Protein AF-A0A1V1PG79-F1 (afdb_monomer_lite)

Foldseek 3Di:
DDDDPAAFQLVQLLVCLVVVPLVSLVVLLVLLLVVLVVLLVQLKDQQADARRQWGQDPVGIDGHDRQQMDGPVCPPPFGPDNYQLQQGQPPDDRRPGGSCNRLSSSLQVNLLSVQCSVPSVLQVVQPPPSHRRGGNVCLVPVVPDPSNVVQCPPLDVVSVLSSVVNVVCSVDPDDASSLLSLQDDLDLQQDLQQAEEEEEEAEPEPQQQDDPPPPGGNVVLLLVLVLVLVVVQQVVQDDPNDRRRSYHYAYEYEADDDDDDDDDDDDDDPDSVVRVVRHHYYPHLLNSLVVVLVVLVVCCVRNSSYHQHEYEYEDEDDDLVSLCSSQCSNCVVHGCSRYFYAYAYEYPPDQDWDAQDLDCVVPVVCVSVQVSGRHDSPLLQVQCCVPPVDHHDRSGTNYTYNDDSVSSSSSVNSVSCSSVPDDD

Structure (mmCIF, N/CA/C/O backbone):
data_AF-A0A1V1PG79-F1
#
_entry.id   AF-A0A1V1PG79-F1
#
loop_
_atom_site.group_PDB
_atom_site.id
_atom_site.type_symbol
_atom_site.label_atom_id
_atom_site.label_alt_id
_atom_site.label_comp_id
_atom_site.label_asym_id
_atom_site.label_entity_id
_atom_site.label_seq_id
_atom_site.pdbx_PDB_ins_code
_atom_site.Cartn_x
_atom_site.Cartn_y
_atom_site.Cartn_z
_atom_site.occupancy
_atom_site.B_iso_or_equiv
_atom_site.auth_seq_id
_atom_site.auth_comp_id
_atom_site.auth_asym_id
_atom_site.auth_atom_id
_atom_site.pdbx_PDB_model_num
ATOM 1 N N . MET A 1 1 ? -25.911 -14.335 23.791 1.00 61.16 1 MET A N 1
ATOM 2 C CA . MET A 1 1 ? -24.698 -14.620 22.997 1.00 61.16 1 MET A CA 1
ATOM 3 C C . MET A 1 1 ? -23.755 -15.423 23.868 1.00 61.16 1 MET A C 1
ATOM 5 O O . MET A 1 1 ? -23.808 -15.245 25.082 1.00 61.16 1 MET A O 1
ATOM 9 N N . ASP A 1 2 ? -22.957 -16.307 23.275 1.00 76.38 2 ASP A N 1
ATOM 10 C CA . ASP A 1 2 ? -21.988 -17.107 24.025 1.00 76.38 2 ASP A CA 1
ATOM 11 C C . ASP A 1 2 ? -20.880 -16.212 24.587 1.00 76.38 2 ASP A C 1
ATOM 13 O O . ASP A 1 2 ? -20.448 -15.259 23.937 1.00 76.38 2 ASP A O 1
ATOM 17 N N . TRP A 1 3 ? -20.431 -16.516 25.804 1.00 82.75 3 TRP A N 1
ATOM 18 C CA . TRP A 1 3 ? -19.282 -15.844 26.398 1.00 82.75 3 TRP A CA 1
ATOM 19 C C . TRP A 1 3 ? -18.028 -16.111 25.557 1.00 82.75 3 TRP A C 1
ATOM 21 O O . TRP A 1 3 ? -17.775 -17.248 25.153 1.00 82.75 3 TRP A O 1
ATOM 31 N N . VAL A 1 4 ? -17.245 -15.066 25.282 1.00 85.88 4 VAL A N 1
ATOM 32 C CA . VAL A 1 4 ? -16.009 -15.186 24.505 1.00 85.88 4 VAL A CA 1
ATOM 33 C C . VAL A 1 4 ? -14.816 -15.219 25.451 1.00 85.88 4 VAL A C 1
ATOM 35 O O . VAL A 1 4 ? -14.444 -14.203 26.032 1.00 85.88 4 VAL A O 1
ATOM 38 N N . ASP A 1 5 ? -14.183 -16.385 25.568 1.00 89.69 5 ASP A N 1
ATOM 39 C CA . ASP A 1 5 ? -12.961 -16.542 26.357 1.00 89.69 5 ASP A CA 1
ATOM 40 C C . ASP A 1 5 ? -11.760 -15.880 25.667 1.00 89.69 5 ASP A C 1
ATOM 42 O O . ASP A 1 5 ? -11.381 -16.238 24.547 1.00 89.69 5 ASP A O 1
ATOM 46 N N . GLY A 1 6 ? -11.127 -14.930 26.354 1.00 94.00 6 GLY A N 1
ATOM 47 C CA . GLY A 1 6 ? -9.949 -14.230 25.859 1.00 94.00 6 GLY A CA 1
ATOM 48 C C . GLY A 1 6 ? -9.657 -12.945 26.627 1.00 94.00 6 GLY A C 1
ATOM 49 O O . GLY A 1 6 ? -10.189 -12.712 27.709 1.00 94.00 6 GLY A O 1
ATOM 50 N N . HIS A 1 7 ? -8.792 -12.113 26.054 1.00 97.00 7 HIS A N 1
ATOM 51 C CA . HIS A 1 7 ? -8.490 -10.774 26.565 1.00 97.00 7 HIS A CA 1
ATOM 52 C C . HIS A 1 7 ? -8.843 -9.736 25.506 1.00 97.00 7 HIS A C 1
ATOM 54 O O . HIS A 1 7 ? -8.739 -10.028 24.313 1.00 97.00 7 HIS A O 1
ATOM 60 N N . THR A 1 8 ? -9.210 -8.523 25.920 1.00 97.62 8 THR A N 1
ATOM 61 C CA . THR A 1 8 ? -9.445 -7.439 24.960 1.00 97.62 8 THR A CA 1
ATOM 62 C C . THR A 1 8 ? -8.179 -7.152 24.155 1.00 97.62 8 THR A C 1
ATOM 64 O O . THR A 1 8 ? -7.051 -7.289 24.644 1.00 97.62 8 THR A O 1
ATOM 67 N N . PHE A 1 9 ? -8.357 -6.752 22.901 1.00 98.00 9 PHE A N 1
ATOM 68 C CA . PHE A 1 9 ? -7.274 -6.406 21.990 1.00 98.00 9 PHE A CA 1
ATOM 69 C C . PHE A 1 9 ? -6.413 -5.291 22.583 1.00 98.00 9 PHE A C 1
ATOM 71 O O . PHE A 1 9 ? -5.187 -5.407 22.599 1.00 98.00 9 PHE A O 1
ATOM 78 N N . GLY A 1 10 ? -7.053 -4.295 23.203 1.00 97.56 10 GLY A N 1
ATOM 79 C CA . GLY A 1 10 ? -6.395 -3.255 23.992 1.00 97.56 10 GLY A CA 1
ATOM 80 C C . GLY A 1 10 ? -5.476 -3.786 25.093 1.00 97.56 10 GLY A C 1
ATOM 81 O O . GLY A 1 10 ? -4.321 -3.367 25.194 1.00 97.56 10 GLY A O 1
ATOM 82 N N . ALA A 1 11 ? -5.948 -4.745 25.896 1.00 97.81 11 ALA A N 1
ATOM 83 C CA . ALA A 1 11 ? -5.158 -5.324 26.981 1.00 97.81 11 ALA A CA 1
ATOM 84 C C . ALA A 1 11 ? -3.944 -6.111 26.462 1.00 97.81 11 ALA A C 1
ATOM 86 O O . ALA A 1 11 ? -2.842 -5.986 27.006 1.00 97.81 11 ALA A O 1
ATOM 87 N N . VAL A 1 12 ? -4.116 -6.894 25.390 1.00 98.19 12 VAL A N 1
ATOM 88 C CA . VAL A 1 12 ? -3.007 -7.645 24.779 1.00 98.19 12 VAL A CA 1
ATOM 89 C C . VAL A 1 12 ? -1.969 -6.697 24.174 1.00 98.19 12 VAL A C 1
ATOM 91 O O . VAL A 1 12 ? -0.775 -6.905 24.395 1.00 98.19 12 VAL A O 1
ATOM 94 N N . ILE A 1 13 ? -2.399 -5.632 23.485 1.00 98.31 13 ILE A N 1
ATOM 95 C CA . ILE A 1 13 ? -1.503 -4.591 22.956 1.00 98.31 13 ILE A CA 1
ATOM 96 C C . ILE A 1 13 ? -0.748 -3.913 24.098 1.00 98.31 13 ILE A C 1
ATOM 98 O O . ILE A 1 13 ? 0.477 -3.868 24.061 1.00 98.31 13 ILE A O 1
ATOM 102 N N . SER A 1 14 ? -1.443 -3.463 25.147 1.00 98.19 14 SER A N 1
ATOM 103 C CA . SER A 1 14 ? -0.824 -2.813 26.311 1.00 98.19 14 SER A CA 1
ATOM 104 C C . SER A 1 14 ? 0.277 -3.679 26.932 1.00 98.19 14 SER A C 1
ATOM 106 O O . SER A 1 14 ? 1.390 -3.208 27.178 1.00 98.19 14 SER A O 1
ATOM 108 N N . ASN A 1 15 ? 0.003 -4.971 27.129 1.00 97.88 15 ASN A N 1
ATOM 109 C CA . ASN A 1 15 ? 0.979 -5.917 27.668 1.00 97.88 15 ASN A CA 1
ATOM 110 C C . ASN A 1 15 ? 2.162 -6.141 26.715 1.00 97.88 15 ASN A C 1
ATOM 112 O O . ASN A 1 15 ? 3.312 -6.188 27.164 1.00 97.88 15 ASN A O 1
ATOM 116 N N . ALA A 1 16 ? 1.908 -6.245 25.408 1.00 97.56 16 ALA A N 1
ATOM 117 C CA . ALA A 1 16 ? 2.961 -6.364 24.405 1.00 97.56 16 ALA A CA 1
ATOM 118 C C . ALA A 1 16 ? 3.850 -5.109 24.365 1.00 97.56 16 ALA A C 1
ATOM 120 O O . ALA A 1 16 ? 5.070 -5.240 24.330 1.00 97.56 16 ALA A O 1
ATOM 121 N N . CYS A 1 17 ? 3.277 -3.907 24.475 1.00 97.69 17 CYS A N 1
ATOM 122 C CA . CYS A 1 17 ? 4.034 -2.656 24.535 1.00 97.69 17 CYS A CA 1
ATOM 123 C C . CYS A 1 17 ? 4.906 -2.568 25.790 1.00 97.69 17 CYS A C 1
ATOM 125 O O . CYS A 1 17 ? 6.101 -2.292 25.693 1.00 97.69 17 CYS A O 1
ATOM 127 N N . LYS A 1 18 ? 4.336 -2.865 26.968 1.00 97.00 18 LYS A N 1
ATOM 128 C CA . LYS A 1 18 ? 5.059 -2.861 28.255 1.00 97.00 18 LYS A CA 1
ATOM 129 C C . LYS A 1 18 ? 6.238 -3.832 28.265 1.00 97.00 18 LYS A C 1
ATOM 131 O O . LYS A 1 18 ? 7.280 -3.527 28.835 1.00 97.00 18 LYS A O 1
ATOM 136 N N . SER A 1 19 ? 6.071 -4.989 27.629 1.00 96.44 19 SER A N 1
ATOM 137 C CA . SER A 1 19 ? 7.115 -6.012 27.497 1.00 96.44 19 SER A CA 1
ATOM 138 C C . SER A 1 19 ? 8.005 -5.839 26.259 1.00 96.44 19 SER A C 1
ATOM 140 O O . SER A 1 19 ? 8.880 -6.671 26.035 1.00 96.44 19 SER A O 1
ATOM 142 N N . GLN A 1 20 ? 7.789 -4.788 25.455 1.00 94.69 20 GLN A N 1
ATOM 143 C CA . GLN A 1 20 ? 8.456 -4.546 24.166 1.00 94.69 20 GLN A CA 1
ATOM 144 C C . GLN A 1 20 ? 8.423 -5.760 23.216 1.00 94.69 20 GLN A C 1
ATOM 146 O O . GLN A 1 20 ? 9.345 -6.008 22.438 1.00 94.69 20 GLN A O 1
ATOM 151 N N . ASN A 1 21 ? 7.346 -6.544 23.264 1.00 93.06 21 ASN A N 1
ATOM 152 C CA . ASN A 1 21 ? 7.208 -7.765 22.484 1.00 93.06 21 ASN A CA 1
ATOM 153 C C . ASN A 1 21 ? 6.666 -7.476 21.075 1.00 93.06 21 ASN A C 1
ATOM 155 O O . ASN A 1 21 ? 5.482 -7.658 20.780 1.00 93.06 21 ASN A O 1
ATOM 159 N N . ILE A 1 22 ? 7.569 -7.066 20.183 1.00 88.06 22 ILE A N 1
ATOM 160 C CA . ILE A 1 22 ? 7.252 -6.735 18.784 1.00 88.06 22 ILE A CA 1
ATOM 161 C C . ILE A 1 22 ? 6.671 -7.933 18.016 1.00 88.06 22 ILE A C 1
ATOM 163 O O . ILE A 1 22 ? 5.833 -7.761 17.134 1.00 88.06 22 ILE A O 1
ATOM 167 N N . SER A 1 23 ? 7.070 -9.162 18.359 1.00 77.75 23 SER A N 1
ATOM 168 C CA . SER A 1 23 ? 6.561 -10.374 17.702 1.00 77.75 23 SER A CA 1
ATOM 169 C C . SER A 1 23 ? 5.052 -10.547 17.914 1.00 77.75 23 SER A C 1
ATOM 171 O O . SER A 1 23 ? 4.318 -10.828 16.964 1.00 77.75 23 SER A O 1
ATOM 173 N N . ILE A 1 24 ? 4.564 -10.296 19.136 1.00 91.94 24 ILE A N 1
ATOM 174 C CA . ILE A 1 24 ? 3.123 -10.314 19.426 1.00 91.94 24 ILE A CA 1
ATOM 175 C C . ILE A 1 24 ? 2.404 -9.219 18.637 1.00 91.94 24 ILE A C 1
ATOM 177 O O . ILE A 1 24 ? 1.383 -9.507 18.018 1.00 91.94 24 ILE A O 1
ATOM 181 N N . LEU A 1 25 ? 2.941 -7.996 18.590 1.00 90.12 25 LEU A N 1
ATOM 182 C CA . LEU A 1 25 ? 2.328 -6.895 17.836 1.00 90.12 25 LEU A CA 1
ATOM 183 C C . LEU A 1 25 ? 2.216 -7.217 16.334 1.00 90.12 25 LEU A C 1
ATOM 185 O O . LEU A 1 25 ? 1.151 -7.041 15.744 1.00 90.12 25 LEU A O 1
ATOM 189 N N . LYS A 1 26 ? 3.261 -7.798 15.728 1.00 80.62 26 LYS A N 1
ATOM 190 C CA . LYS A 1 26 ? 3.234 -8.278 14.332 1.00 80.62 26 LYS A CA 1
ATOM 191 C C . LYS A 1 26 ? 2.204 -9.389 14.108 1.00 80.62 26 LYS A C 1
ATOM 193 O O . LYS A 1 26 ? 1.536 -9.425 13.072 1.00 80.62 26 LYS A O 1
ATOM 198 N N . LYS A 1 27 ? 2.028 -10.284 15.084 1.00 80.19 27 LYS A N 1
ATOM 199 C CA . LYS A 1 27 ? 0.970 -11.300 15.030 1.00 80.19 27 LYS A CA 1
ATOM 200 C C . LYS A 1 27 ? -0.418 -10.659 15.087 1.00 80.19 27 LYS A C 1
ATOM 202 O O . LYS A 1 27 ? -1.278 -11.038 14.301 1.00 80.19 27 LYS A O 1
ATOM 207 N N . LEU A 1 28 ? -0.631 -9.673 15.958 1.00 91.12 28 LEU A N 1
ATOM 208 C CA . LEU A 1 28 ? -1.905 -8.951 16.050 1.00 91.12 28 LEU A CA 1
ATOM 209 C C . LEU A 1 28 ? -2.231 -8.191 14.762 1.00 91.12 28 LEU A C 1
ATOM 211 O O . LEU A 1 28 ? -3.374 -8.220 14.337 1.00 91.12 28 LEU A O 1
ATOM 215 N N . ILE A 1 29 ? -1.236 -7.590 14.106 1.00 82.31 29 ILE A N 1
ATOM 216 C CA . ILE A 1 29 ? -1.348 -7.008 12.757 1.00 82.31 29 ILE A CA 1
ATOM 217 C C . ILE A 1 29 ? -1.878 -8.039 11.753 1.00 82.31 29 ILE A C 1
ATOM 219 O O . ILE A 1 29 ? -2.811 -7.755 11.007 1.00 82.31 29 ILE A O 1
ATOM 223 N N . THR A 1 30 ? -1.321 -9.250 11.767 1.00 76.69 30 THR A N 1
ATOM 224 C CA . THR A 1 30 ? -1.737 -10.326 10.854 1.00 76.69 30 THR A CA 1
ATOM 225 C C . THR A 1 30 ? -3.170 -10.785 11.134 1.00 76.69 30 THR A C 1
ATOM 227 O O . THR A 1 30 ? -3.957 -10.983 10.213 1.00 76.69 30 THR A O 1
ATOM 230 N N . GLU A 1 31 ? -3.527 -10.965 12.406 1.00 84.06 31 GLU A N 1
ATOM 231 C CA . GLU A 1 31 ? -4.881 -11.374 12.795 1.00 84.06 31 GLU A CA 1
ATOM 232 C C . GLU A 1 31 ? -5.916 -10.265 12.562 1.00 84.06 31 GLU A C 1
ATOM 234 O O . GLU A 1 31 ? -7.057 -10.546 12.199 1.00 84.06 31 GLU A O 1
ATOM 239 N N . TRP A 1 32 ? -5.502 -9.008 12.716 1.00 91.75 32 TRP A N 1
ATOM 240 C CA . TRP A 1 32 ? -6.293 -7.836 12.378 1.00 91.75 32 TRP A CA 1
ATOM 241 C C . TRP A 1 32 ? -6.649 -7.805 10.895 1.00 91.75 32 TRP A C 1
ATOM 243 O O . TRP A 1 32 ? -7.824 -7.675 10.566 1.00 91.75 32 TRP A O 1
ATOM 253 N N . ASP A 1 33 ? -5.663 -8.009 10.014 1.00 78.69 33 ASP A N 1
ATOM 254 C CA . ASP A 1 33 ? -5.914 -8.068 8.571 1.00 78.69 33 ASP A CA 1
ATOM 255 C C . ASP A 1 33 ? -6.952 -9.152 8.252 1.00 78.69 33 ASP A C 1
ATOM 257 O O . ASP A 1 33 ? -7.978 -8.852 7.651 1.00 78.69 33 ASP A O 1
ATOM 261 N N . LYS A 1 34 ? -6.788 -10.376 8.775 1.00 77.19 34 LYS A N 1
ATOM 262 C CA . LYS A 1 34 ? -7.757 -11.472 8.567 1.00 77.19 34 LYS A CA 1
ATOM 263 C C . LYS A 1 34 ? -9.179 -11.125 9.016 1.00 77.19 34 LYS A C 1
ATOM 265 O O . LYS A 1 34 ? -10.151 -11.514 8.361 1.00 77.19 34 LYS A O 1
ATOM 270 N N . LEU A 1 35 ? -9.322 -10.435 10.148 1.00 89.00 35 LEU A N 1
ATOM 271 C CA . LEU A 1 35 ? -10.626 -10.000 10.641 1.00 89.00 35 LEU A CA 1
ATOM 272 C C . LEU A 1 35 ? -11.260 -8.994 9.676 1.00 89.00 35 LEU A C 1
ATOM 274 O O . LEU A 1 35 ? -12.414 -9.162 9.281 1.00 89.00 35 LEU A O 1
ATOM 278 N N . CYS A 1 36 ? -10.502 -7.982 9.261 1.00 86.69 36 CYS A N 1
ATOM 279 C CA . CYS A 1 36 ? -10.971 -6.985 8.308 1.00 86.69 36 CYS A CA 1
ATOM 280 C C . CYS A 1 36 ? -11.354 -7.605 6.957 1.00 86.69 36 CYS A C 1
ATOM 282 O O . CYS A 1 36 ? -12.383 -7.249 6.382 1.00 86.69 36 CYS A O 1
ATOM 284 N N . ASP A 1 37 ? -10.571 -8.576 6.489 1.00 74.25 37 ASP A N 1
ATOM 285 C CA . ASP A 1 37 ? -10.825 -9.338 5.267 1.00 74.25 37 ASP A CA 1
ATOM 286 C C . ASP A 1 37 ? -12.163 -10.074 5.342 1.00 74.25 37 ASP A C 1
ATOM 288 O O . ASP A 1 37 ? -12.950 -10.074 4.393 1.00 74.25 37 ASP A O 1
ATOM 292 N N . THR A 1 38 ? -12.439 -10.661 6.507 1.00 80.75 38 THR A N 1
ATOM 293 C CA . THR A 1 38 ? -13.687 -11.363 6.800 1.00 80.75 38 THR A CA 1
ATOM 294 C C . THR A 1 38 ? -14.870 -10.395 6.778 1.00 80.75 38 THR A C 1
ATOM 296 O O . THR A 1 38 ? -15.838 -10.642 6.056 1.00 80.75 38 THR A O 1
ATOM 299 N N . LEU A 1 39 ? -14.788 -9.273 7.505 1.00 87.94 39 LEU A N 1
ATOM 300 C CA . LEU A 1 39 ? -15.838 -8.243 7.522 1.00 87.94 39 LEU A CA 1
ATOM 301 C C . LEU A 1 39 ? -16.167 -7.764 6.103 1.00 87.94 39 LEU A C 1
ATOM 303 O O . LEU A 1 39 ? -17.321 -7.788 5.667 1.00 87.94 39 LEU A O 1
ATOM 307 N N . HIS A 1 40 ? -15.124 -7.435 5.341 1.00 79.69 40 HIS A N 1
ATOM 308 C CA . HIS A 1 40 ? -15.254 -6.989 3.965 1.00 79.69 40 HIS A CA 1
ATOM 309 C C . HIS A 1 40 ? -15.864 -8.069 3.055 1.00 79.69 40 HIS A C 1
ATOM 311 O O . HIS A 1 40 ? -16.773 -7.789 2.271 1.00 79.69 40 HIS A O 1
ATOM 317 N N . GLN A 1 41 ? -15.400 -9.321 3.150 1.00 77.12 41 GLN A N 1
ATOM 318 C CA . GLN A 1 41 ? -15.909 -10.430 2.340 1.00 77.12 41 GLN A CA 1
ATOM 319 C C . GLN A 1 41 ? -17.411 -10.648 2.531 1.00 77.12 41 GLN A C 1
ATOM 321 O O . GLN A 1 41 ? -18.109 -10.912 1.548 1.00 77.12 41 GLN A O 1
ATOM 326 N N . TYR A 1 42 ? -17.895 -10.535 3.765 1.00 83.81 42 TYR A N 1
ATOM 327 C CA . TYR A 1 42 ? -19.310 -10.703 4.088 1.00 83.81 42 TYR A CA 1
ATOM 328 C C . TYR A 1 42 ? -20.129 -9.414 3.945 1.00 83.81 42 TYR A C 1
ATOM 330 O O . TYR A 1 42 ? -21.348 -9.464 4.103 1.00 83.81 42 TYR A O 1
ATOM 338 N N . ARG A 1 43 ? -19.493 -8.289 3.578 1.00 84.00 43 ARG A N 1
ATOM 339 C CA . ARG A 1 43 ? -20.122 -6.961 3.453 1.00 84.00 43 ARG A CA 1
ATOM 340 C C . ARG A 1 43 ? -20.829 -6.531 4.738 1.00 84.00 43 ARG A C 1
ATOM 342 O O . ARG A 1 43 ? -21.945 -6.011 4.711 1.00 84.00 43 ARG A O 1
ATOM 349 N N . ILE A 1 44 ? -20.182 -6.808 5.861 1.00 91.94 44 ILE A N 1
ATOM 350 C CA . ILE A 1 44 ? -20.648 -6.456 7.197 1.00 91.94 44 ILE A CA 1
ATOM 351 C C . ILE A 1 44 ? -19.708 -5.414 7.795 1.00 91.94 44 ILE A C 1
ATOM 353 O O . ILE A 1 44 ? -18.508 -5.424 7.521 1.00 91.94 44 ILE A O 1
ATOM 357 N N . ALA A 1 45 ? -20.252 -4.540 8.631 1.00 93.38 45 ALA A N 1
ATOM 358 C CA . ALA A 1 45 ? -19.478 -3.592 9.420 1.00 93.38 45 ALA A CA 1
ATOM 359 C C . ALA A 1 45 ? -20.008 -3.588 10.854 1.00 93.38 45 ALA A C 1
ATOM 361 O O . ALA A 1 45 ? -21.188 -3.814 11.078 1.00 93.38 45 ALA A O 1
ATOM 362 N N . HIS A 1 46 ? -19.139 -3.378 11.825 1.00 96.19 46 HIS A N 1
ATOM 363 C CA . HIS A 1 46 ? -19.414 -3.396 13.252 1.00 96.19 46 HIS A CA 1
ATOM 364 C C . HIS A 1 46 ? -20.098 -2.123 13.759 1.00 96.19 46 HIS A C 1
ATOM 366 O O . HIS A 1 46 ? -20.943 -2.206 14.637 1.00 96.19 46 HIS A O 1
ATOM 372 N N . GLY A 1 47 ? -19.733 -0.949 13.241 1.00 93.50 47 GLY A N 1
ATOM 373 C CA . GLY A 1 47 ? -20.306 0.349 13.614 1.00 93.50 47 GLY A CA 1
ATOM 374 C C . GLY A 1 47 ? -19.703 1.014 14.851 1.00 93.50 47 GLY A C 1
ATOM 375 O O . GLY A 1 47 ? -19.695 2.246 14.915 1.00 93.50 47 GLY A O 1
ATOM 376 N N . ASP A 1 48 ? -19.119 0.229 15.759 1.00 96.12 48 ASP A N 1
ATOM 377 C CA . ASP A 1 48 ? -18.253 0.696 16.855 1.00 96.12 48 ASP A CA 1
ATOM 378 C C . ASP A 1 48 ? -16.964 -0.140 16.967 1.00 96.12 48 ASP A C 1
ATOM 380 O O . ASP A 1 48 ? -16.656 -0.753 17.991 1.00 96.12 48 ASP A O 1
ATOM 384 N N . LEU A 1 49 ? -16.237 -0.268 15.853 1.00 95.81 49 LEU A N 1
ATOM 385 C CA . LEU A 1 49 ? -15.009 -1.058 15.801 1.00 95.81 49 LEU A CA 1
ATOM 386 C C . LEU A 1 49 ? -13.870 -0.372 16.581 1.00 95.81 49 LEU A C 1
ATOM 388 O O . LEU A 1 49 ? -13.250 0.572 16.091 1.00 95.81 49 LEU A O 1
ATOM 392 N N . LYS A 1 50 ? -13.571 -0.878 17.783 1.00 96.81 50 LYS A N 1
ATOM 393 C CA . LYS A 1 50 ? -12.525 -0.367 18.689 1.00 96.81 50 LYS A CA 1
ATOM 394 C C . LYS A 1 50 ? -11.783 -1.491 19.411 1.00 96.81 50 LYS A C 1
ATOM 396 O O . LYS A 1 50 ? -12.241 -2.630 19.445 1.00 96.81 50 LYS A O 1
ATOM 401 N N . HIS A 1 51 ? -10.641 -1.169 20.017 1.00 97.44 51 HIS A N 1
ATOM 402 C CA . HIS A 1 51 ? -9.759 -2.114 20.726 1.00 97.44 51 HIS A CA 1
ATOM 403 C C . HIS A 1 51 ? -10.430 -2.869 21.881 1.00 97.44 51 HIS A C 1
ATOM 405 O O . HIS A 1 51 ? -10.002 -3.980 22.195 1.00 97.44 51 HIS A O 1
ATOM 411 N N . ASP A 1 52 ? -11.459 -2.299 22.502 1.00 96.69 52 ASP A N 1
ATOM 412 C CA . ASP A 1 52 ? -12.204 -2.958 23.581 1.00 96.69 52 ASP A CA 1
ATOM 413 C C . ASP A 1 52 ? -13.301 -3.902 23.070 1.00 96.69 52 ASP A C 1
ATOM 415 O O . ASP A 1 52 ? -13.594 -4.901 23.725 1.00 96.69 52 ASP A O 1
ATOM 419 N N . ASN A 1 53 ? -13.819 -3.668 21.858 1.00 97.69 53 ASN A N 1
ATOM 420 C CA . ASN A 1 53 ? -14.847 -4.506 21.221 1.00 97.69 53 ASN A CA 1
ATOM 421 C C . ASN A 1 53 ? -14.250 -5.673 20.412 1.00 97.69 53 ASN A C 1
ATOM 423 O O . ASN A 1 53 ? -14.938 -6.357 19.654 1.00 97.69 53 ASN A O 1
ATOM 427 N N . ILE A 1 54 ? -12.949 -5.922 20.576 1.00 98.19 54 ILE A N 1
ATOM 428 C CA . ILE A 1 54 ? -12.220 -7.013 19.933 1.00 98.19 54 ILE A CA 1
ATOM 429 C C . ILE A 1 54 ? -11.590 -7.875 21.027 1.00 98.19 54 ILE A C 1
ATOM 431 O O . ILE A 1 54 ? -10.830 -7.383 21.859 1.00 98.19 54 ILE A O 1
ATOM 435 N N . ILE A 1 55 ? -11.847 -9.178 20.997 1.00 98.25 55 ILE A N 1
ATOM 436 C CA . ILE A 1 55 ? -11.275 -10.166 21.910 1.00 98.25 55 ILE A CA 1
ATOM 437 C C . ILE A 1 55 ? -10.237 -11.013 21.175 1.00 98.25 55 ILE A C 1
ATOM 439 O O . ILE A 1 55 ? -10.508 -11.605 20.129 1.00 98.25 55 ILE A O 1
ATOM 443 N N . VAL A 1 56 ? -9.040 -11.107 21.750 1.00 97.75 56 VAL A N 1
ATOM 444 C CA . VAL A 1 56 ? -7.981 -12.016 21.308 1.00 97.75 56 VAL A CA 1
ATOM 445 C C . VAL A 1 56 ? -8.220 -13.382 21.933 1.00 97.75 56 VAL A C 1
ATOM 447 O O . VAL A 1 56 ? -8.119 -13.549 23.151 1.00 97.75 56 VAL A O 1
ATOM 450 N N . THR A 1 57 ? -8.501 -14.368 21.086 1.00 95.81 57 THR A N 1
ATOM 451 C CA . THR A 1 57 ? -8.730 -15.761 21.487 1.00 95.81 57 THR A CA 1
ATOM 452 C C . THR A 1 57 ? -7.636 -16.675 20.933 1.00 95.81 57 THR A C 1
ATOM 454 O O . THR A 1 57 ? -6.797 -16.269 20.126 1.00 95.81 57 THR A O 1
ATOM 457 N N . THR A 1 58 ? -7.657 -17.952 21.315 1.00 91.56 58 THR A N 1
ATOM 458 C CA . THR A 1 58 ? -6.777 -18.977 20.724 1.00 91.56 58 THR A CA 1
ATOM 459 C C . THR A 1 58 ? -7.084 -19.262 19.250 1.00 91.56 58 THR A C 1
ATOM 461 O O . THR A 1 58 ? -6.223 -19.785 18.546 1.00 91.56 58 THR A O 1
ATOM 464 N N . GLN A 1 59 ? -8.282 -18.904 18.777 1.00 88.56 59 GLN A N 1
ATOM 465 C CA . GLN A 1 59 ? -8.765 -19.130 17.410 1.00 88.56 59 GLN A CA 1
ATOM 466 C C . GLN A 1 59 ? -8.628 -17.891 16.508 1.00 88.56 59 GLN A C 1
ATOM 468 O O . GLN A 1 59 ? -9.017 -17.951 15.345 1.00 88.56 59 GLN A O 1
ATOM 473 N N . GLY A 1 60 ? -8.100 -16.781 17.032 1.00 91.06 60 GLY A N 1
ATOM 474 C CA . GLY A 1 60 ? -8.010 -15.494 16.336 1.00 91.06 60 GLY A CA 1
ATOM 475 C C . GLY A 1 60 ? -8.810 -14.394 17.034 1.00 91.06 60 GLY A C 1
ATOM 476 O O . GLY A 1 60 ? -9.178 -14.523 18.208 1.00 91.06 60 GLY A O 1
ATOM 477 N N . LEU A 1 61 ? -9.058 -13.296 16.320 1.00 96.50 61 LEU A N 1
ATOM 478 C CA . LEU A 1 61 ? -9.844 -12.171 16.830 1.00 96.50 61 LEU A CA 1
ATOM 479 C C . LEU A 1 61 ? -11.343 -12.450 16.716 1.00 96.50 61 LEU A C 1
ATOM 481 O O . LEU A 1 61 ? -11.821 -12.925 15.686 1.00 96.50 61 LEU A O 1
ATOM 485 N N . LYS A 1 62 ? -12.089 -12.115 17.767 1.00 96.31 62 LYS A N 1
ATOM 486 C CA . LYS A 1 62 ? -13.553 -12.126 17.777 1.00 96.31 62 LYS A CA 1
ATOM 487 C C . LYS A 1 62 ? -14.078 -10.747 18.137 1.00 96.31 62 LYS A C 1
ATOM 489 O O . LYS A 1 62 ? -13.493 -10.071 18.973 1.00 96.31 62 LYS A O 1
ATOM 494 N N . LEU A 1 63 ? -15.171 -10.350 17.501 1.00 96.56 63 LEU A N 1
ATOM 495 C CA . LEU A 1 63 ? -15.876 -9.112 17.821 1.00 96.56 63 LEU A CA 1
ATOM 496 C C . LEU A 1 63 ? -16.906 -9.367 18.921 1.00 96.56 63 LEU A C 1
ATOM 498 O O . LEU A 1 63 ? -17.376 -10.494 19.081 1.00 96.56 63 LEU A O 1
ATOM 502 N N . ILE A 1 64 ? -17.229 -8.326 19.671 1.00 96.44 64 ILE A N 1
ATOM 503 C CA . ILE A 1 64 ? -18.317 -8.269 20.650 1.00 96.44 64 ILE A CA 1
ATOM 504 C C . ILE A 1 64 ? -18.997 -6.904 20.519 1.00 96.44 64 ILE A C 1
ATOM 506 O O . ILE A 1 64 ? -18.409 -6.018 19.919 1.00 96.44 64 ILE A O 1
ATOM 510 N N . ASP A 1 65 ? -20.163 -6.721 21.143 1.00 94.25 65 ASP A N 1
ATOM 511 C CA . ASP A 1 65 ? -20.892 -5.439 21.147 1.00 94.25 65 ASP A CA 1
ATOM 512 C C . ASP A 1 65 ? -21.428 -5.026 19.759 1.00 94.25 65 ASP A C 1
ATOM 514 O O . ASP A 1 65 ? -20.990 -4.072 19.128 1.00 94.25 65 ASP A O 1
ATOM 518 N N . TYR A 1 66 ? -22.392 -5.800 19.254 1.00 94.25 66 TYR A N 1
ATOM 519 C CA . TYR A 1 66 ? -22.899 -5.701 17.879 1.00 94.25 66 TYR A CA 1
ATOM 520 C C . TYR A 1 66 ? -24.039 -4.681 17.680 1.00 94.25 66 TYR A C 1
ATOM 522 O O . TYR A 1 66 ? -24.743 -4.751 16.670 1.00 94.25 66 TYR A O 1
ATOM 530 N N . ASP A 1 67 ? -24.264 -3.758 18.615 1.00 92.06 67 ASP A N 1
ATOM 531 C CA . ASP A 1 67 ? -25.426 -2.854 18.586 1.00 92.06 67 ASP A CA 1
ATOM 532 C C . ASP A 1 67 ? -25.370 -1.838 17.424 1.00 92.06 67 ASP A C 1
ATOM 534 O O . ASP A 1 67 ? -26.407 -1.468 16.855 1.00 92.06 67 ASP A O 1
ATOM 538 N N . GLY A 1 68 ? -24.161 -1.451 17.008 1.00 92.19 68 GLY A N 1
ATOM 539 C CA . GLY A 1 68 ? -23.898 -0.617 15.834 1.00 92.19 68 GLY A CA 1
ATOM 540 C C . GLY A 1 68 ? -23.797 -1.372 14.503 1.00 92.19 68 GLY A C 1
ATOM 541 O O . GLY A 1 68 ? -23.543 -0.743 13.471 1.00 92.19 68 GLY A O 1
ATOM 542 N N . MET A 1 69 ? -23.971 -2.699 14.491 1.00 95.38 69 MET A N 1
ATOM 543 C CA . MET A 1 69 ? -23.582 -3.535 13.354 1.00 95.38 69 MET A CA 1
ATOM 544 C C . MET A 1 69 ? -24.467 -3.320 12.118 1.00 95.38 69 MET A C 1
ATOM 546 O O . MET A 1 69 ? -25.694 -3.410 12.161 1.00 95.38 69 MET A O 1
ATOM 550 N N . TYR A 1 70 ? -23.822 -3.127 10.971 1.00 96.00 70 TYR A N 1
ATOM 551 C CA . TYR A 1 70 ? -24.422 -3.200 9.649 1.00 96.00 70 TYR A CA 1
ATOM 552 C C . TYR A 1 70 ? -24.268 -4.60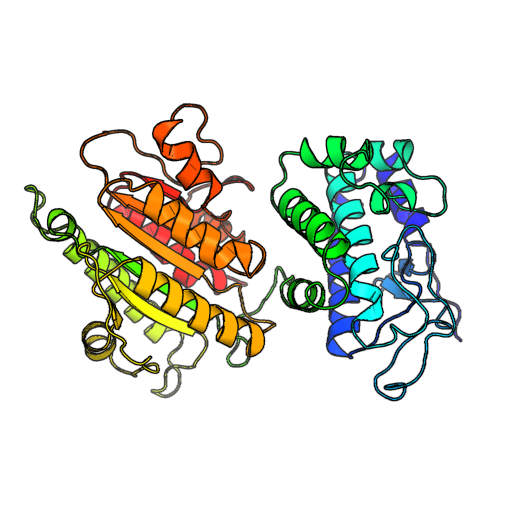1 9.048 1.00 96.00 70 TYR A C 1
ATOM 554 O O . TYR A 1 70 ? -23.180 -5.184 8.998 1.00 96.00 70 TYR A O 1
ATOM 562 N N . VAL A 1 71 ? -25.361 -5.094 8.473 1.00 96.38 71 VAL A N 1
ATOM 563 C CA . VAL A 1 71 ? -25.385 -6.258 7.584 1.00 96.38 71 VAL A CA 1
ATOM 564 C C . VAL A 1 71 ? -26.188 -5.912 6.324 1.00 96.38 71 VAL A C 1
ATOM 566 O O . VAL A 1 71 ? -27.059 -5.043 6.392 1.00 96.38 71 VAL A O 1
ATOM 569 N N . PRO A 1 72 ? -25.986 -6.593 5.178 1.00 93.88 72 PRO A N 1
ATOM 570 C CA . PRO A 1 72 ? -26.634 -6.215 3.916 1.00 93.88 72 PRO A CA 1
ATOM 571 C C . PRO A 1 72 ? -28.168 -6.128 3.961 1.00 93.88 72 PRO A C 1
ATOM 573 O O . PRO A 1 72 ? -28.762 -5.364 3.203 1.00 93.88 72 PRO A O 1
ATOM 576 N N . SER A 1 73 ? -28.824 -6.883 4.848 1.00 96.50 73 SER A N 1
ATOM 577 C CA . SER A 1 73 ? -30.279 -6.828 5.041 1.00 96.50 73 SER A CA 1
ATOM 578 C C . SER A 1 73 ? -30.775 -5.542 5.713 1.00 96.50 73 SER A C 1
ATOM 580 O O . SER A 1 73 ? -31.973 -5.288 5.687 1.00 96.50 73 SER A O 1
ATOM 582 N N . LEU A 1 74 ? -29.883 -4.737 6.297 1.00 95.38 74 LEU A N 1
ATOM 583 C CA . LEU A 1 74 ? -30.183 -3.439 6.912 1.00 95.38 74 LEU A CA 1
ATOM 584 C C . LEU A 1 74 ? -29.946 -2.258 5.956 1.00 95.38 74 LEU A C 1
ATOM 586 O O . LEU A 1 74 ? -29.972 -1.098 6.367 1.00 95.38 74 LEU A O 1
ATOM 590 N N . LYS A 1 75 ? -29.702 -2.526 4.669 1.00 93.50 75 LYS A N 1
ATOM 591 C CA . LYS A 1 75 ? -29.494 -1.481 3.666 1.00 93.50 75 LYS A CA 1
ATOM 592 C C . LYS A 1 75 ? -30.669 -0.495 3.639 1.00 93.50 75 LYS A C 1
ATOM 594 O O . LYS A 1 75 ? -31.811 -0.887 3.414 1.00 93.50 75 LYS A O 1
ATOM 599 N N . GLY A 1 76 ? -30.361 0.793 3.796 1.00 92.12 76 GLY A N 1
ATOM 600 C CA . GLY A 1 76 ? -31.345 1.883 3.825 1.00 92.12 76 GLY A CA 1
ATOM 601 C C . GLY A 1 76 ? -31.838 2.259 5.227 1.00 92.12 76 GLY A C 1
ATOM 602 O O . GLY A 1 76 ? -32.583 3.230 5.359 1.00 92.12 76 GLY A O 1
ATOM 603 N N . CYS A 1 77 ? -31.422 1.534 6.267 1.00 94.75 77 CYS A N 1
ATOM 604 C CA . CYS A 1 77 ? -31.607 1.949 7.655 1.00 94.75 77 CYS A CA 1
ATOM 605 C C . CYS A 1 77 ? -30.605 3.052 8.046 1.00 94.75 77 CYS A C 1
ATOM 607 O O . CYS A 1 77 ? -29.677 3.363 7.302 1.00 94.75 77 CYS A O 1
ATOM 609 N N . LYS A 1 78 ? -30.803 3.642 9.229 1.00 93.69 78 LYS A N 1
ATOM 610 C CA . LYS A 1 78 ? -29.833 4.533 9.881 1.00 93.69 78 LYS A CA 1
ATOM 611 C C . LYS A 1 78 ? -29.088 3.774 10.974 1.00 93.69 78 LYS A C 1
ATOM 613 O O . LYS A 1 78 ? -29.637 2.819 11.523 1.00 93.69 78 LYS A O 1
ATOM 618 N N . ALA A 1 79 ? -27.883 4.226 11.302 1.00 90.75 79 ALA A N 1
ATOM 619 C CA . ALA A 1 79 ? -27.124 3.686 12.418 1.00 90.75 79 ALA A CA 1
ATOM 620 C C . ALA A 1 79 ? -27.814 4.029 13.748 1.00 90.75 79 ALA A C 1
ATOM 622 O O . ALA A 1 79 ? -28.341 5.132 13.913 1.00 90.75 79 ALA A O 1
ATOM 623 N N . ASN A 1 80 ? -27.779 3.098 14.701 1.00 88.06 80 ASN A N 1
ATOM 624 C CA . ASN A 1 80 ? -28.286 3.329 16.059 1.00 88.06 80 ASN A CA 1
ATOM 625 C C . ASN A 1 80 ? -27.316 4.164 16.907 1.00 88.06 80 ASN A C 1
ATOM 627 O O 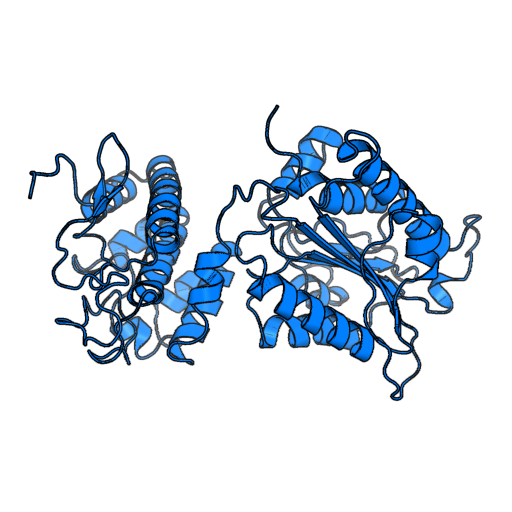. ASN A 1 80 ? -27.729 4.835 17.849 1.00 88.06 80 ASN A O 1
ATOM 631 N N . GLU A 1 81 ? -26.037 4.149 16.540 1.00 89.69 81 GLU A N 1
ATOM 632 C CA . GLU A 1 81 ? -24.956 4.874 17.194 1.00 89.69 81 GLU A CA 1
ATOM 633 C C . GLU A 1 81 ? -23.913 5.332 16.169 1.00 89.69 81 GLU A C 1
ATOM 635 O O . GLU A 1 81 ? -23.842 4.822 15.048 1.00 89.69 81 GLU A O 1
ATOM 640 N N . THR A 1 82 ? -23.087 6.304 16.554 1.00 87.19 82 THR A N 1
ATOM 641 C CA . THR A 1 82 ? -21.997 6.841 15.722 1.00 87.19 82 THR A CA 1
ATOM 642 C C . THR A 1 82 ? -20.630 6.262 16.078 1.00 87.19 82 THR A C 1
ATOM 644 O O . THR A 1 82 ? -19.635 6.703 15.511 1.00 87.19 82 THR A O 1
ATOM 647 N N . GLY A 1 83 ? -20.576 5.289 16.994 1.00 90.81 83 GLY A N 1
ATOM 648 C CA . GLY A 1 83 ? -19.345 4.682 17.492 1.00 90.81 83 GLY A CA 1
ATOM 649 C C . GLY A 1 83 ? -18.463 5.628 18.316 1.00 90.81 83 GLY A C 1
ATOM 650 O O . GLY A 1 83 ? -18.793 6.787 18.579 1.00 90.81 83 GLY A O 1
ATOM 651 N N . SER A 1 84 ? -17.311 5.108 18.724 1.00 94.62 84 SER A N 1
ATOM 652 C CA . SER A 1 84 ? -16.360 5.751 19.626 1.00 94.62 84 SER A CA 1
ATOM 653 C C . SER A 1 84 ? -15.520 6.796 18.895 1.00 94.62 84 SER A C 1
ATOM 655 O O . SER A 1 84 ? -14.869 6.505 17.892 1.00 94.62 84 SER A O 1
ATOM 657 N N . SER A 1 85 ? -15.486 8.021 19.418 1.00 94.19 85 SER A N 1
ATOM 658 C CA . SER A 1 85 ? -14.918 9.191 18.729 1.00 94.19 85 SER A CA 1
ATOM 659 C C . SER A 1 85 ? -13.428 9.072 18.377 1.00 94.19 85 SER A C 1
ATOM 661 O O . SER A 1 85 ? -12.997 9.644 17.381 1.00 94.19 85 SER A O 1
ATOM 663 N N . ALA A 1 86 ? -12.651 8.288 19.131 1.00 96.88 86 ALA A N 1
ATOM 664 C CA . ALA A 1 86 ? -11.240 8.009 18.843 1.00 96.88 86 ALA A CA 1
ATOM 665 C C . ALA A 1 86 ? -11.009 7.093 17.621 1.00 96.88 86 ALA A C 1
ATOM 667 O O . ALA A 1 86 ? -9.869 6.903 17.199 1.00 96.88 86 ALA A O 1
ATOM 668 N N . TYR A 1 87 ? -12.072 6.527 17.044 1.00 96.25 87 TYR A N 1
ATOM 669 C CA . TYR A 1 87 ? -12.020 5.591 15.917 1.00 96.25 87 TYR A CA 1
ATOM 670 C C . TYR A 1 87 ? -12.894 6.014 14.743 1.00 96.25 87 TYR A C 1
ATOM 672 O O . TYR A 1 87 ? -13.011 5.264 13.776 1.00 96.25 87 TYR A O 1
ATOM 680 N N . GLN A 1 88 ? -13.552 7.166 14.819 1.00 93.19 88 GLN A N 1
ATOM 681 C CA . GLN A 1 88 ? -14.591 7.558 13.875 1.00 93.19 88 GLN A CA 1
ATOM 682 C C . GLN A 1 88 ? -14.218 8.847 13.165 1.00 93.19 88 GLN A C 1
ATOM 684 O O . GLN A 1 88 ? -13.574 9.728 13.733 1.00 93.19 88 GLN A O 1
ATOM 689 N N . HIS A 1 89 ? -14.637 8.946 11.906 1.00 92.00 89 HIS A N 1
ATOM 690 C CA . HIS A 1 89 ? -14.447 10.164 11.135 1.00 92.00 89 HIS A CA 1
ATOM 691 C C . HIS A 1 89 ? -15.219 11.319 11.808 1.00 92.00 89 HIS A C 1
ATOM 693 O O . HIS A 1 89 ? -16.388 11.111 12.146 1.00 92.00 89 HIS A O 1
ATOM 699 N N . PRO A 1 90 ? -14.640 12.528 11.974 1.00 91.44 90 PRO A N 1
ATOM 700 C CA . PRO A 1 90 ? -15.300 13.637 12.676 1.00 91.44 90 PRO A CA 1
ATOM 701 C C . PRO A 1 90 ? -16.659 14.045 12.094 1.00 91.44 90 PRO A C 1
ATOM 703 O O . PRO A 1 90 ? -17.543 14.471 12.830 1.00 91.44 90 PRO A O 1
ATOM 706 N N . GLU A 1 91 ? -16.831 13.890 10.779 1.00 88.44 91 GLU A N 1
ATOM 707 C CA . GLU A 1 91 ? -18.081 14.196 10.064 1.00 88.44 91 GLU A CA 1
ATOM 708 C C . GLU A 1 91 ? -19.061 13.011 9.973 1.00 88.44 91 GLU A C 1
ATOM 710 O O . GLU A 1 91 ? -20.094 13.126 9.316 1.00 88.44 91 GLU A O 1
ATOM 715 N N . ARG A 1 92 ? -18.764 11.852 10.581 1.00 88.75 92 ARG A N 1
ATOM 716 C CA . ARG A 1 92 ? -19.705 10.723 10.563 1.00 88.75 92 ARG A CA 1
ATOM 717 C C . ARG A 1 92 ? -20.968 11.089 11.344 1.00 88.75 92 ARG A C 1
ATOM 719 O O . ARG A 1 92 ? -20.899 11.519 12.492 1.00 88.75 92 ARG A O 1
ATOM 726 N N . ASP A 1 93 ? -22.122 10.780 10.764 1.00 89.19 93 ASP A N 1
ATOM 727 C CA . ASP A 1 93 ? -23.408 10.808 11.451 1.00 89.19 93 ASP A CA 1
ATOM 728 C C . ASP A 1 93 ? -24.182 9.486 11.284 1.00 89.19 93 ASP A C 1
ATOM 730 O O . ASP A 1 93 ? -23.712 8.524 10.673 1.00 89.19 93 ASP A O 1
ATOM 734 N N . VAL A 1 94 ? -25.391 9.430 11.850 1.00 91.81 94 VAL A N 1
ATOM 735 C CA . VAL A 1 94 ? -26.263 8.243 11.813 1.00 91.81 94 VAL A CA 1
ATOM 736 C C . VAL A 1 94 ? -26.813 7.906 10.422 1.00 91.81 94 VAL A C 1
ATOM 738 O O . VAL A 1 94 ? -27.360 6.823 10.227 1.00 91.81 94 VAL A O 1
ATOM 741 N N . SER A 1 95 ? -26.735 8.825 9.457 1.00 88.75 95 SER A N 1
ATOM 742 C CA . SER A 1 95 ? -27.140 8.561 8.074 1.00 88.75 95 SER A CA 1
ATOM 743 C C . SER A 1 95 ? -26.104 7.729 7.320 1.00 88.75 95 SER A C 1
ATOM 745 O O . SER A 1 95 ? -26.465 7.009 6.389 1.00 88.75 95 SER A O 1
ATOM 747 N N . TYR A 1 96 ? -24.844 7.762 7.761 1.00 87.31 96 TYR A N 1
ATOM 748 C CA . TYR A 1 96 ? -23.797 6.900 7.242 1.00 87.31 96 TYR A CA 1
ATOM 749 C C . TYR A 1 96 ? -23.903 5.508 7.874 1.00 87.31 96 TYR A C 1
ATOM 751 O O . TYR A 1 96 ? -23.422 5.267 8.983 1.00 87.31 96 TYR A O 1
ATOM 759 N N . PHE A 1 97 ? -24.589 4.600 7.176 1.00 91.88 97 PHE A N 1
ATOM 760 C CA . PHE A 1 97 ? -24.854 3.242 7.645 1.00 91.88 97 PHE A CA 1
ATOM 761 C C . PHE A 1 97 ? -24.889 2.243 6.484 1.00 91.88 97 PHE A C 1
ATOM 763 O O . PHE A 1 97 ? -25.944 1.899 5.945 1.00 91.88 97 PHE A O 1
ATOM 770 N N . ASP A 1 98 ? -23.706 1.797 6.072 1.00 89.88 98 ASP A N 1
ATOM 771 C CA . ASP A 1 98 ? -23.532 0.822 4.999 1.00 89.88 98 ASP A CA 1
ATOM 772 C C . ASP A 1 98 ? -22.364 -0.148 5.268 1.00 89.88 98 ASP A C 1
ATOM 774 O O . ASP A 1 98 ? -21.752 -0.152 6.336 1.00 89.88 98 ASP A O 1
ATOM 778 N N . GLU A 1 99 ? -22.042 -0.992 4.284 1.00 88.25 99 GLU A N 1
ATOM 779 C CA . GLU A 1 99 ? -20.964 -1.991 4.358 1.00 88.25 99 GLU A CA 1
ATOM 780 C C . GLU A 1 99 ? -19.552 -1.395 4.512 1.00 88.25 99 GLU A C 1
ATOM 782 O O . GLU A 1 99 ? -18.588 -2.135 4.694 1.00 88.25 99 GLU A O 1
ATOM 787 N N . THR A 1 100 ? -19.414 -0.072 4.421 1.00 85.50 100 THR A N 1
ATOM 788 C CA . THR A 1 100 ? -18.151 0.675 4.473 1.00 85.50 100 THR A CA 1
ATOM 789 C C . THR A 1 100 ? -17.979 1.482 5.763 1.00 85.50 100 THR A C 1
ATOM 791 O O . THR A 1 100 ? -16.984 2.195 5.927 1.00 85.50 100 THR A O 1
ATOM 794 N N . LEU A 1 101 ? -18.927 1.336 6.695 1.00 88.25 101 LEU A N 1
ATOM 795 C CA . LEU A 1 101 ? -19.031 2.082 7.949 1.00 88.25 101 LEU A CA 1
ATOM 796 C C . LEU A 1 101 ? -17.733 2.122 8.767 1.00 88.25 101 LEU A C 1
ATOM 798 O O . LEU A 1 101 ? -17.340 3.180 9.250 1.00 88.25 101 LEU A O 1
ATOM 802 N N . ASP A 1 102 ? -17.046 0.986 8.876 1.00 92.12 102 ASP A N 1
ATOM 803 C CA . ASP A 1 102 ? -15.875 0.834 9.746 1.00 92.12 102 ASP A CA 1
ATOM 804 C C . ASP A 1 102 ? -14.550 1.223 9.102 1.00 92.12 102 ASP A C 1
ATOM 806 O O . ASP A 1 102 ? -13.519 1.176 9.769 1.00 92.12 102 ASP A O 1
ATOM 810 N N . TYR A 1 103 ? -14.496 1.560 7.812 1.00 88.94 103 TYR A N 1
ATOM 811 C CA . TYR A 1 103 ? -13.192 1.633 7.151 1.00 88.94 103 TYR A CA 1
ATOM 812 C C . TYR A 1 103 ? -12.263 2.703 7.727 1.00 88.94 103 TYR A C 1
ATOM 814 O O . TYR A 1 103 ? -11.045 2.513 7.728 1.00 88.94 103 TYR A O 1
ATOM 822 N N . PHE A 1 104 ? -12.822 3.789 8.265 1.00 90.69 104 PHE A N 1
ATOM 823 C CA . PHE A 1 104 ? -12.034 4.786 8.981 1.00 90.69 104 PHE A CA 1
ATOM 824 C C . PHE A 1 104 ? -11.430 4.188 10.260 1.00 90.69 104 PHE A C 1
ATOM 826 O O . PHE A 1 104 ? -10.216 4.246 10.450 1.00 90.69 104 PHE A O 1
ATOM 833 N N . SER A 1 105 ? -12.243 3.513 11.080 1.00 93.88 105 SER A N 1
ATOM 834 C CA . SER A 1 105 ? -11.784 2.786 12.270 1.00 93.88 105 SER A CA 1
ATOM 835 C C . SER A 1 105 ? -10.724 1.750 11.921 1.00 93.88 105 SER A C 1
ATOM 837 O O . SER A 1 105 ? -9.733 1.601 12.641 1.00 93.88 105 SER A O 1
ATOM 839 N N . ILE A 1 106 ? -10.884 1.077 10.775 1.00 92.81 106 ILE A N 1
ATOM 840 C CA . ILE A 1 106 ? -9.919 0.084 10.335 1.00 92.81 106 ILE A CA 1
ATOM 841 C C . ILE A 1 106 ? -8.553 0.706 10.053 1.00 92.81 106 ILE A C 1
ATOM 843 O O . ILE A 1 106 ? -7.522 0.189 10.502 1.00 92.81 106 ILE A O 1
ATOM 847 N N . LEU A 1 107 ? -8.547 1.825 9.330 1.00 89.81 107 LEU A N 1
ATOM 848 C CA . LEU A 1 107 ? -7.334 2.566 9.026 1.00 89.81 107 LEU A CA 1
ATOM 849 C C . LEU A 1 107 ? -6.650 3.057 10.309 1.00 89.81 107 LEU A C 1
ATOM 851 O O . LEU A 1 107 ? -5.452 2.828 10.479 1.00 89.81 107 LEU A O 1
ATOM 855 N N . VAL A 1 108 ? -7.412 3.645 11.235 1.00 95.25 108 VAL A N 1
ATOM 856 C CA . VAL A 1 108 ? -6.913 4.158 12.522 1.00 95.25 108 VAL A CA 1
ATOM 857 C C . VAL A 1 108 ? -6.254 3.058 13.354 1.00 95.25 108 VAL A C 1
ATOM 859 O O . VAL A 1 108 ? -5.110 3.214 13.793 1.00 95.25 108 VAL A O 1
ATOM 862 N N . ILE A 1 109 ? -6.928 1.919 13.546 1.00 96.81 109 ILE A N 1
ATOM 863 C CA . ILE A 1 109 ? -6.382 0.794 14.323 1.00 96.81 109 ILE A CA 1
ATOM 864 C C . ILE A 1 109 ? -5.109 0.267 13.668 1.00 96.81 109 ILE A C 1
ATOM 866 O O . ILE A 1 109 ? -4.125 -0.034 14.344 1.00 96.81 109 ILE A O 1
ATOM 870 N N . ARG A 1 110 ? -5.085 0.193 12.340 1.00 91.88 110 ARG A N 1
ATOM 871 C CA . ARG A 1 110 ? -3.939 -0.351 11.629 1.00 91.88 110 ARG A CA 1
ATOM 872 C C . ARG A 1 110 ? -2.723 0.570 11.645 1.00 91.88 110 ARG A C 1
ATOM 874 O O . ARG A 1 110 ? -1.619 0.079 11.873 1.00 91.88 110 ARG A O 1
ATOM 881 N N . ILE A 1 111 ? -2.905 1.874 11.449 1.00 94.31 111 ILE A N 1
ATOM 882 C CA . ILE A 1 111 ? -1.831 2.863 11.641 1.00 94.31 111 ILE A CA 1
ATOM 883 C C . ILE A 1 111 ? -1.293 2.750 13.065 1.00 94.31 111 ILE A C 1
ATOM 885 O O . ILE A 1 111 ? -0.083 2.667 13.251 1.00 94.31 111 ILE A O 1
ATOM 889 N N . SER A 1 112 ? -2.190 2.640 14.051 1.00 98.06 112 SER A N 1
ATOM 890 C CA . SER A 1 112 ? -1.810 2.477 15.455 1.00 98.06 112 SER A CA 1
ATOM 891 C C . SER A 1 112 ? -0.912 1.259 15.673 1.00 98.06 112 SER A C 1
ATOM 893 O O . SER A 1 112 ? 0.155 1.374 16.268 1.00 98.06 112 SER A O 1
ATOM 895 N N . LEU A 1 113 ? -1.297 0.092 15.150 1.00 95.56 113 LEU A N 1
ATOM 896 C CA . LEU A 1 113 ? -0.505 -1.132 15.284 1.00 95.56 113 LEU A CA 1
ATOM 897 C C . LEU A 1 113 ? 0.860 -1.043 14.586 1.00 95.56 113 LEU A C 1
ATOM 899 O O . LEU A 1 113 ? 1.853 -1.509 15.145 1.00 95.56 113 LEU A O 1
ATOM 903 N N . LEU A 1 114 ? 0.914 -0.468 13.379 1.00 88.31 114 LEU A N 1
ATOM 904 C CA . LEU A 1 114 ? 2.169 -0.275 12.646 1.00 88.31 114 LEU A CA 1
ATOM 905 C C . LEU A 1 114 ? 3.102 0.659 13.419 1.00 88.31 114 LEU A C 1
ATOM 907 O O . LEU A 1 114 ? 4.228 0.278 13.724 1.00 88.31 114 LEU A O 1
ATOM 911 N N . ALA A 1 115 ? 2.608 1.826 13.828 1.00 96.19 115 ALA A N 1
ATOM 912 C CA . ALA A 1 115 ? 3.369 2.800 14.600 1.00 96.19 115 ALA A CA 1
ATOM 913 C C . ALA A 1 115 ? 3.941 2.204 15.896 1.00 96.19 115 ALA A C 1
ATOM 915 O O . ALA A 1 115 ? 5.132 2.332 16.174 1.00 96.19 115 ALA A O 1
ATOM 916 N N . ILE A 1 116 ? 3.117 1.480 16.659 1.00 97.38 116 ILE A N 1
ATOM 917 C CA . ILE A 1 116 ? 3.529 0.833 17.911 1.00 97.38 116 ILE A CA 1
ATOM 918 C C . ILE A 1 116 ? 4.533 -0.308 17.657 1.00 97.38 116 ILE A C 1
ATOM 920 O O . ILE A 1 116 ? 5.408 -0.545 18.486 1.00 97.38 116 ILE A O 1
ATOM 924 N N . CYS A 1 117 ? 4.461 -1.004 16.515 1.00 91.44 117 CYS A N 1
ATOM 925 C CA . CYS A 1 117 ? 5.489 -1.973 16.116 1.00 91.44 117 CYS A CA 1
ATOM 926 C C . CYS A 1 117 ? 6.868 -1.324 15.917 1.00 91.44 117 CYS A C 1
ATOM 928 O O . CYS A 1 117 ? 7.873 -1.974 16.204 1.00 91.44 117 CYS A O 1
ATOM 930 N N . HIS A 1 118 ? 6.924 -0.079 15.433 1.00 90.06 118 HIS A N 1
ATOM 931 C CA . HIS A 1 118 ? 8.176 0.679 15.332 1.00 90.06 118 HIS A CA 1
ATOM 932 C C . HIS A 1 118 ? 8.612 1.239 16.685 1.00 90.06 118 HIS A C 1
ATOM 934 O O . HIS A 1 118 ? 9.783 1.144 17.042 1.00 90.06 118 HIS A O 1
ATOM 940 N N . SER A 1 119 ? 7.672 1.811 17.438 1.00 94.69 119 SER A N 1
ATOM 941 C CA . SER A 1 119 ? 7.936 2.465 18.718 1.00 94.69 119 SER A CA 1
ATOM 942 C C . SER A 1 119 ? 6.824 2.152 19.725 1.00 94.69 119 SER A C 1
ATOM 944 O O . SER A 1 119 ? 5.819 2.869 19.795 1.00 94.69 119 SER A O 1
ATOM 946 N N . PRO A 1 120 ? 6.980 1.095 20.549 1.00 96.62 120 PRO A N 1
ATOM 947 C CA . PRO A 1 120 ? 5.985 0.728 21.558 1.00 96.62 120 PRO A CA 1
ATOM 948 C C . PRO A 1 120 ? 5.682 1.834 22.576 1.00 96.62 120 PRO A C 1
ATOM 950 O O . PRO A 1 120 ? 4.618 1.841 23.195 1.00 96.62 120 PRO A O 1
ATOM 953 N N . GLN A 1 121 ? 6.607 2.780 22.751 1.00 96.69 121 GLN A N 1
ATOM 954 C CA . GLN A 1 121 ? 6.475 3.923 23.650 1.00 96.69 121 GLN A CA 1
ATOM 955 C C . GLN A 1 121 ? 5.358 4.883 23.219 1.00 96.69 121 GLN A C 1
ATOM 957 O O . GLN A 1 121 ? 4.791 5.552 24.083 1.00 96.69 121 GLN A O 1
ATOM 962 N N . LEU A 1 122 ? 4.996 4.914 21.929 1.00 98.00 122 LEU A N 1
ATOM 963 C CA . LEU A 1 122 ? 3.866 5.707 21.433 1.00 98.00 122 LEU A CA 1
ATOM 964 C C . LEU A 1 122 ? 2.557 5.310 22.121 1.00 98.00 122 LEU A C 1
ATOM 966 O O . LEU A 1 122 ? 1.770 6.181 22.477 1.00 98.00 122 LEU A O 1
ATOM 970 N N . PHE A 1 123 ? 2.358 4.014 22.390 1.00 97.94 123 PHE A N 1
ATOM 971 C CA . PHE A 1 123 ? 1.185 3.552 23.131 1.00 97.94 123 PHE A CA 1
ATOM 972 C C . PHE A 1 123 ? 1.147 4.175 24.527 1.00 97.94 123 PHE A C 1
ATOM 974 O O . PHE A 1 123 ? 0.169 4.808 24.891 1.00 97.94 123 PHE A O 1
ATOM 981 N N . THR A 1 124 ? 2.232 4.075 25.297 1.00 94.75 124 THR A N 1
ATOM 982 C CA . THR A 1 124 ? 2.296 4.651 26.652 1.00 94.75 124 THR A CA 1
ATOM 983 C C . THR A 1 124 ? 2.106 6.168 26.657 1.00 94.75 124 THR A C 1
ATOM 985 O O . THR A 1 124 ? 1.564 6.710 27.614 1.00 94.75 124 THR A O 1
ATOM 988 N N . LYS A 1 125 ? 2.571 6.855 25.610 1.00 97.88 125 LYS A N 1
ATOM 989 C CA . LYS A 1 125 ? 2.510 8.313 25.505 1.00 97.88 125 LYS A CA 1
ATOM 990 C C . LYS A 1 125 ? 1.111 8.838 25.172 1.00 97.88 125 LYS A C 1
ATOM 992 O O . LYS A 1 125 ? 0.729 9.868 25.715 1.00 97.88 125 LYS A O 1
ATOM 997 N N . TYR A 1 126 ? 0.381 8.156 24.289 1.00 98.25 126 TYR A N 1
ATOM 998 C CA . TYR A 1 126 ? -0.865 8.675 23.712 1.00 98.25 126 TYR A CA 1
ATOM 999 C C . TYR A 1 126 ? -2.133 7.901 24.105 1.00 98.25 126 TYR A C 1
ATOM 1001 O O . TYR A 1 126 ? -3.241 8.382 23.869 1.00 98.25 126 TYR A O 1
ATOM 1009 N N . ASN A 1 127 ? -2.008 6.713 24.701 1.00 98.06 127 ASN A N 1
ATOM 1010 C CA . ASN A 1 127 ? -3.156 5.951 25.184 1.00 98.06 127 ASN A CA 1
ATOM 1011 C C . ASN A 1 127 ? -3.793 6.633 26.407 1.00 98.06 127 ASN A C 1
ATOM 1013 O O . ASN A 1 127 ? -3.130 6.886 27.411 1.00 98.06 127 ASN A O 1
ATOM 1017 N N . THR A 1 128 ? -5.102 6.860 26.344 1.00 96.38 128 THR A N 1
ATOM 1018 C CA . THR A 1 128 ? -5.936 7.388 27.436 1.00 96.38 128 THR A CA 1
ATOM 1019 C C . THR A 1 128 ? -6.845 6.321 28.050 1.00 96.38 128 THR A C 1
ATOM 1021 O O . THR A 1 128 ? -7.587 6.600 28.987 1.00 96.38 128 THR A O 1
ATOM 1024 N N . GLY A 1 129 ? -6.800 5.095 27.519 1.00 94.44 129 GLY A N 1
ATOM 1025 C CA . GLY A 1 129 ? -7.732 4.008 27.823 1.00 94.44 129 GLY A CA 1
ATOM 1026 C C . GLY A 1 129 ? -8.860 3.882 26.796 1.00 94.44 129 GLY A C 1
ATOM 1027 O O . GLY A 1 129 ? -9.260 2.765 26.490 1.00 94.44 129 GLY A O 1
ATOM 1028 N N . GLU A 1 130 ? -9.296 4.990 26.194 1.00 94.88 130 GLU A N 1
ATOM 1029 C CA . GLU A 1 130 ? -10.383 5.013 25.199 1.00 94.88 130 GLU A CA 1
ATOM 1030 C C . GLU A 1 130 ? -9.898 4.843 23.751 1.00 94.88 130 GLU A C 1
ATOM 1032 O O . GLU A 1 130 ? -10.707 4.717 22.834 1.00 94.88 130 GLU A O 1
ATOM 1037 N N . ASN A 1 131 ? -8.584 4.841 23.530 1.00 98.06 131 ASN A N 1
ATOM 1038 C CA . ASN A 1 131 ? -7.955 4.797 22.215 1.00 98.06 131 ASN A CA 1
ATOM 1039 C C . ASN A 1 131 ? -6.741 3.854 22.162 1.00 98.06 131 ASN A C 1
ATOM 1041 O O . ASN A 1 131 ? -6.301 3.337 23.179 1.00 98.06 131 ASN A O 1
ATOM 1045 N N . LEU A 1 132 ? -6.131 3.671 20.984 1.00 98.38 132 LEU A N 1
ATOM 1046 C CA . LEU A 1 132 ? -4.794 3.068 20.878 1.00 98.38 132 LEU A CA 1
ATOM 1047 C C . LEU A 1 132 ? -3.709 4.144 20.966 1.00 98.38 132 LEU A C 1
ATOM 1049 O O . LEU A 1 132 ? -2.942 4.153 21.924 1.00 98.38 132 LEU A O 1
ATOM 1053 N N . ILE A 1 133 ? -3.659 5.039 19.973 1.00 98.38 133 ILE A N 1
ATOM 1054 C CA . ILE A 1 133 ? -2.781 6.223 19.980 1.00 98.38 133 ILE A CA 1
ATOM 1055 C C . ILE A 1 133 ? -3.501 7.491 19.512 1.00 98.38 133 ILE A C 1
ATOM 1057 O O . ILE A 1 133 ? -3.233 8.552 20.048 1.00 98.38 133 ILE A O 1
ATOM 1061 N N . PHE A 1 134 ? -4.453 7.411 18.578 1.00 98.25 134 PHE A N 1
ATOM 1062 C CA . PHE A 1 134 ? -5.186 8.594 18.114 1.00 98.25 134 PHE A CA 1
ATOM 1063 C C . PHE A 1 134 ? -6.326 8.980 19.045 1.00 98.25 134 PHE A C 1
ATOM 1065 O O . PHE A 1 134 ? -7.002 8.119 19.593 1.00 98.25 134 PHE A O 1
ATOM 1072 N N . SER A 1 135 ? -6.576 10.268 19.188 1.00 96.94 135 SER A N 1
ATOM 1073 C CA . SER A 1 135 ? -7.756 10.832 19.830 1.00 96.94 135 SER A CA 1
ATOM 1074 C C . SER A 1 135 ? -8.646 11.520 18.794 1.00 96.94 135 SER A C 1
ATOM 1076 O O . SER A 1 135 ? -8.237 11.761 17.659 1.00 96.94 135 SER A O 1
ATOM 1078 N N . LYS A 1 136 ? -9.861 11.907 19.196 1.00 95.31 136 LYS A N 1
ATOM 1079 C CA . LYS A 1 136 ? -10.754 12.705 18.344 1.00 95.31 136 LYS A CA 1
ATOM 1080 C C . LYS A 1 136 ? -10.092 14.009 17.870 1.00 95.31 136 LYS A C 1
ATOM 1082 O O . LYS A 1 136 ? -10.238 14.382 16.710 1.00 95.31 136 LYS A O 1
ATOM 1087 N N . HIS A 1 137 ? -9.350 14.680 18.753 1.00 95.19 137 HIS A N 1
ATOM 1088 C CA . HIS A 1 137 ? -8.705 15.961 18.453 1.00 95.19 137 HIS A CA 1
ATOM 1089 C C . HIS A 1 137 ? -7.646 15.849 17.357 1.00 95.19 137 HIS A C 1
ATOM 1091 O O . HIS A 1 137 ? -7.486 16.780 16.572 1.00 95.19 137 HIS A O 1
ATOM 1097 N N . ASP A 1 138 ? -6.980 14.696 17.246 1.00 97.06 138 ASP A N 1
ATOM 1098 C CA . ASP A 1 138 ? -6.025 14.456 16.163 1.00 97.06 138 ASP A CA 1
ATOM 1099 C C . ASP A 1 138 ? -6.706 14.468 14.791 1.00 97.06 138 ASP A C 1
ATOM 1101 O O . ASP A 1 138 ? -6.103 14.867 13.805 1.00 97.06 138 ASP A O 1
ATOM 1105 N N . PHE A 1 139 ? -7.970 14.055 14.709 1.00 95.06 139 PHE A N 1
ATOM 1106 C CA . PHE A 1 139 ? -8.721 14.043 13.455 1.00 95.06 139 PHE A CA 1
ATOM 1107 C C . PHE A 1 139 ? -9.369 15.388 13.131 1.00 95.06 139 PHE A C 1
ATOM 1109 O O . PHE A 1 139 ? -9.545 15.705 11.957 1.00 95.06 139 PHE A O 1
ATOM 1116 N N . GLU A 1 140 ? -9.722 16.172 14.152 1.00 93.06 140 GLU A N 1
ATOM 1117 C CA . GLU A 1 140 ? -10.278 17.520 13.987 1.00 93.06 140 GLU A CA 1
ATOM 1118 C C . GLU A 1 140 ? -9.244 18.491 13.384 1.00 93.06 140 GLU A C 1
ATOM 1120 O O . GLU A 1 140 ? -9.610 19.314 12.546 1.00 93.06 140 GLU A O 1
ATOM 1125 N N . ASP A 1 141 ? -7.960 18.362 13.749 1.00 92.06 141 ASP A N 1
ATOM 1126 C CA . ASP A 1 141 ? -6.854 19.102 13.123 1.00 92.06 141 ASP A CA 1
ATOM 1127 C C . ASP A 1 141 ? -5.590 18.236 12.957 1.00 92.06 141 ASP A C 1
ATOM 1129 O O . ASP A 1 141 ? -4.611 18.324 13.704 1.00 92.06 141 ASP A O 1
ATOM 1133 N N . ILE A 1 142 ? -5.601 17.399 11.916 1.00 92.12 142 ILE A N 1
ATOM 1134 C CA . ILE A 1 142 ? -4.531 16.425 11.645 1.00 92.12 142 ILE A CA 1
ATOM 1135 C C . ILE A 1 142 ? -3.165 17.056 11.361 1.00 92.12 142 ILE A C 1
ATOM 1137 O O . ILE A 1 142 ? -2.143 16.414 11.579 1.00 92.12 142 ILE A O 1
ATOM 1141 N N . ASN A 1 143 ? -3.114 18.305 10.887 1.00 88.50 143 ASN A N 1
ATOM 1142 C CA . ASN A 1 143 ? -1.838 18.963 10.586 1.00 88.50 143 ASN A CA 1
ATOM 1143 C C . ASN A 1 143 ? -1.179 19.548 11.847 1.00 88.50 143 ASN A C 1
ATOM 1145 O O . ASN A 1 143 ? 0.037 19.738 11.861 1.00 88.50 143 ASN A O 1
ATOM 1149 N N . GLN A 1 144 ? -1.965 19.832 12.891 1.00 93.50 144 GLN A N 1
ATOM 1150 C CA . GLN A 1 144 ? -1.474 20.293 14.196 1.00 93.50 144 GLN A CA 1
ATOM 1151 C C . GLN A 1 144 ? -1.325 19.159 15.219 1.00 93.50 144 GLN A C 1
ATOM 1153 O O . GLN A 1 144 ? -0.819 19.384 16.319 1.00 93.50 144 GLN A O 1
ATOM 1158 N N . SER A 1 145 ? -1.742 17.938 14.876 1.00 96.94 145 SER A N 1
ATOM 1159 C CA . SER A 1 145 ? -1.569 16.770 15.735 1.00 96.94 145 SER A CA 1
ATOM 1160 C C . SER A 1 145 ? -0.084 16.483 15.977 1.00 96.94 145 SER A C 1
ATOM 1162 O O . SER A 1 145 ? 0.670 16.154 15.058 1.00 96.94 145 SER A O 1
ATOM 1164 N N . GLN A 1 146 ? 0.328 16.549 17.247 1.00 97.50 146 GLN A N 1
ATOM 1165 C CA . GLN A 1 146 ? 1.679 16.161 17.655 1.00 97.50 146 GLN A CA 1
ATOM 1166 C C . GLN A 1 146 ? 1.947 14.686 17.332 1.00 97.50 146 GLN A C 1
ATOM 1168 O O . GLN A 1 146 ? 3.043 14.337 16.900 1.00 97.50 146 GLN A O 1
ATOM 1173 N N . LEU A 1 147 ? 0.948 13.818 17.535 1.00 98.00 147 LEU A N 1
ATOM 1174 C CA . LEU A 1 147 ? 1.065 12.416 17.160 1.00 98.00 147 LEU A CA 1
ATOM 1175 C C . LEU A 1 147 ? 1.349 12.294 15.662 1.00 98.00 147 LEU A C 1
ATOM 1177 O O . LEU A 1 147 ? 2.268 11.582 15.283 1.00 98.00 147 LEU A O 1
ATOM 1181 N N . MET A 1 148 ? 0.601 13.006 14.817 1.00 96.88 148 MET A N 1
ATOM 1182 C CA . MET A 1 148 ? 0.786 12.933 13.371 1.00 96.88 148 MET A CA 1
ATOM 1183 C C . MET A 1 148 ? 2.201 13.333 12.940 1.00 96.88 148 MET A C 1
ATOM 1185 O O . MET A 1 148 ? 2.806 12.623 12.143 1.00 96.88 148 MET A O 1
ATOM 1189 N N . GLN A 1 149 ? 2.748 14.410 13.510 1.00 95.94 149 GLN A N 1
ATOM 1190 C CA . GLN A 1 149 ? 4.127 14.840 13.251 1.00 95.94 149 GLN A CA 1
ATOM 1191 C C . GLN A 1 149 ? 5.135 13.740 13.621 1.00 95.94 149 GLN A C 1
ATOM 1193 O O . GLN A 1 149 ? 5.996 13.390 12.820 1.00 95.94 149 GLN A O 1
ATOM 1198 N N . GLU A 1 150 ? 4.975 13.119 14.793 1.00 97.50 150 GLU A N 1
ATOM 1199 C CA . GLU A 1 150 ? 5.845 12.016 15.224 1.00 97.50 150 GLU A CA 1
ATOM 1200 C C . GLU A 1 150 ? 5.702 10.764 14.349 1.00 97.50 150 GLU A C 1
ATOM 1202 O O . GLU A 1 150 ? 6.676 10.039 14.154 1.00 97.50 150 GLU A O 1
ATOM 1207 N N . LEU A 1 151 ? 4.509 10.496 13.810 1.00 96.06 151 LEU A N 1
ATOM 1208 C CA . LEU A 1 151 ? 4.286 9.385 12.886 1.00 96.06 151 LEU A CA 1
ATOM 1209 C C . LEU A 1 151 ? 4.896 9.647 11.503 1.00 96.06 151 LEU A C 1
ATOM 1211 O O . LEU A 1 151 ? 5.385 8.710 10.875 1.00 96.06 151 LEU A O 1
ATOM 1215 N N . GLU A 1 152 ? 4.900 10.892 11.029 1.00 89.56 152 GLU A N 1
ATOM 1216 C CA . GLU A 1 152 ? 5.520 11.293 9.756 1.00 89.56 152 GLU A CA 1
ATOM 1217 C C . GLU A 1 152 ? 7.047 11.176 9.777 1.00 89.56 152 GLU A C 1
ATOM 1219 O O . GLU A 1 152 ? 7.654 10.838 8.761 1.00 89.56 152 GLU A O 1
ATOM 1224 N N . ASP A 1 153 ? 7.661 11.349 10.947 1.00 90.88 153 ASP A N 1
ATOM 1225 C CA . ASP A 1 153 ? 9.103 11.170 11.136 1.00 90.88 153 ASP A CA 1
ATOM 1226 C C . ASP A 1 153 ? 9.546 9.693 11.096 1.00 90.88 153 ASP A C 1
ATOM 1228 O O . ASP A 1 153 ? 10.736 9.387 10.938 1.00 90.88 153 ASP A O 1
ATOM 1232 N N . ILE A 1 154 ? 8.609 8.744 11.221 1.00 84.06 154 ILE A N 1
ATOM 1233 C CA . ILE A 1 154 ? 8.915 7.315 11.124 1.00 84.06 154 ILE A CA 1
ATOM 1234 C C . ILE A 1 154 ? 9.181 6.965 9.659 1.00 84.06 154 ILE A C 1
ATOM 1236 O O . ILE A 1 154 ? 8.275 6.955 8.826 1.00 84.06 154 ILE A O 1
ATOM 1240 N N . LYS A 1 155 ? 10.426 6.584 9.354 1.00 78.56 155 LYS A N 1
ATOM 1241 C CA . LYS A 1 155 ? 10.856 6.098 8.033 1.00 78.56 155 LYS A CA 1
ATOM 1242 C C . LYS A 1 155 ? 10.347 4.674 7.748 1.00 78.56 155 LYS A C 1
ATOM 1244 O O . LYS A 1 155 ? 11.138 3.780 7.489 1.00 78.56 155 LYS A O 1
ATOM 1249 N N . ASP A 1 156 ? 9.035 4.468 7.842 1.00 73.62 156 ASP A N 1
ATOM 1250 C CA . ASP A 1 156 ? 8.342 3.267 7.384 1.00 73.62 156 ASP A CA 1
ATOM 1251 C C . ASP A 1 156 ? 7.308 3.661 6.346 1.00 73.62 156 ASP A C 1
ATOM 1253 O O . ASP A 1 156 ? 6.339 4.378 6.587 1.00 73.62 156 ASP A O 1
ATOM 1257 N N . SER A 1 157 ? 7.544 3.192 5.148 1.00 58.78 157 SER A N 1
ATOM 1258 C CA . SER A 1 157 ? 6.786 3.577 3.979 1.00 58.78 157 SER A CA 1
ATOM 1259 C C . SER A 1 157 ? 5.349 3.071 3.917 1.00 58.78 157 SER A C 1
ATOM 1261 O O . SER A 1 157 ? 4.478 3.749 3.357 1.00 58.78 157 SER A O 1
ATOM 1263 N N . TYR A 1 158 ? 5.079 1.897 4.487 1.00 65.62 158 TYR A N 1
ATOM 1264 C CA . TYR A 1 158 ? 3.725 1.373 4.592 1.00 65.62 158 TYR A CA 1
ATOM 1265 C C . TYR A 1 158 ? 2.920 2.249 5.542 1.00 65.62 158 TYR A C 1
ATOM 1267 O O . TYR A 1 158 ? 1.812 2.666 5.200 1.00 65.62 158 TYR A O 1
ATOM 1275 N N . LEU A 1 159 ? 3.498 2.593 6.694 1.00 77.06 159 LEU A N 1
ATOM 1276 C CA . LEU A 1 159 ? 2.941 3.564 7.619 1.00 77.06 159 LEU A CA 1
ATOM 1277 C C . LEU A 1 159 ? 2.708 4.908 6.920 1.00 77.06 159 LEU A C 1
ATOM 1279 O O . LEU A 1 159 ? 1.567 5.363 6.920 1.00 77.06 159 LEU A O 1
ATOM 1283 N N . GLN A 1 160 ? 3.710 5.482 6.241 1.00 76.81 160 GLN A N 1
ATOM 1284 C CA . GLN A 1 160 ? 3.564 6.759 5.521 1.00 76.81 160 GLN A CA 1
ATOM 1285 C C . GLN A 1 160 ? 2.428 6.734 4.489 1.00 76.81 160 GLN A C 1
ATOM 1287 O O . GLN A 1 160 ? 1.667 7.694 4.362 1.00 76.81 160 GLN A O 1
ATOM 1292 N N . SER A 1 161 ? 2.244 5.613 3.792 1.00 66.56 161 SER A N 1
ATOM 1293 C CA . SER A 1 161 ? 1.146 5.460 2.835 1.00 66.56 161 SER A CA 1
ATOM 1294 C C . SER A 1 161 ? -0.228 5.459 3.518 1.00 66.56 161 SER A C 1
ATOM 1296 O O . SER A 1 161 ? -1.182 6.041 2.998 1.00 66.56 161 SER A O 1
ATOM 1298 N N . TYR A 1 162 ? -0.344 4.855 4.704 1.00 77.81 162 TYR A N 1
ATOM 1299 C CA . TYR A 1 162 ? -1.580 4.910 5.490 1.00 77.81 162 TYR A CA 1
ATOM 1300 C C . TYR A 1 162 ? -1.823 6.265 6.142 1.00 77.81 162 TYR A C 1
ATOM 1302 O O . TYR A 1 162 ? -2.974 6.676 6.247 1.00 77.81 162 TYR A O 1
ATOM 1310 N N . LEU A 1 163 ? -0.768 6.973 6.538 1.00 85.31 163 LEU A N 1
ATOM 1311 C CA . LEU A 1 163 ? -0.856 8.346 7.025 1.00 85.31 163 LEU A CA 1
ATOM 1312 C C . LEU A 1 163 ? -1.368 9.291 5.933 1.00 85.31 163 LEU A C 1
ATOM 1314 O O . LEU A 1 163 ? -2.273 10.088 6.185 1.00 85.31 163 LEU A O 1
ATOM 1318 N N . HIS A 1 164 ? -0.855 9.159 4.706 1.00 76.88 164 HIS A N 1
ATOM 1319 C CA . HIS A 1 164 ? -1.374 9.892 3.552 1.00 76.88 164 HIS A CA 1
ATOM 1320 C C . HIS A 1 164 ? -2.861 9.600 3.330 1.00 76.88 164 HIS A C 1
ATOM 1322 O O . HIS A 1 164 ? -3.656 10.525 3.158 1.00 76.88 164 HIS A O 1
ATOM 1328 N N . GLU A 1 165 ? -3.251 8.325 3.401 1.00 74.62 165 GLU A N 1
ATOM 1329 C CA . GLU A 1 165 ? -4.654 7.957 3.272 1.00 74.62 165 GLU A CA 1
ATOM 1330 C C . GLU A 1 165 ? -5.513 8.535 4.393 1.00 74.62 165 GLU A C 1
ATOM 1332 O O . GLU A 1 165 ? -6.606 9.017 4.129 1.00 74.62 165 GLU A O 1
ATOM 1337 N N . LEU A 1 166 ? -5.036 8.527 5.636 1.00 86.69 166 LEU A N 1
ATOM 1338 C CA . LEU A 1 166 ? -5.783 9.085 6.758 1.00 86.69 166 LEU A CA 1
ATOM 1339 C C . LEU A 1 166 ? -6.057 10.573 6.523 1.00 86.69 166 LEU A C 1
ATOM 1341 O O . LEU A 1 166 ? -7.202 11.008 6.633 1.00 86.69 166 LEU A O 1
ATOM 1345 N N . LYS A 1 167 ? -5.038 11.336 6.100 1.00 86.38 167 LYS A N 1
ATOM 1346 C CA . LYS A 1 167 ? -5.210 12.744 5.704 1.00 86.38 167 LYS A CA 1
ATOM 1347 C C . LYS A 1 167 ? -6.209 12.901 4.562 1.00 86.38 167 LYS A C 1
ATOM 1349 O O . LYS A 1 167 ? -6.963 13.869 4.540 1.00 86.38 167 LYS A O 1
ATOM 1354 N N . HIS A 1 168 ? -6.191 11.992 3.594 1.00 77.38 168 HIS A N 1
ATOM 1355 C CA . HIS A 1 168 ? -7.108 12.025 2.465 1.00 77.38 168 HIS A CA 1
ATOM 1356 C C . HIS A 1 168 ? -8.553 11.716 2.896 1.00 77.38 168 HIS A C 1
ATOM 1358 O O . HIS A 1 168 ? -9.474 12.438 2.511 1.00 77.38 168 HIS A O 1
ATOM 1364 N N . ALA A 1 169 ? -8.750 10.681 3.713 1.00 79.56 169 ALA A N 1
ATOM 1365 C CA . ALA A 1 169 ? -10.038 10.274 4.260 1.00 79.56 169 ALA A CA 1
ATOM 1366 C C . ALA A 1 169 ? -10.672 11.385 5.105 1.00 79.56 169 ALA A C 1
ATOM 1368 O O . ALA A 1 169 ? -11.871 11.597 4.995 1.00 79.56 169 ALA A O 1
ATOM 1369 N N . LEU A 1 170 ? -9.861 12.133 5.861 1.00 86.25 170 LEU A N 1
ATOM 1370 C CA . LEU A 1 170 ? -10.301 13.302 6.632 1.00 86.25 170 LEU A CA 1
ATOM 1371 C C . LEU A 1 170 ? -10.741 14.494 5.767 1.00 86.25 170 LEU A C 1
ATOM 1373 O O . LEU A 1 170 ? -11.475 15.354 6.240 1.00 86.25 170 LEU A O 1
ATOM 1377 N N . LYS A 1 171 ? -10.289 14.572 4.508 1.00 81.88 171 LYS A N 1
ATOM 1378 C CA . LYS A 1 171 ? -10.674 15.637 3.563 1.00 81.88 171 LYS A CA 1
ATOM 1379 C C . LYS A 1 171 ? -11.869 15.270 2.688 1.00 81.88 171 LYS A C 1
ATOM 1381 O O . LYS A 1 171 ? -12.534 16.164 2.178 1.00 81.88 171 LYS A O 1
ATOM 1386 N N . ASN A 1 172 ? -12.087 13.978 2.444 1.00 68.12 172 ASN A N 1
ATOM 1387 C CA . ASN A 1 172 ? -13.081 13.483 1.498 1.00 68.12 172 ASN A CA 1
ATOM 1388 C C . ASN A 1 172 ? -13.952 12.425 2.165 1.00 68.12 172 ASN A C 1
ATOM 1390 O O . ASN A 1 172 ? -13.576 11.253 2.266 1.00 68.12 172 ASN A O 1
ATOM 1394 N N . THR A 1 173 ? -15.149 12.829 2.568 1.00 60.56 173 THR A N 1
ATOM 1395 C CA . THR A 1 173 ? -16.118 11.933 3.179 1.00 60.56 173 THR A CA 1
ATOM 1396 C C . THR A 1 173 ? -16.597 10.848 2.195 1.00 60.56 173 THR A C 1
ATOM 1398 O O . THR A 1 173 ? -16.972 11.093 1.047 1.00 60.56 173 THR A O 1
ATOM 1401 N N . HIS A 1 174 ? -16.573 9.600 2.672 1.00 53.66 174 HIS A N 1
ATOM 1402 C CA . HIS A 1 174 ? -17.340 8.439 2.186 1.00 53.66 174 HIS A CA 1
ATOM 1403 C C . HIS A 1 174 ? -16.946 7.715 0.880 1.00 53.66 174 HIS A C 1
ATOM 1405 O O . HIS A 1 174 ? -17.453 6.621 0.653 1.00 53.66 174 HIS A O 1
ATOM 1411 N N . THR A 1 175 ? -16.039 8.206 0.025 1.00 48.69 175 THR A N 1
ATOM 1412 C CA . THR A 1 175 ? -15.822 7.559 -1.301 1.00 48.69 175 THR A CA 1
ATOM 1413 C C . THR A 1 175 ? -14.622 6.603 -1.417 1.00 48.69 175 THR A C 1
ATOM 1415 O O . THR A 1 175 ? -14.704 5.645 -2.186 1.00 48.69 175 THR A O 1
ATOM 1418 N N . ARG A 1 176 ? -13.517 6.790 -0.675 1.00 48.41 176 ARG A N 1
ATOM 1419 C CA . ARG A 1 176 ? -12.220 6.152 -1.036 1.00 48.41 176 ARG A CA 1
ATOM 1420 C C . ARG A 1 176 ? -11.670 5.069 -0.111 1.00 48.41 176 ARG A C 1
ATOM 1422 O O . ARG A 1 176 ? -11.014 4.153 -0.600 1.00 48.41 176 ARG A O 1
ATOM 1429 N N . LEU A 1 177 ? -12.011 5.071 1.176 1.00 51.59 177 LEU A N 1
ATOM 1430 C CA . LEU A 1 177 ? -11.528 4.053 2.122 1.00 51.59 177 LEU A CA 1
ATOM 1431 C C . LEU A 1 177 ? -11.899 2.610 1.707 1.00 51.59 177 LEU A C 1
ATOM 1433 O O . LEU A 1 177 ? -11.157 1.663 1.977 1.00 51.59 177 LEU A O 1
ATOM 1437 N N . SER A 1 178 ? -13.007 2.456 0.970 1.00 49.28 178 SER A N 1
ATOM 1438 C CA . SER A 1 178 ? -13.456 1.178 0.408 1.00 49.28 178 SER A CA 1
ATOM 1439 C C . SER A 1 178 ? -12.459 0.521 -0.522 1.00 49.28 178 SER A C 1
ATOM 1441 O O . SER A 1 178 ? -12.316 -0.700 -0.506 1.00 49.28 178 SER A O 1
ATOM 1443 N N . GLN A 1 179 ? -11.722 1.325 -1.274 1.00 44.47 179 GLN A N 1
ATOM 1444 C CA . GLN A 1 179 ? -10.746 0.846 -2.229 1.00 44.47 179 GLN A CA 1
ATOM 1445 C C . GLN A 1 179 ? -9.460 0.378 -1.499 1.00 44.47 179 GLN A C 1
ATOM 1447 O O . GLN A 1 179 ? -8.829 -0.578 -1.943 1.00 44.47 179 GLN A O 1
ATOM 1452 N N . LEU A 1 180 ? -9.103 0.947 -0.335 1.00 46.19 180 LEU A N 1
ATOM 1453 C CA . LEU A 1 180 ? -7.891 0.551 0.409 1.00 46.19 180 LEU A CA 1
ATOM 1454 C C . LEU A 1 180 ? -8.032 -0.766 1.144 1.00 46.19 180 LEU A C 1
ATOM 1456 O O . LEU A 1 180 ? -7.114 -1.585 1.128 1.00 46.19 180 LEU A O 1
ATOM 1460 N N . MET A 1 181 ? -9.180 -0.971 1.789 1.00 49.16 181 MET A N 1
ATOM 1461 C CA . MET A 1 181 ? -9.481 -2.241 2.449 1.00 49.16 181 MET A CA 1
ATOM 1462 C C . MET A 1 181 ? -9.567 -3.379 1.444 1.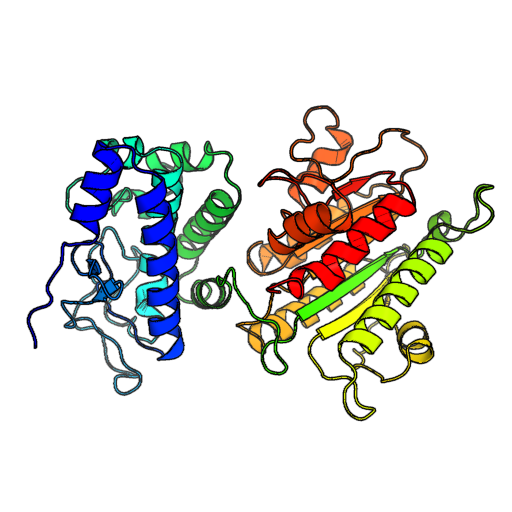00 49.16 181 MET A C 1
ATOM 1464 O O . MET A 1 181 ? -9.159 -4.502 1.725 1.00 49.16 181 MET A O 1
ATOM 1468 N N . LEU A 1 182 ? -9.995 -3.050 0.227 1.00 47.25 182 LEU A N 1
ATOM 1469 C CA . LEU A 1 182 ? -9.952 -3.964 -0.890 1.00 47.25 182 LEU A CA 1
ATOM 1470 C C . LEU A 1 182 ? -8.542 -4.366 -1.297 1.00 47.25 182 LEU A C 1
ATOM 1472 O O . LEU A 1 182 ? -8.455 -5.440 -1.867 1.00 47.25 182 LEU A O 1
ATOM 1476 N N . ASN A 1 183 ? -7.479 -3.607 -0.977 1.00 43.91 183 ASN A N 1
ATOM 1477 C CA . ASN A 1 183 ? -6.131 -3.752 -1.548 1.00 43.91 183 ASN A CA 1
ATOM 1478 C C . ASN A 1 183 ? -5.031 -4.361 -0.651 1.00 43.91 183 ASN A C 1
ATOM 1480 O O . ASN A 1 183 ? -3.908 -4.571 -1.107 1.00 43.91 183 ASN A O 1
ATOM 1484 N N . ARG A 1 184 ? -5.353 -4.755 0.586 1.00 46.59 184 ARG A N 1
ATOM 1485 C CA . ARG A 1 184 ? -4.356 -5.023 1.642 1.00 46.59 184 ARG A CA 1
ATOM 1486 C C . ARG A 1 184 ? -3.823 -6.445 1.851 1.00 46.59 184 ARG A C 1
ATOM 1488 O O . ARG A 1 184 ? -2.969 -6.608 2.719 1.00 46.59 184 ARG A O 1
ATOM 1495 N N . HIS A 1 185 ? -4.250 -7.483 1.132 1.00 43.59 185 HIS A N 1
ATOM 1496 C CA . HIS A 1 185 ? -3.672 -8.805 1.432 1.00 43.59 185 HIS A CA 1
ATOM 1497 C C . HIS A 1 185 ? -2.219 -8.914 0.934 1.00 43.59 185 HIS A C 1
ATOM 1499 O O . HIS A 1 185 ? -1.955 -8.977 -0.263 1.00 43.59 185 HIS A O 1
ATOM 1505 N N . TYR A 1 186 ? -1.287 -9.060 1.875 1.00 40.62 186 TYR A N 1
ATOM 1506 C CA . TYR A 1 186 ? 0.095 -9.520 1.664 1.00 40.62 186 TYR A CA 1
ATOM 1507 C C . TYR A 1 186 ? 0.184 -10.987 1.185 1.00 40.62 186 TYR A C 1
ATOM 1509 O O . TYR A 1 186 ? 1.264 -11.551 1.037 1.00 40.62 186 TYR A O 1
ATOM 1517 N N . LEU A 1 187 ? -0.959 -11.608 0.896 1.00 39.69 187 LEU A N 1
ATOM 1518 C CA . LEU A 1 187 ? -1.110 -12.935 0.309 1.00 39.69 187 LEU A CA 1
ATOM 1519 C C . LEU A 1 187 ? -2.234 -12.898 -0.733 1.00 39.69 187 LEU A C 1
ATOM 1521 O O . LEU A 1 187 ? -3.186 -13.673 -0.670 1.00 39.69 187 LEU A O 1
ATOM 1525 N N . ARG A 1 188 ? -2.191 -11.947 -1.674 1.00 54.56 188 ARG A N 1
ATOM 1526 C CA . ARG A 1 188 ? -3.044 -12.057 -2.862 1.00 54.56 188 ARG A CA 1
ATOM 1527 C C . ARG A 1 188 ? -2.509 -13.200 -3.700 1.00 54.56 188 ARG A C 1
ATOM 1529 O O . ARG A 1 188 ? -1.650 -12.993 -4.553 1.00 54.56 188 ARG A O 1
ATOM 1536 N N . GLU A 1 189 ? -3.007 -14.402 -3.431 1.00 54.81 189 GLU A N 1
ATOM 1537 C CA . GLU A 1 189 ? -2.842 -15.512 -4.354 1.00 54.81 189 GLU A CA 1
ATOM 1538 C C . GLU A 1 189 ? -3.357 -15.044 -5.708 1.00 54.81 189 GLU A C 1
ATOM 1540 O O . GLU A 1 189 ? -4.543 -14.730 -5.885 1.00 54.81 189 GLU A O 1
ATOM 1545 N N . ILE A 1 190 ? -2.440 -14.955 -6.665 1.00 69.25 190 ILE A N 1
ATOM 1546 C CA . ILE A 1 190 ? -2.829 -14.679 -8.029 1.00 69.25 190 ILE A CA 1
ATOM 1547 C C . ILE A 1 190 ? -3.572 -15.911 -8.520 1.00 69.25 190 ILE A C 1
ATOM 1549 O O . ILE A 1 190 ? -3.019 -17.005 -8.646 1.00 69.25 190 ILE A O 1
ATOM 1553 N N . THR A 1 191 ? -4.859 -15.728 -8.786 1.00 67.75 191 THR A N 1
ATOM 1554 C CA . THR A 1 191 ? -5.737 -16.783 -9.284 1.00 67.75 191 THR A CA 1
ATOM 1555 C C . THR A 1 191 ? -6.372 -16.354 -10.595 1.00 67.75 191 THR A C 1
ATOM 1557 O O . THR A 1 191 ? -6.316 -15.192 -10.978 1.00 67.75 191 THR A O 1
ATOM 1560 N N . VAL A 1 192 ? -7.049 -17.284 -11.267 1.00 68.19 192 VAL A N 1
ATOM 1561 C CA . VAL A 1 192 ? -7.883 -16.980 -12.443 1.00 68.19 192 VAL A CA 1
ATOM 1562 C C . VAL A 1 192 ? -8.964 -15.933 -12.124 1.00 68.19 192 VAL A C 1
ATOM 1564 O O . VAL A 1 192 ? -9.381 -15.202 -13.014 1.00 68.19 192 VAL A O 1
ATOM 1567 N N . ASN A 1 193 ? -9.399 -15.844 -10.862 1.00 65.56 193 ASN A N 1
ATOM 1568 C CA . ASN A 1 193 ? -10.406 -14.880 -10.412 1.00 65.56 193 ASN A CA 1
ATOM 1569 C C . ASN A 1 193 ? -9.792 -13.574 -9.877 1.00 65.56 193 ASN A C 1
ATOM 1571 O O . ASN A 1 193 ? -10.519 -12.602 -9.715 1.00 65.56 193 ASN A O 1
ATOM 1575 N N . ASN A 1 194 ? -8.482 -13.560 -9.600 1.00 69.06 194 ASN A N 1
ATOM 1576 C CA . ASN A 1 194 ? -7.716 -12.405 -9.122 1.00 69.06 194 ASN A CA 1
ATOM 1577 C C . ASN A 1 194 ? -6.385 -12.304 -9.899 1.00 69.06 194 ASN A C 1
ATOM 1579 O O . ASN A 1 194 ? -5.323 -12.515 -9.303 1.00 69.06 194 ASN A O 1
ATOM 1583 N N . PRO A 1 195 ? -6.420 -12.064 -11.222 1.00 77.94 195 PRO A N 1
ATOM 1584 C CA . PRO A 1 195 ? -5.211 -11.979 -12.039 1.00 77.94 195 PRO A CA 1
ATOM 1585 C C . PRO A 1 195 ? -4.300 -10.826 -11.615 1.00 77.94 195 PRO A C 1
ATOM 1587 O O . PRO A 1 195 ? -4.782 -9.827 -11.099 1.00 77.94 195 PRO A O 1
ATOM 1590 N N . ALA A 1 196 ? -2.997 -10.911 -11.877 1.00 81.81 196 ALA A N 1
ATOM 1591 C CA . ALA A 1 196 ? -2.116 -9.742 -11.798 1.00 81.81 196 ALA A CA 1
ATOM 1592 C C . ALA A 1 196 ? -2.278 -8.838 -13.029 1.00 81.81 196 ALA A C 1
ATOM 1594 O O . ALA A 1 196 ? -2.622 -9.318 -14.105 1.00 81.81 196 ALA A O 1
ATOM 1595 N N . CYS A 1 197 ? -1.992 -7.544 -12.899 1.00 84.81 197 CYS A N 1
ATOM 1596 C CA . CYS A 1 197 ? -1.942 -6.617 -14.029 1.00 84.81 197 CYS A CA 1
ATOM 1597 C C . CYS A 1 197 ? -0.577 -5.943 -14.088 1.00 84.81 197 CYS A C 1
ATOM 1599 O O . CYS A 1 197 ? -0.136 -5.340 -13.112 1.00 84.81 197 CYS A O 1
ATOM 1601 N N . PHE A 1 198 ? 0.073 -6.047 -15.241 1.00 86.69 198 PHE A N 1
ATOM 1602 C CA . PHE A 1 198 ? 1.339 -5.405 -15.538 1.00 86.69 198 PHE A CA 1
ATOM 1603 C C . PHE A 1 198 ? 1.171 -4.508 -16.759 1.00 86.69 198 PHE A C 1
ATOM 1605 O O . PHE A 1 198 ? 0.612 -4.920 -17.776 1.00 86.69 198 PHE A O 1
ATOM 1612 N N . ILE A 1 199 ? 1.689 -3.290 -16.689 1.00 86.44 199 ILE A N 1
ATOM 1613 C CA . ILE A 1 199 ? 1.852 -2.437 -17.861 1.00 86.44 199 ILE A CA 1
ATOM 1614 C C . ILE A 1 199 ? 3.329 -2.110 -17.996 1.00 86.44 199 ILE A C 1
ATOM 1616 O O . ILE A 1 199 ? 3.944 -1.644 -17.042 1.00 86.44 199 ILE A O 1
ATOM 1620 N N . VAL A 1 200 ? 3.898 -2.330 -19.176 1.00 87.19 200 VAL A N 1
ATOM 1621 C CA . VAL A 1 200 ? 5.247 -1.862 -19.491 1.00 87.19 200 VAL A CA 1
ATOM 1622 C C . VAL A 1 200 ? 5.132 -0.643 -20.384 1.00 87.19 200 VAL A C 1
ATOM 1624 O O . VAL A 1 200 ? 4.671 -0.746 -21.519 1.00 87.19 200 VAL A O 1
ATOM 1627 N N . LEU A 1 201 ? 5.526 0.504 -19.847 1.00 87.06 201 LEU A N 1
ATOM 1628 C CA . LEU A 1 201 ? 5.583 1.770 -20.557 1.00 87.06 201 LEU A CA 1
ATOM 1629 C C . LEU A 1 201 ? 7.006 1.965 -21.078 1.00 87.06 201 LEU A C 1
ATOM 1631 O O . LEU A 1 201 ? 7.941 1.995 -20.283 1.00 87.06 201 LEU A O 1
ATOM 1635 N N . ILE A 1 202 ? 7.179 2.064 -22.393 1.00 84.38 202 ILE A N 1
ATOM 1636 C CA . ILE A 1 202 ? 8.496 2.070 -23.036 1.00 84.38 202 ILE A CA 1
ATOM 1637 C C . ILE A 1 202 ? 8.656 3.313 -23.907 1.00 84.38 202 ILE A C 1
ATOM 1639 O O . ILE A 1 202 ? 7.895 3.543 -24.852 1.00 84.38 202 ILE A O 1
ATOM 1643 N N . ASP A 1 203 ? 9.700 4.079 -23.617 1.00 82.44 203 ASP A N 1
ATOM 1644 C CA . ASP A 1 203 ? 10.176 5.166 -24.462 1.00 82.44 203 ASP A CA 1
ATOM 1645 C C . ASP A 1 203 ? 10.722 4.641 -25.799 1.00 82.44 203 ASP A C 1
ATOM 1647 O O . ASP A 1 203 ? 11.574 3.748 -25.843 1.00 82.44 203 ASP A O 1
ATOM 1651 N N . ARG A 1 204 ? 10.262 5.230 -26.906 1.00 78.88 204 ARG A N 1
ATOM 1652 C CA . ARG A 1 204 ? 10.778 4.984 -28.262 1.00 78.88 204 ARG A CA 1
ATOM 1653 C C . ARG A 1 204 ? 11.511 6.186 -28.841 1.00 78.88 204 ARG A C 1
ATOM 1655 O O . ARG A 1 204 ? 11.603 6.321 -30.061 1.00 78.88 204 ARG A O 1
ATOM 1662 N N . SER A 1 205 ? 12.058 7.054 -28.004 1.00 77.56 205 SER A N 1
ATOM 1663 C CA . SER A 1 205 ? 12.938 8.134 -28.432 1.00 77.56 205 SER A CA 1
ATOM 1664 C C . SER A 1 205 ? 14.069 7.624 -29.336 1.00 77.56 205 SER A C 1
ATOM 1666 O O . SER A 1 205 ? 14.478 6.461 -29.297 1.00 77.56 205 SER A O 1
ATOM 1668 N N . ILE A 1 206 ? 14.599 8.514 -30.177 1.00 75.06 206 ILE A N 1
ATOM 1669 C CA . ILE A 1 206 ? 15.720 8.195 -31.075 1.00 75.06 206 ILE A CA 1
ATOM 1670 C C . ILE A 1 206 ? 16.906 7.633 -30.279 1.00 75.06 206 ILE A C 1
ATOM 1672 O O . ILE A 1 206 ? 17.564 6.693 -30.716 1.00 75.06 206 ILE A O 1
ATOM 1676 N N . ASP A 1 207 ? 17.140 8.164 -29.080 1.00 78.75 207 ASP A N 1
ATOM 1677 C CA . ASP A 1 207 ? 18.219 7.724 -28.208 1.00 78.75 207 ASP A CA 1
ATOM 1678 C C . ASP A 1 207 ? 18.077 6.248 -27.761 1.00 78.75 207 ASP A C 1
ATOM 1680 O O . ASP A 1 207 ? 19.094 5.567 -27.613 1.00 78.75 207 ASP A O 1
ATOM 1684 N N . MET A 1 208 ? 16.847 5.740 -27.609 1.00 78.19 208 MET A N 1
ATOM 1685 C CA . MET A 1 208 ? 16.553 4.325 -27.328 1.00 78.19 208 MET A CA 1
ATOM 1686 C C . MET A 1 208 ? 16.790 3.410 -28.537 1.00 78.19 208 MET A C 1
ATOM 1688 O O . MET A 1 208 ? 17.015 2.211 -28.372 1.00 78.19 208 MET A O 1
ATOM 1692 N N . GLN A 1 209 ? 16.746 3.958 -29.753 1.00 80.50 209 GLN A N 1
ATOM 1693 C CA . GLN A 1 209 ? 16.825 3.206 -31.011 1.00 80.50 209 GLN A CA 1
ATOM 1694 C C . GLN A 1 209 ? 18.234 3.146 -31.614 1.00 80.50 209 GLN A C 1
ATOM 1696 O O . GLN A 1 209 ? 18.465 2.389 -32.556 1.00 80.50 209 GLN A O 1
ATOM 1701 N N . ILE A 1 210 ? 19.181 3.921 -31.085 1.00 80.00 210 ILE A N 1
ATOM 1702 C CA . ILE A 1 210 ? 20.556 3.965 -31.587 1.00 80.00 210 ILE A CA 1
ATOM 1703 C C . ILE A 1 210 ? 21.439 2.988 -30.805 1.00 80.00 210 ILE A C 1
ATOM 1705 O O . ILE A 1 210 ? 21.538 3.057 -29.580 1.00 80.00 210 ILE A O 1
ATOM 1709 N N . ASP A 1 211 ? 22.142 2.116 -31.529 1.00 81.81 211 ASP A N 1
ATOM 1710 C CA . ASP A 1 211 ? 23.261 1.352 -30.978 1.00 81.81 211 ASP A CA 1
ATOM 1711 C C . ASP A 1 211 ? 24.477 2.270 -30.790 1.00 81.81 211 ASP A C 1
ATOM 1713 O O . ASP A 1 211 ? 24.972 2.887 -31.735 1.00 81.81 211 ASP A O 1
ATOM 1717 N N . ARG A 1 212 ? 24.968 2.355 -29.552 1.00 77.75 212 ARG A N 1
ATOM 1718 C CA . ARG A 1 212 ? 26.124 3.175 -29.159 1.00 77.75 212 ARG A CA 1
ATOM 1719 C C . ARG A 1 212 ? 27.430 2.372 -29.109 1.00 77.75 212 ARG A C 1
ATOM 1721 O O . ARG A 1 212 ? 28.326 2.709 -28.342 1.00 77.75 212 ARG A O 1
ATOM 1728 N N . GLY A 1 213 ? 27.537 1.315 -29.915 1.00 70.69 213 GLY A N 1
ATOM 1729 C CA . GLY A 1 213 ? 28.723 0.457 -30.012 1.00 70.69 213 GLY A CA 1
ATOM 1730 C C . GLY A 1 213 ? 28.672 -0.791 -29.127 1.00 70.69 213 GLY A C 1
ATOM 1731 O O . GLY A 1 213 ? 29.703 -1.422 -28.909 1.00 70.69 213 GLY A O 1
ATOM 1732 N N . ALA A 1 214 ? 27.488 -1.149 -28.620 1.00 70.44 214 ALA A N 1
ATOM 1733 C CA . ALA A 1 214 ? 27.250 -2.355 -27.826 1.00 70.44 214 ALA A CA 1
ATOM 1734 C C . ALA A 1 214 ? 26.732 -3.535 -28.674 1.00 70.44 214 ALA A C 1
ATOM 1736 O O . ALA A 1 214 ? 26.538 -4.631 -28.149 1.00 70.44 214 ALA A O 1
ATOM 1737 N N . GLY A 1 215 ? 26.502 -3.324 -29.975 1.00 80.50 215 GLY A N 1
ATOM 1738 C CA . GLY A 1 215 ? 26.035 -4.330 -30.931 1.00 80.50 215 GLY A CA 1
ATOM 1739 C C . GLY A 1 215 ? 24.510 -4.416 -31.056 1.00 80.50 215 GLY A C 1
ATOM 1740 O O . GLY A 1 215 ? 24.018 -5.048 -31.989 1.00 80.50 215 GLY A O 1
ATOM 1741 N N . LYS A 1 216 ? 23.763 -3.795 -30.133 1.00 84.06 216 LYS A N 1
ATOM 1742 C CA . LYS A 1 216 ? 22.300 -3.650 -30.168 1.00 84.06 216 LYS A CA 1
ATOM 1743 C C . LYS A 1 216 ? 21.882 -2.335 -29.516 1.00 84.06 216 LYS A C 1
ATOM 1745 O O . LYS A 1 216 ? 22.502 -1.885 -28.550 1.00 84.06 216 LYS A O 1
ATOM 1750 N N . ALA A 1 217 ? 20.799 -1.745 -30.016 1.00 84.88 217 ALA A N 1
ATOM 1751 C CA . ALA A 1 217 ? 20.203 -0.560 -29.406 1.00 84.88 217 ALA A CA 1
ATOM 1752 C C . ALA A 1 217 ? 19.509 -0.905 -28.071 1.00 84.88 217 ALA A C 1
ATOM 1754 O O . ALA A 1 217 ? 18.986 -2.015 -27.934 1.00 84.88 217 ALA A O 1
ATOM 1755 N N . PRO A 1 218 ? 19.430 0.025 -27.099 1.00 83.81 218 PRO A N 1
ATOM 1756 C CA . PRO A 1 218 ? 18.786 -0.242 -25.812 1.00 83.81 218 PRO A CA 1
ATOM 1757 C C . PRO A 1 218 ? 17.342 -0.749 -25.926 1.00 83.81 218 PRO A C 1
ATOM 1759 O O . PRO A 1 218 ? 16.987 -1.715 -25.251 1.00 83.81 218 PRO A O 1
ATOM 1762 N N . LEU A 1 219 ? 16.538 -0.165 -26.825 1.00 82.62 219 LEU A N 1
ATOM 1763 C CA . LEU A 1 219 ? 15.162 -0.602 -27.082 1.00 82.62 219 LEU A CA 1
ATOM 1764 C C . LEU A 1 219 ? 15.105 -2.067 -27.516 1.00 82.62 219 LEU A C 1
ATOM 1766 O O . LEU A 1 219 ? 14.298 -2.821 -26.988 1.00 82.62 219 LEU A O 1
ATOM 1770 N N . GLN A 1 220 ? 15.992 -2.483 -28.426 1.00 81.50 220 GLN A N 1
ATOM 1771 C CA . GLN A 1 220 ? 16.033 -3.865 -28.916 1.00 81.50 220 GLN A CA 1
ATOM 1772 C C . GLN A 1 220 ? 16.299 -4.846 -27.772 1.00 81.50 220 GLN A C 1
ATOM 1774 O O . GLN A 1 220 ? 15.665 -5.891 -27.684 1.00 81.50 220 GLN A O 1
ATOM 1779 N N . ILE A 1 221 ? 17.208 -4.492 -26.863 1.00 84.06 221 ILE A N 1
ATOM 1780 C CA . ILE A 1 221 ? 17.569 -5.342 -25.725 1.00 84.06 221 ILE A CA 1
ATOM 1781 C C . ILE A 1 221 ? 16.418 -5.426 -24.720 1.00 84.06 221 ILE A C 1
ATOM 1783 O O . ILE A 1 221 ? 16.110 -6.506 -24.220 1.00 84.06 221 ILE A O 1
ATOM 1787 N N . ILE A 1 222 ? 15.761 -4.301 -24.433 1.00 85.31 222 ILE A N 1
ATOM 1788 C CA . ILE A 1 222 ? 14.593 -4.260 -23.547 1.00 85.31 222 ILE A CA 1
ATOM 1789 C C . ILE A 1 222 ? 13.445 -5.090 -24.128 1.00 85.31 222 ILE A C 1
ATOM 1791 O O . ILE A 1 222 ? 12.850 -5.890 -23.409 1.00 85.31 222 ILE A O 1
ATOM 1795 N N . GLU A 1 223 ? 13.161 -4.953 -25.424 1.00 82.81 223 GLU A N 1
ATOM 1796 C CA . GLU A 1 223 ? 12.128 -5.738 -26.105 1.00 82.81 223 GLU A CA 1
ATOM 1797 C C . GLU A 1 223 ? 12.439 -7.237 -26.096 1.00 82.81 223 GLU A C 1
ATOM 1799 O O . GLU A 1 223 ? 11.529 -8.041 -25.899 1.00 82.81 223 GLU A O 1
ATOM 1804 N N . GLU A 1 224 ? 13.706 -7.628 -26.259 1.00 84.31 224 GLU A N 1
ATOM 1805 C CA . GLU A 1 224 ? 14.142 -9.021 -26.121 1.00 84.31 224 GLU A CA 1
ATOM 1806 C C . GLU A 1 224 ? 13.918 -9.543 -24.696 1.00 84.31 224 GLU A C 1
ATOM 1808 O O . GLU A 1 224 ? 13.295 -10.588 -24.528 1.00 84.31 224 GLU A O 1
ATOM 1813 N N . ILE A 1 225 ? 14.337 -8.798 -23.667 1.00 87.06 225 ILE A N 1
ATOM 1814 C CA . ILE A 1 225 ? 14.126 -9.178 -22.260 1.00 87.06 225 ILE A CA 1
ATOM 1815 C C . ILE A 1 225 ? 12.633 -9.355 -21.961 1.00 87.06 225 ILE A C 1
ATOM 1817 O O . ILE A 1 225 ? 12.232 -10.373 -21.399 1.00 87.06 225 ILE A O 1
ATOM 1821 N N . ILE A 1 226 ? 11.798 -8.386 -22.342 1.00 84.81 226 ILE A N 1
ATOM 1822 C CA . ILE A 1 226 ? 10.351 -8.443 -22.100 1.00 84.81 226 ILE A CA 1
ATOM 1823 C C . ILE A 1 226 ? 9.732 -9.626 -22.845 1.00 84.81 226 ILE A C 1
ATOM 1825 O O . ILE A 1 226 ? 8.916 -10.349 -22.275 1.00 84.81 226 ILE A O 1
ATOM 1829 N N . ARG A 1 227 ? 10.132 -9.854 -24.101 1.00 83.06 227 ARG A N 1
ATOM 1830 C CA . ARG A 1 227 ? 9.638 -10.969 -24.913 1.00 83.06 227 ARG A CA 1
ATOM 1831 C C . ARG A 1 227 ? 9.935 -12.311 -24.252 1.00 83.06 227 ARG A C 1
ATOM 1833 O O . ARG A 1 227 ? 9.007 -13.100 -24.091 1.00 83.06 227 ARG A O 1
ATOM 1840 N N . GLU A 1 228 ? 11.182 -12.551 -23.853 1.00 83.38 228 GLU A N 1
ATOM 1841 C CA . GLU A 1 228 ? 11.585 -13.790 -23.173 1.00 83.38 228 GLU A CA 1
ATOM 1842 C C . GLU A 1 228 ? 10.797 -13.997 -21.872 1.00 83.38 228 GLU A C 1
ATOM 1844 O O . GLU A 1 228 ? 10.309 -15.089 -21.590 1.00 83.38 228 GLU A O 1
ATOM 1849 N N . LEU A 1 229 ? 10.562 -12.929 -21.107 1.00 83.19 229 LEU A N 1
ATOM 1850 C CA . LEU A 1 229 ? 9.804 -13.022 -19.858 1.00 83.19 229 LEU A CA 1
ATOM 1851 C C . LEU A 1 229 ? 8.308 -13.291 -20.075 1.00 83.19 229 LEU A C 1
ATOM 1853 O O . LEU A 1 229 ? 7.696 -14.028 -19.297 1.00 83.19 229 LEU A O 1
ATOM 1857 N N . ILE A 1 230 ? 7.714 -12.750 -21.141 1.00 81.19 230 ILE A N 1
ATOM 1858 C CA . ILE A 1 230 ? 6.339 -13.087 -21.534 1.00 81.19 230 ILE A CA 1
ATOM 1859 C C . ILE A 1 230 ? 6.261 -14.556 -21.976 1.00 81.19 230 ILE A C 1
ATOM 1861 O O . ILE A 1 230 ? 5.321 -15.243 -21.572 1.00 81.19 230 ILE A O 1
ATOM 1865 N N . ILE A 1 231 ? 7.236 -15.051 -22.753 1.00 81.44 231 ILE A N 1
ATOM 1866 C CA . ILE A 1 231 ? 7.337 -16.470 -23.156 1.00 81.44 231 ILE A CA 1
ATOM 1867 C C . ILE A 1 231 ? 7.340 -17.366 -21.915 1.00 81.44 231 ILE A C 1
ATOM 1869 O O . ILE A 1 231 ? 6.524 -18.283 -21.793 1.00 81.44 231 ILE A O 1
ATOM 1873 N N . ASP A 1 232 ? 8.207 -17.053 -20.961 1.00 82.31 232 ASP A N 1
ATOM 1874 C CA . ASP A 1 232 ? 8.335 -17.777 -19.703 1.00 82.31 232 ASP A CA 1
ATOM 1875 C C . ASP A 1 232 ? 7.024 -17.830 -18.905 1.00 82.31 232 ASP A C 1
ATOM 1877 O O . ASP A 1 232 ? 6.641 -18.891 -18.401 1.00 82.31 232 ASP A O 1
ATOM 1881 N N . LEU A 1 233 ? 6.313 -16.703 -18.788 1.00 79.75 233 LEU A N 1
ATOM 1882 C CA . LEU A 1 233 ? 5.014 -16.659 -18.112 1.00 79.75 233 LEU A CA 1
ATOM 1883 C C . LEU A 1 233 ? 3.956 -17.484 -18.846 1.00 79.75 233 LEU A C 1
ATOM 1885 O O . LEU A 1 233 ? 3.201 -18.223 -18.211 1.00 79.75 233 LEU A O 1
ATOM 1889 N N . GLN A 1 234 ? 3.918 -17.406 -20.177 1.00 80.62 234 GLN A N 1
ATOM 1890 C CA . GLN A 1 234 ? 2.991 -18.210 -20.968 1.00 80.62 234 GLN A CA 1
ATOM 1891 C C . GLN A 1 234 ? 3.238 -19.703 -20.764 1.00 80.62 234 GLN A C 1
ATOM 1893 O O . GLN A 1 234 ? 2.277 -20.459 -20.627 1.00 80.62 234 GLN A O 1
ATOM 1898 N N . HIS A 1 235 ? 4.501 -20.131 -20.702 1.00 81.50 235 HIS A N 1
ATOM 1899 C CA . HIS A 1 235 ? 4.847 -21.516 -20.397 1.00 81.50 235 HIS A CA 1
ATOM 1900 C C . HIS A 1 235 ? 4.423 -21.925 -18.987 1.00 81.50 235 HIS A C 1
ATOM 1902 O O . HIS A 1 235 ? 3.835 -22.994 -18.827 1.00 81.50 235 HIS A O 1
ATOM 1908 N N . LEU A 1 236 ? 4.662 -21.071 -17.988 1.00 78.31 236 LEU A N 1
ATOM 1909 C CA . LEU A 1 236 ? 4.315 -21.347 -16.594 1.00 78.31 236 LEU A CA 1
ATOM 1910 C C . LEU A 1 236 ? 2.805 -21.552 -16.393 1.00 78.31 236 LEU A C 1
ATOM 1912 O O . LEU A 1 236 ? 2.391 -22.408 -15.613 1.00 78.31 236 LEU A O 1
ATOM 1916 N N . PHE A 1 237 ? 1.978 -20.792 -17.116 1.00 78.06 237 PHE A N 1
ATOM 1917 C CA . PHE A 1 237 ? 0.523 -20.767 -16.934 1.00 78.06 237 PHE A CA 1
ATOM 1918 C C . PHE A 1 237 ? -0.277 -21.461 -18.047 1.00 78.06 237 PHE A C 1
ATOM 1920 O O . PHE A 1 237 ? -1.511 -21.356 -18.094 1.00 78.06 237 PHE A O 1
ATOM 1927 N N . ARG A 1 238 ? 0.392 -22.210 -18.932 1.00 77.69 238 ARG A N 1
ATOM 1928 C CA . ARG A 1 238 ? -0.263 -23.031 -19.957 1.00 77.69 238 ARG A CA 1
ATOM 1929 C C . ARG A 1 238 ? -0.760 -24.347 -19.353 1.00 77.69 238 ARG A C 1
ATOM 1931 O O . ARG A 1 238 ? 0.007 -25.121 -18.791 1.00 77.69 238 ARG A O 1
ATOM 1938 N N . LYS A 1 239 ? -2.049 -24.641 -19.540 1.00 70.44 239 LYS A N 1
ATOM 1939 C CA . LYS A 1 239 ? -2.652 -25.948 -19.243 1.00 70.44 239 LYS A CA 1
ATOM 1940 C C . LYS A 1 239 ? -3.597 -26.345 -20.376 1.00 70.44 239 LYS A C 1
ATOM 1942 O O . LYS A 1 239 ? -4.388 -25.518 -20.820 1.00 70.44 239 LYS A O 1
ATOM 1947 N N . ASP A 1 240 ? -3.506 -27.586 -20.853 1.00 67.75 240 ASP A N 1
ATOM 1948 C CA . ASP A 1 240 ? -4.372 -28.135 -21.912 1.00 67.75 240 ASP A CA 1
ATOM 1949 C C . ASP A 1 240 ? -4.442 -27.237 -23.171 1.00 67.75 240 ASP A C 1
ATOM 1951 O O . ASP A 1 240 ? -5.515 -26.927 -23.686 1.00 67.75 240 ASP A O 1
ATOM 1955 N N . ASN A 1 241 ? -3.280 -26.763 -23.645 1.00 63.38 241 ASN A N 1
ATOM 1956 C CA . ASN A 1 241 ? -3.121 -25.841 -24.785 1.00 63.38 241 ASN A CA 1
ATOM 1957 C C . ASN A 1 241 ? -3.807 -24.467 -24.651 1.00 63.38 241 ASN A C 1
ATOM 1959 O O . ASN A 1 241 ? -3.883 -23.728 -25.631 1.00 63.38 241 ASN A O 1
ATOM 1963 N N . ARG A 1 242 ? -4.254 -24.075 -23.452 1.00 64.56 242 ARG A N 1
ATOM 1964 C CA . ARG A 1 242 ? -4.778 -22.731 -23.170 1.00 64.56 242 ARG A CA 1
ATOM 1965 C C . ARG A 1 242 ? -3.918 -22.031 -22.125 1.00 64.56 242 ARG A C 1
ATOM 1967 O O . ARG A 1 242 ? -3.479 -22.645 -21.154 1.00 64.56 242 ARG A O 1
ATOM 1974 N N . ILE A 1 243 ? -3.685 -20.737 -22.321 1.00 62.69 243 ILE A N 1
ATOM 1975 C CA . ILE A 1 243 ? -3.064 -19.882 -21.306 1.00 62.69 243 ILE A CA 1
ATOM 1976 C C . ILE A 1 243 ? -4.164 -19.511 -20.313 1.00 62.69 243 ILE A C 1
ATOM 1978 O O . ILE A 1 243 ? -5.206 -18.981 -20.706 1.00 62.69 243 ILE A O 1
ATOM 1982 N N . ARG A 1 244 ? -3.974 -19.843 -19.035 1.00 70.38 244 ARG A N 1
ATOM 1983 C CA . ARG A 1 244 ? -4.916 -19.434 -17.989 1.00 70.38 244 ARG A CA 1
ATOM 1984 C C . ARG A 1 244 ? -4.732 -17.939 -17.695 1.00 70.38 244 ARG A C 1
ATOM 1986 O O . ARG A 1 244 ? -3.587 -17.493 -17.637 1.00 70.38 244 ARG A O 1
ATOM 1993 N N . PRO A 1 245 ? -5.811 -17.170 -17.472 1.00 73.69 245 PRO A N 1
ATOM 1994 C CA . PRO A 1 245 ? -5.735 -15.720 -17.318 1.00 73.69 245 PRO A CA 1
ATOM 1995 C C . PRO A 1 245 ? -5.314 -15.359 -15.889 1.00 73.69 245 PRO A C 1
ATOM 1997 O O . PRO A 1 245 ? -6.073 -14.758 -15.146 1.00 73.69 245 PRO A O 1
ATOM 2000 N N . TYR A 1 246 ? -4.120 -15.784 -15.475 1.00 76.81 246 TYR A N 1
ATOM 2001 C CA . TYR A 1 246 ? -3.530 -15.399 -14.191 1.00 76.81 246 TYR A CA 1
ATOM 2002 C C . TYR A 1 246 ? -2.883 -14.012 -14.249 1.00 76.81 246 TYR A C 1
ATOM 2004 O O . TYR A 1 246 ? -2.533 -13.452 -13.218 1.00 76.81 246 TYR A O 1
ATOM 2012 N N . TYR A 1 247 ? -2.713 -13.444 -15.440 1.00 81.31 247 TYR A N 1
ATOM 2013 C CA . TYR A 1 247 ? -2.144 -12.120 -15.615 1.00 81.31 247 TYR A CA 1
ATOM 2014 C C . TYR A 1 247 ? -2.742 -11.401 -16.820 1.00 81.31 247 TYR A C 1
ATOM 2016 O O . TYR A 1 247 ? -3.160 -12.018 -17.800 1.00 81.31 247 TYR A O 1
ATOM 2024 N N . TYR A 1 248 ? -2.714 -10.079 -16.737 1.00 82.38 248 TYR A N 1
ATOM 2025 C CA . TYR A 1 248 ? -2.891 -9.135 -17.821 1.00 82.38 248 TYR A CA 1
ATOM 2026 C C . TYR A 1 248 ? -1.568 -8.398 -18.012 1.00 82.38 248 TYR A C 1
ATOM 2028 O O . TYR A 1 248 ? -0.994 -7.907 -17.043 1.00 82.38 248 TYR A O 1
ATOM 2036 N N . ILE A 1 249 ? -1.065 -8.350 -19.245 1.00 83.62 249 ILE A N 1
ATOM 2037 C CA . ILE A 1 249 ? 0.127 -7.577 -19.604 1.00 83.62 249 ILE A CA 1
ATOM 2038 C C . ILE A 1 249 ? -0.263 -6.649 -20.749 1.00 83.62 249 ILE A C 1
ATOM 2040 O O . ILE A 1 249 ? -0.760 -7.128 -21.767 1.00 83.62 249 ILE A O 1
ATOM 2044 N N . SER A 1 250 ? -0.009 -5.351 -20.593 1.00 81.62 250 SER A N 1
ATOM 2045 C CA . SER A 1 250 ? -0.064 -4.386 -21.693 1.00 81.62 250 SER A CA 1
ATOM 2046 C C . SER A 1 250 ? 1.320 -3.810 -21.962 1.00 81.62 250 SER A C 1
ATOM 2048 O O . SER A 1 250 ? 2.048 -3.468 -21.030 1.00 81.62 250 SER A O 1
ATOM 2050 N N . LEU A 1 251 ? 1.680 -3.704 -23.238 1.00 81.56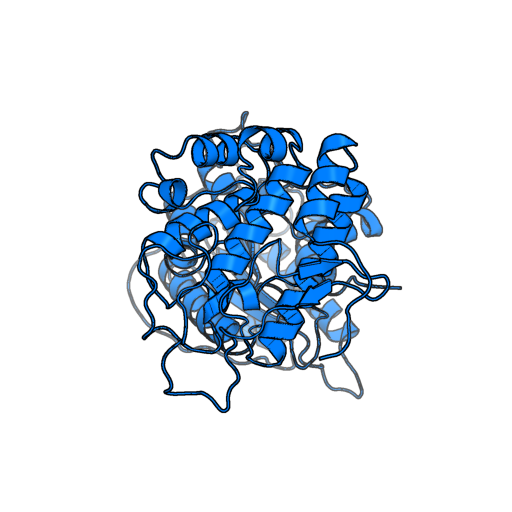 251 LEU A N 1
ATOM 2051 C CA . LEU A 1 251 ? 2.863 -2.980 -23.687 1.00 81.56 251 LEU A CA 1
ATOM 2052 C C . LEU A 1 251 ? 2.393 -1.660 -24.285 1.00 81.56 251 LEU A C 1
ATOM 2054 O O . LEU A 1 251 ? 1.602 -1.655 -25.229 1.00 81.56 251 LEU A O 1
ATOM 2058 N N . ILE A 1 252 ? 2.877 -0.559 -23.724 1.00 81.75 252 ILE A N 1
ATOM 2059 C CA . ILE A 1 252 ? 2.535 0.787 -24.155 1.00 81.75 252 ILE A CA 1
ATOM 2060 C C . ILE A 1 252 ? 3.817 1.493 -24.557 1.00 81.75 252 ILE A C 1
ATOM 2062 O O . ILE A 1 252 ? 4.745 1.635 -23.766 1.00 81.75 252 ILE A O 1
ATOM 2066 N N . TYR A 1 253 ? 3.856 1.966 -25.790 1.00 78.19 253 TYR A N 1
ATOM 2067 C CA . TYR A 1 253 ? 4.968 2.734 -26.314 1.00 78.19 253 TYR A CA 1
ATOM 2068 C C . TYR A 1 253 ? 4.586 4.201 -26.443 1.00 78.19 253 TYR A C 1
ATOM 2070 O O . TYR A 1 253 ? 3.444 4.516 -26.783 1.00 78.19 253 TYR A O 1
ATOM 2078 N N . TYR A 1 254 ? 5.548 5.098 -26.243 1.00 76.50 254 TYR A N 1
ATOM 2079 C CA . TYR A 1 254 ? 5.352 6.515 -26.525 1.00 76.50 254 TYR A CA 1
ATOM 2080 C C . TYR A 1 254 ? 6.526 7.142 -27.286 1.00 76.50 254 TYR A C 1
ATOM 2082 O O . TYR A 1 254 ? 7.672 6.712 -27.156 1.00 76.50 254 TYR A O 1
ATOM 2090 N N . ASN A 1 255 ? 6.220 8.167 -28.087 1.00 67.94 255 ASN A N 1
ATOM 2091 C CA . ASN A 1 255 ? 7.194 9.048 -28.740 1.00 67.94 255 ASN A CA 1
ATOM 2092 C C . ASN A 1 255 ? 7.222 10.435 -28.043 1.00 67.94 255 ASN A C 1
ATOM 2094 O O . ASN A 1 255 ? 6.431 10.704 -27.139 1.00 67.94 255 ASN A O 1
ATOM 2098 N N . SER A 1 256 ? 8.140 11.334 -28.422 1.00 57.81 256 SER A N 1
ATOM 2099 C CA . SER A 1 256 ? 8.429 12.570 -27.664 1.00 57.81 256 SER A CA 1
ATOM 2100 C C . SER A 1 256 ? 7.809 13.886 -28.185 1.00 57.81 256 SER A C 1
ATOM 2102 O O . SER A 1 256 ? 8.144 14.937 -27.647 1.00 57.81 256 SER A O 1
ATOM 2104 N N . ASN A 1 257 ? 6.937 13.915 -29.208 1.00 41.91 257 ASN A N 1
ATOM 2105 C CA . ASN A 1 257 ? 6.665 15.177 -29.947 1.00 41.91 257 ASN A CA 1
ATOM 2106 C C . ASN A 1 257 ? 5.192 15.637 -30.039 1.00 41.91 257 ASN A C 1
ATOM 2108 O O . ASN A 1 257 ? 4.595 15.475 -31.097 1.00 41.91 257 ASN A O 1
ATOM 2112 N N . TYR A 1 258 ? 4.647 16.225 -28.962 1.00 35.25 258 TYR A N 1
ATOM 2113 C CA . TYR A 1 258 ? 3.313 16.854 -28.759 1.00 35.25 258 TYR A CA 1
ATOM 2114 C C . TYR A 1 258 ? 2.253 16.925 -29.903 1.00 35.25 258 TYR A C 1
ATOM 2116 O O . TYR A 1 258 ? 2.501 17.461 -30.980 1.00 35.25 258 TYR A O 1
ATOM 2124 N N . SER A 1 259 ? 1.001 16.583 -29.528 1.00 32.84 259 SER A N 1
ATOM 2125 C CA . SER A 1 259 ? -0.348 16.950 -30.049 1.00 32.84 259 SER A CA 1
ATOM 2126 C C . SER A 1 259 ? -1.314 15.831 -30.520 1.00 32.84 259 SER A C 1
ATOM 2128 O O . SER A 1 259 ? -0.994 14.947 -31.302 1.00 32.84 259 SER A O 1
ATOM 2130 N N . ASN A 1 260 ? -2.535 15.926 -29.974 1.00 32.88 260 ASN A N 1
ATOM 2131 C CA . ASN A 1 260 ? -3.667 14.990 -29.896 1.00 32.88 260 ASN A CA 1
ATOM 2132 C C . ASN A 1 260 ? -4.006 14.104 -31.105 1.00 32.88 260 ASN A C 1
ATOM 2134 O O . ASN A 1 260 ? -4.387 14.631 -32.139 1.00 32.88 260 ASN A O 1
ATOM 2138 N N . GLU A 1 261 ? -4.144 12.793 -30.858 1.00 34.03 261 GLU A N 1
ATOM 2139 C CA . GLU A 1 261 ? -5.174 11.943 -31.476 1.00 34.03 261 GLU A CA 1
ATOM 2140 C C . GLU A 1 261 ? -5.369 10.630 -30.683 1.00 34.03 261 GLU A C 1
ATOM 2142 O O . GLU A 1 261 ? -4.465 10.152 -30.001 1.00 34.03 261 GLU A O 1
ATOM 2147 N N . ARG A 1 262 ? -6.601 10.099 -30.680 1.00 31.84 262 ARG A N 1
ATOM 2148 C CA . ARG A 1 262 ? -7.058 8.971 -29.839 1.00 31.84 262 ARG A CA 1
ATOM 2149 C C . ARG A 1 262 ? -6.949 7.637 -30.581 1.00 31.84 262 ARG A C 1
ATOM 2151 O O . ARG A 1 262 ? -7.465 7.543 -31.691 1.00 31.84 262 ARG A O 1
ATOM 2158 N N . GLN A 1 263 ? -6.482 6.575 -29.916 1.00 35.69 263 GLN A N 1
ATOM 2159 C CA . GLN A 1 263 ? -6.723 5.185 -30.341 1.00 35.69 263 GLN A CA 1
ATOM 2160 C C . GLN A 1 263 ? -7.129 4.259 -29.177 1.00 35.69 263 GLN A C 1
ATOM 2162 O O . GLN A 1 263 ? -6.941 4.591 -28.006 1.00 35.69 263 GLN A O 1
ATOM 2167 N N . LYS A 1 264 ? -7.833 3.176 -29.541 1.00 30.28 264 LYS A N 1
ATOM 2168 C CA . LYS A 1 264 ? -8.654 2.284 -28.696 1.00 30.28 264 LYS A CA 1
ATOM 2169 C C . LYS A 1 264 ? -7.835 1.132 -28.078 1.00 30.28 264 LYS A C 1
ATOM 2171 O O . LYS A 1 264 ? -6.959 0.633 -28.767 1.00 30.28 264 LYS A O 1
ATOM 2176 N N . PRO A 1 265 ? -8.206 0.641 -26.879 1.00 32.16 265 PRO A N 1
ATOM 2177 C CA . PRO A 1 265 ? -7.491 -0.436 -26.181 1.00 32.16 265 PRO A CA 1
ATOM 2178 C C . PRO A 1 265 ? -7.705 -1.825 -26.818 1.00 32.16 265 PRO A C 1
ATOM 2180 O O . PRO A 1 265 ? -8.785 -2.096 -27.355 1.00 32.16 265 PRO A O 1
ATOM 2183 N N . ILE A 1 266 ? -6.707 -2.717 -26.701 1.00 43.84 266 ILE A N 1
ATOM 2184 C CA . ILE A 1 266 ? -6.723 -4.101 -27.226 1.00 43.84 266 ILE A CA 1
ATOM 2185 C C . ILE A 1 266 ? -6.640 -5.151 -26.098 1.00 43.84 266 ILE A C 1
ATOM 2187 O O . ILE A 1 266 ? -5.960 -4.974 -25.093 1.00 43.84 266 ILE A O 1
ATOM 2191 N N . ASN A 1 267 ? -7.364 -6.262 -26.293 1.00 38.38 267 ASN A N 1
ATOM 2192 C CA . ASN A 1 267 ? -7.446 -7.434 -25.414 1.00 38.38 267 ASN A CA 1
ATOM 2193 C C . ASN A 1 267 ? -6.360 -8.482 -25.731 1.00 38.38 267 ASN A C 1
ATOM 2195 O O . ASN A 1 267 ? -6.019 -8.695 -26.890 1.00 38.38 267 ASN A O 1
ATOM 2199 N N . ILE A 1 268 ? -5.906 -9.193 -24.693 1.00 40.94 268 ILE A N 1
ATOM 2200 C CA . ILE A 1 268 ? -4.867 -10.240 -24.704 1.00 40.94 268 ILE A CA 1
ATOM 2201 C C . ILE A 1 268 ? -5.050 -11.254 -25.861 1.00 40.94 268 ILE A C 1
ATOM 2203 O O . ILE A 1 268 ? -6.025 -12.010 -25.882 1.00 40.94 268 ILE A O 1
ATOM 2207 N N . SER A 1 269 ? -4.076 -11.311 -26.780 1.00 39.91 269 SER A N 1
ATOM 2208 C CA . SER A 1 269 ? -3.913 -12.351 -27.816 1.00 39.91 269 SER A CA 1
ATOM 2209 C C . SER A 1 269 ? -3.083 -13.549 -27.302 1.00 39.91 269 SER A C 1
ATOM 2211 O O . SER A 1 269 ? -2.302 -13.429 -26.356 1.00 39.91 269 SER A O 1
ATOM 2213 N N . GLN A 1 270 ? -3.263 -14.726 -27.921 1.00 42.12 270 GLN A N 1
ATOM 2214 C CA . GLN A 1 270 ? -2.555 -15.981 -27.612 1.00 42.12 270 GLN A CA 1
ATOM 2215 C C . GLN A 1 270 ? -1.159 -16.101 -28.268 1.00 42.12 270 GLN A C 1
ATOM 2217 O O . GLN A 1 270 ? -0.465 -17.081 -27.992 1.00 42.12 270 GLN A O 1
ATOM 2222 N N . ASP A 1 271 ? -0.722 -15.137 -29.092 1.00 46.09 271 ASP A N 1
ATOM 2223 C CA . ASP A 1 271 ? 0.564 -15.169 -29.812 1.00 46.09 271 ASP A CA 1
ATOM 2224 C C . ASP A 1 271 ? 1.445 -13.944 -29.476 1.00 46.09 271 ASP A C 1
ATOM 2226 O O . ASP A 1 271 ? 1.055 -12.790 -29.639 1.00 46.09 271 ASP A O 1
ATOM 2230 N N . ILE A 1 272 ? 2.676 -14.180 -29.014 1.00 44.03 272 ILE A N 1
ATOM 2231 C CA . ILE A 1 272 ? 3.634 -13.136 -28.594 1.00 44.03 272 ILE A CA 1
ATOM 2232 C C . ILE A 1 272 ? 4.086 -12.259 -29.764 1.00 44.03 272 ILE A C 1
ATOM 2234 O O . ILE A 1 272 ? 4.399 -11.078 -29.587 1.00 44.03 272 ILE A O 1
ATOM 2238 N N . SER A 1 273 ? 4.115 -12.816 -30.976 1.00 39.75 273 SER A N 1
ATOM 2239 C CA . SER A 1 273 ? 4.399 -12.041 -32.181 1.00 39.75 273 SER A CA 1
ATOM 2240 C C . SER A 1 273 ? 3.264 -11.067 -32.523 1.00 39.75 273 SER A C 1
ATOM 2242 O O . SER A 1 273 ? 3.528 -10.038 -33.146 1.00 39.75 273 SER A O 1
ATOM 2244 N N . GLU A 1 274 ? 2.036 -11.335 -32.064 1.00 42.41 274 GLU A N 1
ATOM 2245 C CA . GLU A 1 274 ? 0.902 -10.415 -32.155 1.00 42.41 274 GLU A CA 1
ATOM 2246 C C . GLU A 1 274 ? 0.898 -9.375 -31.031 1.00 42.41 274 GLU A C 1
ATOM 2248 O O . GLU A 1 274 ? 0.639 -8.217 -31.329 1.00 42.41 274 GLU A O 1
ATOM 2253 N N . ILE A 1 275 ? 1.273 -9.721 -29.790 1.00 45.91 275 ILE A N 1
ATOM 2254 C CA . ILE A 1 275 ? 1.322 -8.771 -28.652 1.00 45.91 275 ILE A CA 1
ATOM 2255 C C . ILE A 1 275 ? 2.209 -7.554 -28.964 1.00 45.91 275 ILE A C 1
ATOM 2257 O O . ILE A 1 275 ? 1.811 -6.418 -28.730 1.00 45.91 275 ILE A O 1
ATOM 2261 N N . ILE A 1 276 ? 3.392 -7.770 -29.547 1.00 47.16 276 ILE A N 1
ATOM 2262 C CA . ILE A 1 276 ? 4.311 -6.672 -29.905 1.00 47.16 276 ILE A CA 1
ATOM 2263 C C . ILE A 1 276 ? 3.836 -5.909 -31.154 1.00 47.16 276 ILE A C 1
ATOM 2265 O O . ILE A 1 276 ? 4.076 -4.710 -31.273 1.00 47.16 276 ILE A O 1
ATOM 2269 N N . LYS A 1 277 ? 3.110 -6.565 -32.070 1.00 42.53 277 LYS A N 1
ATOM 2270 C CA . LYS A 1 277 ? 2.476 -5.896 -33.222 1.00 42.53 277 LYS A CA 1
ATOM 2271 C C . LYS A 1 277 ? 1.229 -5.087 -32.833 1.00 42.53 277 LYS A C 1
ATOM 2273 O O . LYS A 1 277 ? 0.894 -4.150 -33.5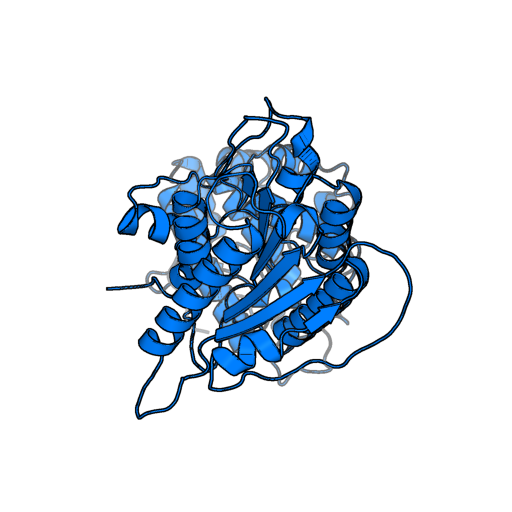50 1.00 42.53 277 LYS A O 1
ATOM 2278 N N . GLN A 1 278 ? 0.552 -5.457 -31.745 1.00 45.59 278 GLN A N 1
ATOM 2279 C CA . GLN A 1 278 ? -0.698 -4.868 -31.241 1.00 45.59 278 GLN A CA 1
ATOM 2280 C C . GLN A 1 278 ? -0.486 -3.901 -30.066 1.00 45.59 278 GLN A C 1
ATOM 2282 O O . GLN A 1 278 ? -1.462 -3.385 -29.533 1.00 45.59 278 GLN A O 1
ATOM 2287 N N . ALA A 1 279 ? 0.757 -3.673 -29.641 1.00 55.88 279 ALA A N 1
ATOM 2288 C CA . ALA A 1 279 ? 1.065 -2.766 -28.543 1.00 55.88 279 ALA A CA 1
ATOM 2289 C C . ALA A 1 279 ? 0.570 -1.342 -28.835 1.00 55.88 279 ALA A C 1
ATOM 2291 O O . ALA A 1 279 ? 0.745 -0.840 -29.952 1.00 55.88 279 ALA A O 1
ATOM 2292 N N . ASP A 1 280 ? -0.008 -0.688 -27.826 1.00 57.09 280 ASP A N 1
ATOM 2293 C CA . ASP A 1 280 ? -0.536 0.663 -27.981 1.00 57.09 280 ASP A CA 1
ATOM 2294 C C . ASP A 1 280 ? 0.629 1.622 -28.237 1.00 57.09 280 ASP A C 1
ATOM 2296 O O . ASP A 1 280 ? 1.548 1.756 -27.426 1.00 57.09 280 ASP A O 1
ATOM 2300 N N . GLN A 1 281 ? 0.609 2.275 -29.396 1.00 66.31 281 GLN A N 1
ATOM 2301 C CA . GLN A 1 281 ? 1.602 3.275 -29.758 1.00 66.31 281 GLN A CA 1
ATOM 2302 C C . GLN A 1 281 ? 0.982 4.648 -29.602 1.00 66.31 281 GLN A C 1
ATOM 2304 O O . GLN A 1 281 ? 0.142 5.071 -30.396 1.00 66.31 281 GLN A O 1
ATOM 2309 N N . TYR A 1 282 ? 1.427 5.355 -28.577 1.00 65.56 282 TYR A N 1
ATOM 2310 C CA . TYR A 1 282 ? 1.085 6.746 -28.396 1.00 65.56 282 TYR A CA 1
ATOM 2311 C C . TYR A 1 282 ? 2.165 7.615 -28.995 1.00 65.56 282 TYR A C 1
ATOM 2313 O O . TYR A 1 282 ? 3.361 7.329 -28.953 1.00 65.56 282 TYR A O 1
ATOM 2321 N N . GLN A 1 283 ? 1.741 8.733 -29.554 1.00 62.56 283 GLN A N 1
ATOM 2322 C CA . GLN A 1 283 ? 2.706 9.698 -30.029 1.00 62.56 283 GLN A CA 1
ATOM 2323 C C . GLN A 1 283 ? 3.352 10.444 -28.847 1.00 62.56 283 GLN A C 1
ATOM 2325 O O . GLN A 1 283 ? 4.443 10.968 -29.042 1.00 62.56 283 GLN A O 1
ATOM 2330 N N . PHE A 1 284 ? 2.730 10.450 -27.647 1.00 70.75 284 PHE A N 1
ATOM 2331 C CA . PHE A 1 284 ? 3.200 11.171 -26.447 1.00 70.75 284 PHE A CA 1
ATOM 2332 C C . PHE A 1 284 ? 3.062 10.391 -25.150 1.00 70.75 284 PHE A C 1
ATOM 2334 O O . PHE A 1 284 ? 2.158 9.571 -24.979 1.00 70.75 284 PHE A O 1
ATOM 2341 N N . PHE A 1 285 ? 3.887 10.797 -24.188 1.00 72.38 285 PHE A N 1
ATOM 2342 C CA . PHE A 1 285 ? 3.850 10.309 -22.822 1.00 72.38 285 PHE A CA 1
ATOM 2343 C C . PHE A 1 285 ? 2.488 10.534 -22.151 1.00 72.38 285 PHE A C 1
ATOM 2345 O O . PHE A 1 285 ? 1.863 9.580 -21.711 1.00 72.38 285 PHE A O 1
ATOM 2352 N N . ASN A 1 286 ? 1.946 11.757 -22.149 1.00 70.00 286 ASN A N 1
ATOM 2353 C CA . ASN A 1 286 ? 0.676 12.058 -21.468 1.00 70.00 286 ASN A CA 1
ATOM 2354 C C . ASN A 1 286 ? -0.528 11.241 -21.986 1.00 70.00 286 ASN A C 1
ATOM 2356 O O . ASN A 1 286 ? -1.445 10.928 -21.228 1.00 70.00 286 ASN A O 1
ATOM 2360 N N . GLN A 1 287 ? -0.546 10.874 -23.268 1.00 73.06 287 GLN A N 1
ATOM 2361 C CA . GLN A 1 287 ? -1.563 9.981 -23.823 1.00 73.06 287 GLN A CA 1
ATOM 2362 C C . GLN A 1 287 ? -1.407 8.561 -23.284 1.00 73.06 287 GLN A C 1
ATOM 2364 O O . GLN A 1 287 ? -2.408 7.951 -22.909 1.00 73.06 287 GLN A O 1
ATOM 2369 N N . ALA A 1 288 ? -0.167 8.078 -23.194 1.00 74.25 288 ALA A N 1
ATOM 2370 C CA . ALA A 1 288 ? 0.141 6.800 -22.576 1.00 74.25 288 ALA A CA 1
ATOM 2371 C C . ALA A 1 288 ? -0.258 6.786 -21.091 1.00 74.25 288 ALA A C 1
ATOM 2373 O O . ALA A 1 288 ? -0.887 5.830 -20.648 1.00 74.25 288 ALA A O 1
ATOM 2374 N N . ILE A 1 289 ? -0.014 7.872 -20.349 1.00 76.06 289 ILE A N 1
ATOM 2375 C CA . ILE A 1 289 ? -0.452 8.010 -18.950 1.00 76.06 289 ILE A CA 1
ATOM 2376 C C . ILE A 1 289 ? -1.973 7.947 -18.825 1.00 76.06 289 ILE A C 1
ATOM 2378 O O . ILE A 1 289 ? -2.489 7.162 -18.038 1.00 76.06 289 ILE A O 1
ATOM 2382 N N . ASN A 1 290 ? -2.706 8.691 -19.655 1.00 73.19 290 ASN A N 1
ATOM 2383 C CA . ASN A 1 290 ? -4.171 8.640 -19.663 1.00 73.19 290 ASN A CA 1
ATOM 2384 C C . ASN A 1 290 ? -4.723 7.251 -20.028 1.00 73.19 290 ASN A C 1
ATOM 2386 O O . ASN A 1 290 ? -5.844 6.906 -19.652 1.00 73.19 290 ASN A O 1
ATOM 2390 N N . ALA A 1 291 ? -3.989 6.469 -20.822 1.00 77.06 291 ALA A N 1
ATOM 2391 C CA . ALA A 1 291 ? -4.358 5.095 -21.136 1.00 77.06 291 ALA A CA 1
ATOM 2392 C C . ALA A 1 291 ? -4.099 4.164 -19.946 1.00 77.06 291 ALA A C 1
ATOM 2394 O O . ALA A 1 291 ? -4.985 3.389 -19.586 1.00 77.06 291 ALA A O 1
ATOM 2395 N N . ILE A 1 292 ? -2.932 4.289 -19.307 1.00 79.38 292 ILE A N 1
ATOM 2396 C CA . ILE A 1 292 ? -2.571 3.562 -18.082 1.00 79.38 292 ILE A CA 1
ATOM 2397 C C . ILE A 1 292 ? -3.609 3.807 -16.999 1.00 79.38 292 ILE A C 1
ATOM 2399 O O . ILE A 1 292 ? -4.146 2.847 -16.455 1.00 79.38 292 ILE A O 1
ATOM 2403 N N . ASP A 1 293 ? -3.928 5.072 -16.737 1.00 72.00 293 ASP A N 1
ATOM 2404 C CA . ASP A 1 293 ? -4.887 5.464 -15.714 1.00 72.00 293 ASP A CA 1
ATOM 2405 C C . ASP A 1 293 ? -6.261 4.818 -15.951 1.00 72.00 293 ASP A C 1
ATOM 2407 O O . ASP A 1 293 ? -6.817 4.177 -15.063 1.00 72.00 293 ASP A O 1
ATOM 2411 N N . LYS A 1 294 ? -6.768 4.837 -17.190 1.00 74.25 294 LYS A N 1
ATOM 2412 C CA . LYS A 1 294 ? -8.021 4.144 -17.542 1.00 74.25 294 LYS A CA 1
ATOM 2413 C C . LYS A 1 294 ? -7.951 2.638 -17.316 1.00 74.25 294 LYS A C 1
ATOM 2415 O O . LYS A 1 294 ? -8.907 2.067 -16.790 1.00 74.25 294 LYS A O 1
ATOM 2420 N N . ILE A 1 295 ? -6.855 1.996 -17.729 1.00 76.81 295 ILE A N 1
ATOM 2421 C CA . ILE A 1 295 ? -6.663 0.553 -17.545 1.00 76.81 295 ILE A CA 1
ATOM 2422 C C . ILE A 1 295 ? -6.636 0.233 -16.051 1.00 76.81 295 ILE A C 1
ATOM 2424 O O . ILE A 1 295 ? -7.348 -0.667 -15.617 1.00 76.81 295 ILE A O 1
ATOM 2428 N N . PHE A 1 296 ? -5.865 0.975 -15.258 1.00 74.44 296 PHE A N 1
ATOM 2429 C CA . PHE A 1 296 ? -5.722 0.755 -13.821 1.00 74.44 296 PHE A CA 1
ATOM 2430 C C . PHE A 1 296 ? -7.008 1.047 -13.059 1.00 74.44 296 PHE A C 1
ATOM 2432 O O . PHE A 1 296 ? -7.410 0.215 -12.252 1.00 74.44 296 PHE A O 1
ATOM 2439 N N . ASN A 1 297 ? -7.707 2.140 -13.359 1.00 67.19 297 ASN A N 1
ATOM 2440 C CA . ASN A 1 297 ? -8.999 2.454 -12.755 1.00 67.19 297 ASN A CA 1
ATOM 2441 C C . ASN A 1 297 ? -10.032 1.357 -13.048 1.00 67.19 297 ASN A C 1
ATOM 2443 O O . ASN A 1 297 ? -10.668 0.824 -12.135 1.00 67.19 297 ASN A O 1
ATOM 2447 N N . GLN A 1 298 ? -10.162 0.939 -14.311 1.00 70.19 298 GLN A N 1
ATOM 2448 C CA . GLN A 1 298 ? -11.060 -0.155 -14.676 1.00 70.19 298 GLN A CA 1
ATOM 2449 C C . GLN A 1 298 ? -10.641 -1.479 -14.018 1.00 70.19 298 GLN A C 1
ATOM 2451 O O . GLN A 1 298 ? -11.493 -2.230 -13.529 1.00 70.19 298 GLN A O 1
ATOM 2456 N N . TRP A 1 299 ? -9.338 -1.763 -13.978 1.00 72.44 299 TRP A N 1
ATOM 2457 C CA . TRP A 1 299 ? -8.789 -2.965 -13.363 1.00 72.44 299 TRP A CA 1
ATOM 2458 C C . TRP A 1 299 ? -9.049 -3.002 -11.861 1.00 72.44 299 TRP A C 1
ATOM 2460 O O . TRP A 1 299 ? -9.568 -3.995 -11.368 1.00 72.44 299 TRP A O 1
ATOM 2470 N N . ALA A 1 300 ? -8.763 -1.920 -11.141 1.00 65.50 300 ALA A N 1
ATOM 2471 C CA . ALA A 1 300 ? -8.961 -1.813 -9.701 1.00 65.50 300 ALA A CA 1
ATOM 2472 C C . ALA A 1 300 ? -10.442 -1.961 -9.316 1.00 65.50 300 ALA A C 1
ATOM 2474 O O . ALA A 1 300 ? -10.759 -2.602 -8.315 1.00 65.50 300 ALA A O 1
ATOM 2475 N N . ILE A 1 301 ? -11.367 -1.442 -10.134 1.00 62.38 301 ILE A N 1
ATOM 2476 C CA . ILE A 1 301 ? -12.815 -1.608 -9.922 1.00 62.38 301 ILE A CA 1
ATOM 2477 C C . ILE A 1 301 ? -13.249 -3.070 -10.087 1.00 62.38 301 ILE A C 1
ATOM 2479 O O . ILE A 1 301 ? -14.100 -3.550 -9.332 1.00 62.38 301 ILE A O 1
ATOM 2483 N N . THR A 1 302 ? -12.696 -3.771 -11.080 1.00 61.53 302 THR A N 1
ATOM 2484 C CA . THR A 1 302 ? -13.124 -5.127 -11.467 1.00 61.53 302 THR A CA 1
ATOM 2485 C C . THR A 1 302 ? -12.394 -6.234 -10.709 1.00 61.53 302 THR A C 1
ATOM 2487 O O . THR A 1 302 ? -12.997 -7.254 -10.384 1.00 61.53 302 THR A O 1
ATOM 2490 N N . ASN A 1 303 ? -11.131 -6.013 -10.355 1.00 68.06 303 ASN A N 1
ATOM 2491 C CA . ASN A 1 303 ? -10.222 -6.978 -9.744 1.00 68.06 303 ASN A CA 1
ATOM 2492 C C . ASN A 1 303 ? -9.763 -6.476 -8.379 1.00 68.06 303 ASN A C 1
ATOM 2494 O O . ASN A 1 303 ? -8.582 -6.433 -8.058 1.00 68.06 303 ASN A O 1
ATOM 2498 N N . LYS A 1 304 ? -10.719 -6.095 -7.539 1.00 61.47 304 LYS A N 1
ATOM 2499 C CA . LYS A 1 304 ? -10.438 -5.417 -6.272 1.00 61.47 304 LYS A CA 1
ATOM 2500 C C . LYS A 1 304 ? -9.490 -6.202 -5.348 1.00 61.47 304 LYS A C 1
ATOM 2502 O O . LYS A 1 304 ? -8.805 -5.613 -4.532 1.00 61.47 304 LYS A O 1
ATOM 2507 N N . ARG A 1 305 ? -9.418 -7.532 -5.493 1.00 59.59 305 ARG A N 1
ATOM 2508 C CA . ARG A 1 305 ? -8.557 -8.433 -4.706 1.00 59.59 305 ARG A CA 1
ATOM 2509 C C . ARG A 1 305 ? -7.276 -8.876 -5.435 1.00 59.59 305 ARG A C 1
ATOM 2511 O O . ARG A 1 305 ? -6.569 -9.732 -4.909 1.00 59.59 305 ARG A O 1
ATOM 2518 N N . SER A 1 306 ? -6.966 -8.345 -6.624 1.00 66.31 306 SER A N 1
ATOM 2519 C CA . SER A 1 306 ? -5.752 -8.699 -7.381 1.00 66.31 306 SER A CA 1
ATOM 2520 C C . SER A 1 306 ? -4.493 -8.051 -6.836 1.00 66.31 306 SER A C 1
ATOM 2522 O O . SER A 1 306 ? -4.561 -6.944 -6.306 1.00 66.31 306 SER A O 1
ATOM 2524 N N . PHE A 1 307 ? -3.338 -8.701 -7.012 1.00 73.38 307 PHE A N 1
ATOM 2525 C CA . PHE A 1 307 ? -2.034 -8.067 -6.781 1.00 73.38 307 PHE A CA 1
ATOM 2526 C C . PHE A 1 307 ? -2.018 -6.634 -7.349 1.00 73.38 307 PHE A C 1
ATOM 2528 O O . PHE A 1 307 ? -2.555 -6.454 -8.450 1.00 73.38 307 PHE A O 1
ATOM 2535 N N . PRO A 1 308 ? -1.481 -5.627 -6.623 1.00 76.12 308 PRO A N 1
ATOM 2536 C CA . PRO A 1 308 ? -1.547 -4.244 -7.073 1.00 76.12 308 PRO A CA 1
ATOM 2537 C C . PRO A 1 308 ? -1.061 -4.109 -8.524 1.00 76.12 308 PRO A C 1
ATOM 2539 O O . PRO A 1 308 ? 0.036 -4.596 -8.838 1.00 76.12 308 PRO A O 1
ATOM 2542 N N . PRO A 1 309 ? -1.862 -3.509 -9.427 1.00 81.00 309 PRO A N 1
ATOM 2543 C CA . PRO A 1 309 ? -1.445 -3.280 -10.802 1.00 81.00 309 PRO A CA 1
ATOM 2544 C C . PRO A 1 309 ? -0.076 -2.602 -10.832 1.00 81.00 309 PRO A C 1
ATOM 2546 O O . PRO A 1 309 ? 0.187 -1.667 -10.086 1.00 81.00 309 PRO A O 1
ATOM 2549 N N . THR A 1 310 ? 0.836 -3.115 -11.646 1.00 86.12 310 THR A N 1
ATOM 2550 C CA . THR A 1 310 ? 2.236 -2.689 -11.635 1.00 86.12 310 THR A CA 1
ATOM 2551 C C . THR A 1 310 ? 2.603 -2.075 -12.976 1.00 86.12 310 THR A C 1
ATOM 2553 O O . THR A 1 310 ? 2.492 -2.724 -14.012 1.00 86.12 310 THR A O 1
ATOM 2556 N N . VAL A 1 311 ? 3.044 -0.820 -12.959 1.00 87.94 311 VAL A N 1
ATOM 2557 C CA . VAL A 1 311 ? 3.646 -0.138 -14.102 1.00 87.94 311 VAL A CA 1
ATOM 2558 C C . VAL A 1 311 ? 5.162 -0.300 -14.025 1.00 87.94 311 VAL A C 1
ATOM 2560 O O . VAL A 1 311 ? 5.780 -0.010 -13.001 1.00 87.94 311 VAL A O 1
ATOM 2563 N N . LEU A 1 312 ? 5.766 -0.750 -15.118 1.00 90.00 312 LEU A N 1
ATOM 2564 C CA . LEU A 1 312 ? 7.200 -0.685 -15.355 1.00 90.00 312 LEU A CA 1
ATOM 2565 C C . LEU A 1 312 ? 7.450 0.408 -16.394 1.00 90.00 312 LEU A C 1
ATOM 2567 O O . LEU A 1 312 ? 7.212 0.205 -17.581 1.00 90.00 312 LEU A O 1
ATOM 2571 N N . ASN A 1 313 ? 7.891 1.570 -15.930 1.00 88.50 313 ASN A N 1
ATOM 2572 C CA . ASN A 1 313 ? 8.222 2.719 -16.760 1.00 88.50 313 ASN A CA 1
ATOM 2573 C C . ASN A 1 313 ? 9.697 2.667 -17.163 1.00 88.50 313 ASN A C 1
ATOM 2575 O O . ASN A 1 313 ? 10.571 2.740 -16.303 1.00 88.50 313 ASN A O 1
ATOM 2579 N N . ILE A 1 314 ? 9.967 2.532 -18.458 1.00 87.56 314 ILE A N 1
ATOM 2580 C CA . ILE A 1 314 ? 11.305 2.413 -19.031 1.00 87.56 314 ILE A CA 1
ATOM 2581 C C . ILE A 1 314 ? 11.543 3.593 -19.964 1.00 87.56 314 ILE A C 1
ATOM 2583 O O . ILE A 1 314 ? 10.892 3.698 -21.005 1.00 87.56 314 ILE A O 1
ATOM 2587 N N . SER A 1 315 ? 12.496 4.458 -19.625 1.00 82.31 315 SER A N 1
ATOM 2588 C CA . SER A 1 315 ? 12.763 5.667 -20.405 1.00 82.31 315 SER A CA 1
ATOM 2589 C C . SER A 1 315 ? 14.244 6.004 -20.549 1.00 82.31 315 SER A C 1
ATOM 2591 O O . SER A 1 315 ? 15.101 5.543 -19.787 1.00 82.31 315 SER A O 1
ATOM 2593 N N . TYR A 1 316 ? 14.558 6.796 -21.576 1.00 74.12 316 TYR A N 1
ATOM 2594 C CA . TYR A 1 316 ? 15.902 7.294 -21.835 1.00 74.12 316 TYR A CA 1
ATOM 2595 C C . TYR A 1 316 ? 15.999 8.780 -21.523 1.00 74.12 316 TYR A C 1
ATOM 2597 O O . TYR A 1 316 ? 15.214 9.574 -22.034 1.00 74.12 316 TYR A O 1
ATOM 2605 N N . LYS A 1 317 ? 17.037 9.147 -20.759 1.00 64.12 317 LYS A N 1
ATOM 2606 C CA . LYS A 1 317 ? 17.252 10.466 -20.143 1.00 64.12 317 LYS A CA 1
ATOM 2607 C C . LYS A 1 317 ? 16.128 10.897 -19.200 1.00 64.12 317 LYS A C 1
ATOM 2609 O O . LYS A 1 317 ? 14.937 10.765 -19.457 1.00 64.12 317 LYS A O 1
ATOM 2614 N N . TYR A 1 318 ? 16.550 11.469 -18.082 1.00 51.94 318 TYR A N 1
ATOM 2615 C CA . TYR A 1 318 ? 15.664 12.045 -17.087 1.00 51.94 318 TYR A CA 1
ATOM 2616 C C . TYR A 1 318 ? 14.859 13.219 -17.669 1.00 51.94 318 TYR A C 1
ATOM 2618 O O . TYR A 1 318 ? 15.419 14.242 -18.059 1.00 51.94 318 TYR A O 1
ATOM 2626 N N . SER A 1 319 ? 13.535 13.081 -17.677 1.00 56.88 319 SER A N 1
ATOM 2627 C CA . SER A 1 319 ? 12.594 14.195 -17.788 1.00 56.88 319 SER A CA 1
ATOM 2628 C C . SER A 1 319 ? 11.803 14.237 -16.489 1.00 56.88 319 SER A C 1
ATOM 2630 O O . SER A 1 319 ? 10.856 13.474 -16.303 1.00 56.88 319 SER A O 1
ATOM 2632 N N . SER A 1 320 ? 12.206 15.112 -15.562 1.00 50.94 320 SER A N 1
ATOM 2633 C CA . SER A 1 320 ? 11.480 15.347 -14.303 1.00 50.94 320 SER A CA 1
ATOM 2634 C C . SER A 1 320 ? 10.001 15.658 -14.534 1.00 50.94 320 SER A C 1
ATOM 2636 O O . SER A 1 320 ? 9.166 15.390 -13.678 1.00 50.94 320 SER A O 1
ATOM 2638 N N . VAL A 1 321 ? 9.664 16.221 -15.695 1.00 53.91 321 VAL A N 1
ATOM 2639 C CA . VAL A 1 321 ? 8.290 16.522 -16.093 1.00 53.91 321 VAL A CA 1
ATOM 2640 C C . VAL A 1 321 ? 7.503 15.230 -16.308 1.00 53.91 321 VAL A C 1
ATOM 2642 O O . VAL A 1 321 ? 6.414 15.095 -15.766 1.00 53.91 321 VAL A O 1
ATOM 2645 N N . ASP A 1 322 ? 8.059 14.248 -17.014 1.00 57.31 322 ASP A N 1
ATOM 2646 C CA . ASP A 1 322 ? 7.355 12.999 -17.321 1.00 57.31 322 ASP A CA 1
ATOM 2647 C C . ASP A 1 322 ? 7.203 12.106 -16.079 1.00 57.31 322 ASP A C 1
ATOM 2649 O O . ASP A 1 322 ? 6.133 11.559 -15.821 1.00 57.31 322 ASP A O 1
ATOM 2653 N N . THR A 1 323 ? 8.225 12.008 -15.229 1.00 57.66 323 THR A N 1
ATOM 2654 C CA . THR A 1 323 ? 8.146 11.172 -14.016 1.00 57.66 323 THR A CA 1
ATOM 2655 C C . THR A 1 323 ? 7.136 11.712 -13.009 1.00 57.66 323 THR A C 1
ATOM 2657 O O . THR A 1 323 ? 6.334 10.945 -12.472 1.00 57.66 323 THR A O 1
ATOM 2660 N N . ASN A 1 324 ? 7.116 13.036 -12.825 1.00 59.19 324 ASN A N 1
ATOM 2661 C CA . ASN A 1 324 ? 6.113 13.713 -12.014 1.00 59.19 324 ASN A CA 1
ATOM 2662 C C . ASN A 1 324 ? 4.720 13.630 -12.640 1.00 59.19 324 ASN A C 1
ATOM 2664 O O . ASN A 1 324 ? 3.755 13.537 -11.902 1.00 59.19 324 ASN A O 1
ATOM 2668 N N . LEU A 1 325 ? 4.573 13.631 -13.969 1.00 60.03 325 LEU A N 1
ATOM 2669 C CA . LEU A 1 325 ? 3.260 13.481 -14.609 1.00 60.03 325 LEU A CA 1
ATOM 2670 C C . LEU A 1 325 ? 2.687 12.068 -14.449 1.00 60.03 325 LEU A C 1
ATOM 2672 O O . LEU A 1 325 ? 1.494 11.932 -14.189 1.00 60.03 325 LEU A O 1
ATOM 2676 N N . LEU A 1 326 ? 3.511 11.024 -14.584 1.00 61.06 326 LEU A N 1
ATOM 2677 C CA . LEU A 1 326 ? 3.092 9.638 -14.344 1.00 61.06 326 LEU A CA 1
ATOM 2678 C C . LEU A 1 326 ? 2.657 9.455 -12.893 1.00 61.06 326 LEU A C 1
ATOM 2680 O O . LEU A 1 326 ? 1.585 8.915 -12.630 1.00 61.06 326 LEU A O 1
ATOM 2684 N N . SER A 1 327 ? 3.478 9.928 -11.958 1.00 59.78 327 SER A N 1
ATOM 2685 C CA . SER A 1 327 ? 3.171 9.813 -10.545 1.00 59.78 327 SER A CA 1
ATOM 2686 C C . SER A 1 327 ? 1.975 10.685 -10.181 1.00 59.78 327 SER A C 1
ATOM 2688 O O . SER A 1 327 ? 1.022 10.147 -9.662 1.00 59.78 327 SER A O 1
ATOM 2690 N N . GLN A 1 328 ? 1.924 11.973 -10.526 1.00 62.06 328 GLN A N 1
ATOM 2691 C CA . GLN A 1 328 ? 0.802 12.855 -10.193 1.00 62.06 328 GLN A CA 1
ATOM 2692 C C . GLN A 1 328 ? -0.503 12.407 -10.846 1.00 62.06 328 GLN A C 1
ATOM 2694 O O . GLN A 1 328 ? -1.531 12.423 -10.187 1.00 62.06 328 GLN A O 1
ATOM 2699 N N . SER A 1 329 ? -0.506 11.985 -12.112 1.00 59.38 329 SER A N 1
ATOM 2700 C CA . SER A 1 329 ? -1.751 11.558 -12.760 1.00 59.38 329 SER A CA 1
ATOM 2701 C C . SER A 1 329 ? -2.330 10.300 -12.118 1.00 59.38 329 SER A C 1
ATOM 2703 O O . SER A 1 329 ? -3.541 10.226 -11.959 1.00 59.38 329 SER A O 1
ATOM 2705 N N . ILE A 1 330 ? -1.487 9.332 -11.743 1.00 57.19 330 ILE A N 1
ATOM 2706 C CA . ILE A 1 330 ? -1.955 8.083 -11.131 1.00 57.19 330 ILE A CA 1
ATOM 2707 C C . ILE A 1 330 ? -2.163 8.270 -9.606 1.00 57.19 330 ILE A C 1
ATOM 2709 O O . ILE A 1 330 ? -3.157 7.793 -9.062 1.00 57.19 330 ILE A O 1
ATOM 2713 N N . LEU A 1 331 ? -1.293 9.035 -8.925 1.00 51.41 331 LEU A N 1
ATOM 2714 C CA . LEU A 1 331 ? -1.291 9.270 -7.461 1.00 51.41 331 LEU A CA 1
ATOM 2715 C C . LEU A 1 331 ? -2.374 10.250 -7.022 1.00 51.41 331 LEU A C 1
ATOM 2717 O O . LEU A 1 331 ? -2.883 10.133 -5.910 1.00 51.41 331 LEU A O 1
ATOM 2721 N N . ASN A 1 332 ? -2.734 11.231 -7.857 1.00 45.44 332 ASN A N 1
ATOM 2722 C CA . ASN A 1 332 ? -3.778 12.197 -7.500 1.00 45.44 332 ASN A CA 1
ATOM 2723 C C . ASN A 1 332 ? -5.171 11.549 -7.488 1.00 45.44 332 ASN A C 1
ATOM 2725 O O . ASN A 1 332 ? -6.064 12.018 -6.773 1.00 45.44 332 ASN A O 1
ATOM 2729 N N . GLU A 1 333 ? -5.375 10.478 -8.262 1.00 44.19 333 GLU A N 1
ATOM 2730 C CA . GLU A 1 333 ? -6.655 9.771 -8.316 1.00 44.19 333 GLU A CA 1
ATOM 2731 C C . GLU A 1 333 ? -6.709 8.525 -7.422 1.00 44.19 333 GLU A C 1
ATOM 2733 O O . GLU A 1 333 ? -7.792 8.181 -6.935 1.00 44.19 333 GLU A O 1
ATOM 2738 N N . LEU A 1 334 ? -5.570 7.886 -7.140 1.00 46.41 334 LEU A N 1
ATOM 2739 C CA . LEU A 1 334 ? -5.474 6.667 -6.337 1.00 46.41 334 LEU A CA 1
ATOM 2740 C C . LEU A 1 334 ? -4.206 6.690 -5.463 1.00 46.41 334 LEU A C 1
ATOM 2742 O O . LEU A 1 334 ? -3.137 7.061 -5.922 1.00 46.41 334 LEU A O 1
ATOM 2746 N N . SER A 1 335 ? -4.290 6.257 -4.202 1.00 47.31 335 SER A N 1
ATOM 2747 C CA . SER A 1 335 ? -3.118 6.188 -3.303 1.00 47.31 335 SER A CA 1
ATOM 2748 C C . SER A 1 335 ? -2.002 5.257 -3.851 1.00 47.31 335 SER A C 1
ATOM 2750 O O . SER A 1 335 ? -2.293 4.282 -4.545 1.00 47.31 335 SER A O 1
ATOM 2752 N N . PRO A 1 336 ? -0.714 5.468 -3.511 1.00 47.97 336 PRO A N 1
ATOM 2753 C CA . PRO A 1 336 ? 0.385 4.560 -3.884 1.00 47.97 336 PRO A CA 1
ATOM 2754 C C . PRO A 1 336 ? 0.223 3.108 -3.387 1.00 47.97 336 PRO A C 1
ATOM 2756 O O . PRO A 1 336 ? 0.988 2.232 -3.775 1.00 47.97 336 PRO A O 1
ATOM 2759 N N . LEU A 1 337 ? -0.782 2.826 -2.553 1.00 49.31 337 LEU A N 1
ATOM 2760 C CA . LEU A 1 337 ? -1.185 1.474 -2.146 1.00 49.31 337 LEU A CA 1
ATOM 2761 C C . LEU A 1 337 ? -1.994 0.724 -3.222 1.00 49.31 337 LEU A C 1
ATOM 2763 O O . LEU A 1 337 ? -2.262 -0.468 -3.074 1.00 49.31 337 LEU A O 1
ATOM 2767 N N . PHE A 1 338 ? -2.422 1.413 -4.284 1.00 58.97 338 PHE A N 1
ATOM 2768 C CA . PHE A 1 338 ? -3.278 0.868 -5.339 1.00 58.97 338 PHE A CA 1
ATOM 2769 C C . PHE A 1 338 ? -2.515 0.292 -6.521 1.00 58.97 338 PHE A C 1
ATOM 2771 O O . PHE A 1 338 ? -3.101 -0.452 -7.303 1.00 58.97 338 PHE A O 1
ATOM 2778 N N . TYR A 1 339 ? -1.239 0.625 -6.664 1.00 70.06 339 TYR A N 1
ATOM 2779 C CA . TYR A 1 339 ? -0.421 0.218 -7.792 1.00 70.06 339 TYR A CA 1
ATOM 2780 C C . TYR A 1 339 ? 1.062 0.312 -7.434 1.00 70.06 339 TYR A C 1
ATOM 2782 O O . TYR A 1 339 ? 1.461 1.036 -6.526 1.00 70.06 339 TYR A O 1
ATOM 2790 N N . ASN A 1 340 ? 1.897 -0.383 -8.197 1.00 75.75 340 ASN A N 1
ATOM 2791 C CA . ASN A 1 340 ? 3.346 -0.255 -8.096 1.00 75.75 340 ASN A CA 1
ATOM 2792 C C . ASN A 1 340 ? 3.877 0.517 -9.304 1.00 75.75 340 ASN A C 1
ATOM 2794 O O . ASN A 1 340 ? 3.612 0.125 -10.435 1.00 75.75 340 ASN A O 1
ATOM 2798 N N . ILE A 1 341 ? 4.662 1.571 -9.086 1.00 80.88 341 ILE A N 1
ATOM 2799 C CA . ILE A 1 341 ? 5.444 2.232 -10.134 1.00 80.88 341 ILE A CA 1
ATOM 2800 C C . ILE A 1 341 ? 6.900 1.821 -9.970 1.00 80.88 341 ILE A C 1
ATOM 2802 O O . ILE A 1 341 ? 7.577 2.203 -9.018 1.00 80.88 341 ILE A O 1
ATOM 2806 N N . CYS A 1 342 ? 7.383 1.040 -10.924 1.00 82.69 342 CYS A N 1
ATOM 2807 C CA . CYS A 1 342 ? 8.783 0.696 -11.072 1.00 82.69 342 CYS A CA 1
ATOM 2808 C C . CYS A 1 342 ? 9.369 1.548 -12.188 1.00 82.69 342 CYS A C 1
ATOM 2810 O O . CYS A 1 342 ? 8.911 1.455 -13.324 1.00 82.69 342 CYS A O 1
ATOM 2812 N N . ASN A 1 343 ? 10.371 2.365 -11.886 1.00 84.94 343 ASN A N 1
ATOM 2813 C CA . ASN A 1 343 ? 10.999 3.201 -12.891 1.00 84.94 343 ASN A CA 1
ATOM 2814 C C . ASN A 1 343 ? 12.403 2.708 -13.252 1.00 84.94 343 ASN A C 1
ATOM 2816 O O . ASN A 1 343 ? 13.221 2.381 -12.393 1.00 84.94 343 ASN A O 1
ATOM 2820 N N . PHE A 1 344 ? 12.697 2.709 -14.543 1.00 85.19 344 PHE A N 1
ATOM 2821 C CA . PHE A 1 344 ? 13.984 2.341 -15.093 1.00 85.19 344 PHE A CA 1
ATOM 2822 C C . PHE A 1 344 ? 14.448 3.405 -16.093 1.00 85.19 344 PHE A C 1
ATOM 2824 O O . PHE A 1 344 ? 13.827 3.606 -17.134 1.00 85.19 344 PHE A O 1
ATOM 2831 N N . TYR A 1 345 ? 15.569 4.053 -15.772 1.00 82.44 345 TYR A N 1
ATOM 2832 C CA . TYR A 1 345 ? 16.179 5.092 -16.593 1.00 82.44 345 TYR A CA 1
ATOM 2833 C C . TYR A 1 345 ? 17.526 4.658 -17.155 1.00 82.44 345 TYR A C 1
ATOM 2835 O O . TYR A 1 345 ? 18.412 4.165 -16.445 1.00 82.44 345 TYR A O 1
ATOM 2843 N N . LEU A 1 346 ? 17.687 4.917 -18.446 1.00 75.56 346 LEU A N 1
ATOM 2844 C CA . LEU A 1 346 ? 18.950 4.831 -19.162 1.00 75.56 346 LEU A CA 1
ATOM 2845 C C . LEU A 1 346 ? 19.501 6.247 -19.366 1.00 75.56 346 LEU A C 1
ATOM 2847 O O . LEU A 1 346 ? 18.952 7.036 -20.134 1.00 75.56 346 LEU A O 1
ATOM 2851 N N . GLU A 1 347 ? 20.593 6.579 -18.682 1.00 72.12 347 GLU A N 1
ATOM 2852 C CA . GLU A 1 347 ? 21.271 7.872 -18.760 1.00 72.12 347 GLU A CA 1
ATOM 2853 C C . GLU A 1 347 ? 22.789 7.699 -18.947 1.00 72.12 347 GLU A C 1
ATOM 2855 O O . GLU A 1 347 ? 23.585 7.787 -18.016 1.00 72.12 347 GLU A O 1
ATOM 2860 N N . TYR A 1 348 ? 23.212 7.518 -20.199 1.00 63.06 348 TYR A N 1
ATOM 2861 C CA . TYR A 1 348 ? 24.622 7.307 -20.560 1.00 63.06 348 TYR A CA 1
ATOM 2862 C C . TYR A 1 348 ? 25.553 8.507 -20.288 1.00 63.06 348 TYR A C 1
ATOM 2864 O O . TYR A 1 348 ? 26.764 8.375 -20.451 1.00 63.06 348 TYR A O 1
ATOM 2872 N N . SER A 1 349 ? 25.020 9.679 -19.924 1.00 59.44 349 SER A N 1
ATOM 2873 C CA . SER A 1 349 ? 25.809 10.875 -19.588 1.00 59.44 349 SER A CA 1
ATOM 2874 C C . SER A 1 349 ? 26.389 10.847 -18.175 1.00 59.44 349 SER A C 1
ATOM 2876 O O . SER A 1 349 ? 27.456 11.417 -17.959 1.00 59.44 349 SER A O 1
ATOM 2878 N N . ASN A 1 350 ? 25.722 10.176 -17.233 1.00 59.81 350 ASN A N 1
ATOM 2879 C CA . ASN A 1 350 ? 26.127 10.097 -15.833 1.00 59.81 350 ASN A CA 1
ATOM 2880 C C . ASN A 1 350 ? 26.462 8.641 -15.501 1.00 59.81 350 ASN A C 1
ATOM 2882 O O . ASN A 1 350 ? 25.580 7.805 -15.420 1.00 59.81 350 ASN A O 1
ATOM 2886 N N . ASN A 1 351 ? 27.732 8.299 -15.279 1.00 62.66 351 ASN A N 1
ATOM 2887 C CA . ASN A 1 351 ? 28.157 6.906 -15.034 1.00 62.66 351 ASN A CA 1
ATOM 2888 C C . ASN A 1 351 ? 27.703 6.325 -13.674 1.00 62.66 351 ASN A C 1
ATOM 2890 O O . ASN A 1 351 ? 28.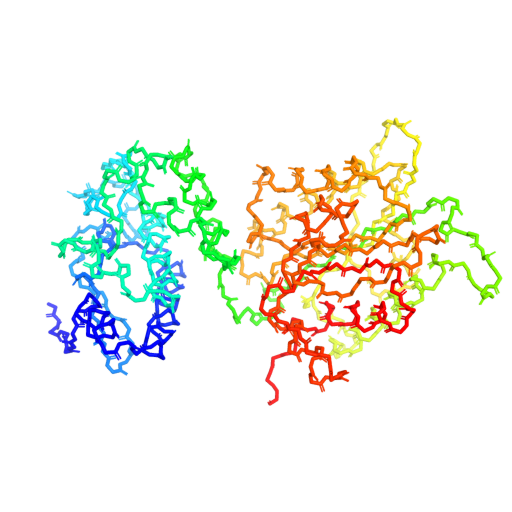132 5.232 -13.293 1.00 62.66 351 ASN A O 1
ATOM 2894 N N . HIS A 1 352 ? 26.873 7.043 -12.916 1.00 77.06 352 HIS A N 1
ATOM 2895 C CA . HIS A 1 352 ? 26.366 6.575 -11.635 1.00 77.06 352 HIS A CA 1
ATOM 2896 C C . HIS A 1 352 ? 25.289 5.524 -11.842 1.00 77.06 352 HIS A C 1
ATOM 2898 O O . HIS A 1 352 ? 24.346 5.693 -12.615 1.00 77.06 352 HIS A O 1
ATOM 2904 N N . LYS A 1 353 ? 25.471 4.415 -11.135 1.00 87.06 353 LYS A N 1
ATOM 2905 C CA . LYS A 1 353 ? 24.632 3.236 -11.220 1.00 87.06 353 LYS A CA 1
ATOM 2906 C C . LYS A 1 353 ? 23.871 3.085 -9.917 1.00 87.06 353 LYS A C 1
ATOM 2908 O O . LYS A 1 353 ? 24.482 2.873 -8.873 1.00 87.06 353 LYS A O 1
ATOM 2913 N N . ILE A 1 354 ? 22.549 3.139 -10.002 1.00 87.25 354 ILE A N 1
ATOM 2914 C CA . ILE A 1 354 ? 21.648 3.030 -8.855 1.00 87.25 354 ILE A CA 1
ATOM 2915 C C . ILE A 1 354 ? 20.687 1.884 -9.133 1.00 87.25 354 ILE A C 1
ATOM 2917 O O . ILE A 1 354 ? 20.047 1.834 -10.180 1.00 87.25 354 ILE A O 1
ATOM 2921 N N . VAL A 1 355 ? 20.626 0.916 -8.223 1.00 89.00 355 VAL A N 1
ATOM 2922 C CA . VAL A 1 355 ? 19.799 -0.282 -8.379 1.00 89.00 355 VAL A CA 1
ATOM 2923 C C . VAL A 1 355 ? 19.203 -0.613 -7.022 1.00 89.00 355 VAL A C 1
ATOM 2925 O O . VAL A 1 355 ? 19.950 -0.927 -6.102 1.00 89.00 355 VAL A O 1
ATOM 2928 N N . PHE A 1 356 ? 17.877 -0.541 -6.922 1.00 87.94 356 PHE A N 1
ATOM 2929 C CA . PHE A 1 356 ? 17.120 -0.781 -5.686 1.00 87.94 356 PHE A CA 1
ATOM 2930 C C . PHE A 1 356 ? 17.551 0.105 -4.506 1.00 87.94 356 PHE A C 1
ATOM 2932 O O . PHE A 1 356 ? 17.830 -0.417 -3.427 1.00 87.94 356 PHE A O 1
ATOM 2939 N N . PRO A 1 357 ? 17.630 1.436 -4.691 1.00 87.69 357 PRO A N 1
ATOM 2940 C CA . PRO A 1 357 ? 18.011 2.329 -3.607 1.00 87.69 357 PRO A CA 1
ATOM 2941 C C . PRO A 1 357 ? 16.964 2.304 -2.490 1.00 87.69 357 PRO A C 1
ATOM 2943 O O . PRO A 1 357 ? 15.765 2.341 -2.761 1.00 87.69 357 PRO A O 1
ATOM 2946 N N . ASP A 1 358 ? 17.425 2.290 -1.247 1.00 81.31 358 ASP A N 1
ATOM 2947 C CA . ASP A 1 358 ? 16.667 2.644 -0.037 1.00 81.31 358 ASP A CA 1
ATOM 2948 C C . ASP A 1 358 ? 16.879 4.123 0.366 1.00 81.31 358 ASP A C 1
ATOM 2950 O O . ASP A 1 358 ? 16.244 4.632 1.289 1.00 81.31 358 ASP A O 1
ATOM 2954 N N . SER A 1 359 ? 17.775 4.823 -0.341 1.00 81.69 359 SER A N 1
ATOM 2955 C CA . SER A 1 359 ? 18.100 6.241 -0.193 1.00 81.69 359 SER A CA 1
ATOM 2956 C C . SER A 1 359 ? 18.698 6.798 -1.489 1.00 81.69 359 SER A C 1
ATOM 2958 O O . SER A 1 359 ? 19.337 6.078 -2.260 1.00 81.69 359 SER A O 1
ATOM 2960 N N . ILE A 1 360 ? 18.515 8.101 -1.719 1.00 84.81 360 ILE A N 1
ATOM 2961 C CA . ILE A 1 360 ? 19.080 8.836 -2.859 1.00 84.81 360 ILE A CA 1
ATOM 2962 C C . ILE A 1 360 ? 19.846 10.099 -2.418 1.00 84.81 360 ILE A C 1
ATOM 2964 O O . ILE A 1 360 ? 20.135 10.965 -3.235 1.00 84.81 360 ILE A O 1
ATOM 2968 N N . GLU A 1 361 ? 20.225 10.197 -1.135 1.00 81.44 361 GLU A N 1
ATOM 2969 C CA . GLU A 1 361 ? 20.841 11.399 -0.528 1.00 81.44 361 GLU A CA 1
ATOM 2970 C C . GLU A 1 361 ? 22.076 11.922 -1.288 1.00 81.44 361 GLU A C 1
ATOM 2972 O O . GLU A 1 361 ? 22.298 13.128 -1.361 1.00 81.44 361 GLU A O 1
ATOM 2977 N N . ASN A 1 362 ? 22.856 11.027 -1.901 1.00 82.62 362 ASN A N 1
ATOM 2978 C CA . ASN A 1 362 ? 24.057 11.381 -2.668 1.00 82.62 362 ASN A CA 1
ATOM 2979 C C . ASN A 1 362 ? 23.786 11.703 -4.151 1.00 82.62 362 ASN A C 1
ATOM 2981 O O . ASN A 1 362 ? 24.729 11.972 -4.891 1.00 82.62 362 ASN A O 1
ATOM 2985 N N . HIS A 1 363 ? 22.524 11.648 -4.581 1.00 83.12 363 HIS A N 1
ATOM 2986 C CA . HIS A 1 363 ? 22.083 11.792 -5.970 1.00 83.12 363 HIS A CA 1
ATOM 2987 C C . HIS A 1 363 ? 20.818 12.669 -6.069 1.00 83.12 363 HIS A C 1
ATOM 2989 O O . HIS A 1 363 ? 19.770 12.208 -6.539 1.00 83.12 363 HIS A O 1
ATOM 2995 N N . PRO A 1 364 ? 20.869 13.938 -5.614 1.00 82.12 364 PRO A N 1
ATOM 2996 C CA . PRO A 1 364 ? 19.706 14.830 -5.588 1.00 82.12 364 PRO A CA 1
ATOM 2997 C C . PRO A 1 364 ? 19.080 15.056 -6.973 1.00 82.12 364 PRO A C 1
ATOM 2999 O O . PRO A 1 364 ? 17.881 15.316 -7.074 1.00 82.12 364 PRO A O 1
ATOM 3002 N N . GLU A 1 365 ? 19.850 14.895 -8.053 1.00 78.38 365 GLU A N 1
ATOM 3003 C CA . GLU A 1 365 ? 19.367 14.911 -9.436 1.00 78.38 365 GLU A CA 1
ATOM 3004 C C . GLU A 1 365 ? 18.288 13.851 -9.722 1.00 78.38 365 GLU A C 1
ATOM 3006 O O . GLU A 1 365 ? 17.483 14.014 -10.640 1.00 78.38 365 GLU A O 1
ATOM 3011 N N . HIS A 1 366 ? 18.227 12.792 -8.911 1.00 80.69 366 HIS A N 1
ATOM 3012 C CA . HIS A 1 366 ? 17.278 11.689 -9.030 1.00 80.69 366 HIS A CA 1
ATOM 3013 C C . HIS A 1 366 ? 16.215 11.668 -7.916 1.00 80.69 366 HIS A C 1
ATOM 3015 O O . HIS A 1 366 ? 15.391 10.751 -7.892 1.00 80.69 366 HIS A O 1
ATOM 3021 N N . GLN A 1 367 ? 16.178 12.679 -7.035 1.00 80.56 367 GLN A N 1
ATOM 3022 C CA . GLN A 1 367 ? 15.263 12.751 -5.885 1.00 80.56 367 GLN A CA 1
ATOM 3023 C C . GLN A 1 367 ? 13.794 12.571 -6.289 1.00 80.56 367 GLN A C 1
ATOM 3025 O O . GLN A 1 367 ? 13.107 11.691 -5.779 1.00 80.56 367 GLN A O 1
ATOM 3030 N N . SER A 1 368 ? 13.330 13.350 -7.268 1.00 73.50 368 SER A N 1
ATOM 3031 C CA . SER A 1 368 ? 11.940 13.287 -7.738 1.00 73.50 368 SER A CA 1
ATOM 3032 C C . SER A 1 368 ? 11.586 11.895 -8.272 1.00 73.50 368 SER A C 1
ATOM 3034 O O . SER A 1 368 ? 10.538 11.340 -7.959 1.00 73.50 368 SER A O 1
ATOM 3036 N N . THR A 1 369 ? 12.482 11.270 -9.031 1.00 75.25 369 THR A N 1
ATOM 3037 C CA . THR A 1 369 ? 12.281 9.908 -9.538 1.00 75.25 369 THR A CA 1
ATOM 3038 C C . THR A 1 369 ? 12.206 8.870 -8.419 1.00 75.25 369 THR A C 1
ATOM 3040 O O . THR A 1 369 ? 11.397 7.940 -8.484 1.00 75.25 369 THR A O 1
ATOM 3043 N N . TYR A 1 370 ? 13.060 9.003 -7.408 1.00 79.62 370 TYR A N 1
ATOM 3044 C CA . TYR A 1 370 ? 13.069 8.132 -6.240 1.00 79.62 370 TYR A CA 1
ATOM 3045 C C . TYR A 1 370 ? 11.751 8.232 -5.459 1.00 79.62 370 TYR A C 1
ATOM 3047 O O . TYR A 1 370 ? 11.132 7.209 -5.161 1.00 79.62 370 TYR A O 1
ATOM 3055 N N . GLU A 1 371 ? 11.280 9.455 -5.209 1.00 75.19 371 GLU A N 1
ATOM 3056 C CA . GLU A 1 371 ? 10.003 9.732 -4.540 1.00 75.19 371 GLU A CA 1
ATOM 3057 C C . GLU A 1 371 ? 8.809 9.171 -5.324 1.00 75.19 371 GLU A C 1
ATOM 3059 O O . GLU A 1 371 ? 7.904 8.578 -4.740 1.00 75.19 371 GLU A O 1
ATOM 3064 N N . ASN A 1 372 ? 8.860 9.277 -6.654 1.00 74.25 372 ASN A N 1
ATOM 3065 C CA . ASN A 1 372 ? 7.833 8.794 -7.578 1.00 74.25 372 ASN A CA 1
ATOM 3066 C C . ASN A 1 372 ? 7.898 7.288 -7.876 1.00 74.25 372 ASN A C 1
ATOM 3068 O O . ASN A 1 372 ? 7.086 6.773 -8.647 1.00 74.25 372 ASN A O 1
ATOM 3072 N N . SER A 1 373 ? 8.869 6.574 -7.309 1.00 81.06 373 SER A N 1
ATOM 3073 C CA . SER A 1 373 ? 8.947 5.118 -7.407 1.00 81.06 373 SER A CA 1
ATOM 3074 C C . SER A 1 373 ? 8.233 4.481 -6.214 1.00 81.06 373 SER A C 1
ATOM 3076 O O . SER A 1 373 ? 8.332 4.948 -5.074 1.00 81.06 373 SER A O 1
ATOM 3078 N N . SER A 1 374 ? 7.520 3.385 -6.455 1.00 78.88 374 SER A N 1
ATOM 3079 C CA . SER A 1 374 ? 6.961 2.565 -5.381 1.00 78.88 374 SER A CA 1
ATOM 3080 C C . SER A 1 374 ? 8.064 1.760 -4.712 1.00 78.88 374 SER A C 1
ATOM 3082 O O . SER A 1 374 ? 9.125 1.496 -5.287 1.00 78.88 374 SER A O 1
ATOM 3084 N N . ILE A 1 375 ? 7.807 1.357 -3.476 1.00 77.19 375 ILE A N 1
ATOM 3085 C CA . ILE A 1 375 ? 8.657 0.379 -2.806 1.00 77.19 375 ILE A CA 1
ATOM 3086 C C . ILE A 1 375 ? 8.452 -0.975 -3.437 1.00 77.19 375 ILE A C 1
ATOM 3088 O O . ILE A 1 375 ? 7.368 -1.296 -3.927 1.00 77.19 375 ILE A O 1
ATOM 3092 N N . LEU A 1 376 ? 9.538 -1.734 -3.487 1.00 79.69 376 LEU A N 1
ATOM 3093 C CA . LEU A 1 376 ? 9.505 -3.072 -4.021 1.00 79.69 376 LEU A CA 1
ATOM 3094 C C . LEU A 1 376 ? 8.582 -3.942 -3.168 1.00 79.69 376 LEU A C 1
ATOM 3096 O O . LEU A 1 376 ? 8.785 -4.040 -1.960 1.00 79.69 376 LEU A O 1
ATOM 3100 N N . PRO A 1 377 ? 7.608 -4.626 -3.788 1.00 78.12 377 PRO A N 1
ATOM 3101 C CA . PRO A 1 377 ? 6.800 -5.602 -3.078 1.00 78.12 377 PRO A CA 1
ATOM 3102 C C . PRO A 1 377 ? 7.675 -6.687 -2.436 1.00 78.12 377 PRO A C 1
ATOM 3104 O O . PRO A 1 377 ? 8.619 -7.174 -3.064 1.00 78.12 377 PRO A O 1
ATOM 3107 N N . ASP A 1 378 ? 7.322 -7.144 -1.233 1.00 75.69 378 ASP A N 1
ATOM 3108 C CA . ASP A 1 378 ? 8.075 -8.179 -0.506 1.00 75.69 378 ASP A CA 1
ATOM 3109 C C . ASP A 1 378 ? 8.288 -9.453 -1.338 1.00 75.69 378 ASP A C 1
ATOM 3111 O O . ASP A 1 378 ? 9.340 -10.086 -1.270 1.00 75.69 378 ASP A O 1
ATOM 3115 N N . CYS A 1 379 ? 7.302 -9.827 -2.161 1.00 77.94 379 CYS A N 1
ATOM 3116 C CA . CYS A 1 379 ? 7.398 -10.974 -3.064 1.00 77.94 379 CYS A CA 1
ATOM 3117 C C . CYS A 1 379 ? 8.486 -10.785 -4.135 1.00 77.94 379 CYS A C 1
ATOM 3119 O O . CYS A 1 379 ? 9.204 -11.731 -4.460 1.00 77.94 379 CYS A O 1
ATOM 3121 N N . THR A 1 380 ? 8.671 -9.557 -4.622 1.00 84.81 380 THR A N 1
ATOM 3122 C CA . THR A 1 380 ? 9.752 -9.173 -5.534 1.00 84.81 380 THR A CA 1
ATOM 3123 C C . THR A 1 380 ? 11.101 -9.249 -4.825 1.00 84.81 380 THR A C 1
ATOM 3125 O O . THR A 1 380 ? 12.028 -9.864 -5.354 1.00 84.81 380 THR A O 1
ATOM 3128 N N . CYS A 1 381 ? 11.213 -8.685 -3.617 1.00 84.31 381 CYS A N 1
ATOM 3129 C CA . CYS A 1 381 ? 12.431 -8.745 -2.800 1.00 84.31 381 CYS A CA 1
ATOM 3130 C C . CYS A 1 381 ? 12.827 -10.194 -2.484 1.00 84.31 381 CYS A C 1
ATOM 3132 O O . CYS A 1 381 ? 13.975 -10.592 -2.679 1.00 84.31 381 CYS A O 1
ATOM 3134 N N . LYS A 1 382 ? 11.860 -11.022 -2.079 1.00 83.06 382 LYS A N 1
ATOM 3135 C CA . LYS A 1 382 ? 12.062 -12.450 -1.829 1.00 83.06 382 LYS A CA 1
ATOM 3136 C C . LYS A 1 382 ? 12.498 -13.194 -3.088 1.00 83.06 382 LYS A C 1
ATOM 3138 O O . LYS A 1 382 ? 13.437 -13.977 -3.033 1.00 83.06 382 LYS A O 1
ATOM 3143 N N . PHE A 1 383 ? 11.870 -12.925 -4.233 1.00 88.75 383 PHE A N 1
ATOM 3144 C CA . PHE A 1 383 ? 12.272 -13.532 -5.500 1.00 88.75 383 PHE A CA 1
ATOM 3145 C C . PHE A 1 383 ? 13.716 -13.184 -5.873 1.00 88.75 383 PHE A C 1
ATOM 3147 O O . PHE A 1 383 ? 14.471 -14.065 -6.294 1.00 88.75 383 PHE A O 1
ATOM 3154 N N . LEU A 1 384 ? 14.101 -11.913 -5.717 1.00 90.56 384 LEU A N 1
ATOM 3155 C CA . LEU A 1 384 ? 15.465 -11.433 -5.950 1.00 90.56 384 LEU A CA 1
ATOM 3156 C C . LEU A 1 384 ? 16.472 -12.134 -5.029 1.00 90.56 384 LEU A C 1
ATOM 3158 O O . LEU A 1 384 ? 17.531 -12.563 -5.493 1.00 90.56 384 LEU A O 1
ATOM 3162 N N . GLN A 1 385 ? 16.126 -12.314 -3.758 1.00 90.06 385 GLN A N 1
ATOM 3163 C CA . GLN A 1 385 ? 16.961 -13.035 -2.806 1.00 90.06 385 GLN A CA 1
ATOM 3164 C C . GLN A 1 385 ? 17.091 -14.520 -3.177 1.00 90.06 385 GLN A C 1
ATOM 3166 O O . GLN A 1 385 ? 18.206 -15.019 -3.327 1.00 90.06 385 GLN A O 1
ATOM 3171 N N . ASP A 1 386 ? 15.970 -15.212 -3.382 1.00 90.19 386 ASP A N 1
ATOM 3172 C CA . ASP A 1 386 ? 15.924 -16.663 -3.594 1.00 90.19 386 ASP A CA 1
ATOM 3173 C C . ASP A 1 386 ? 16.580 -17.088 -4.918 1.00 90.19 386 ASP A C 1
ATOM 3175 O O . ASP A 1 386 ? 17.256 -18.114 -4.979 1.00 90.19 386 ASP A O 1
ATOM 3179 N N . ASN A 1 387 ? 16.402 -16.302 -5.987 1.00 92.56 387 ASN A N 1
ATOM 3180 C CA . ASN A 1 387 ? 16.862 -16.669 -7.332 1.00 92.56 387 ASN A CA 1
ATOM 3181 C C . ASN A 1 387 ? 18.184 -16.002 -7.727 1.00 92.56 387 ASN A C 1
ATOM 3183 O O . ASN A 1 387 ? 18.884 -16.504 -8.608 1.00 92.56 387 ASN A O 1
ATOM 3187 N N . TYR A 1 388 ? 18.526 -14.864 -7.115 1.00 93.62 388 TYR A N 1
ATOM 3188 C CA . TYR A 1 388 ? 19.674 -14.057 -7.532 1.00 93.62 388 TYR A CA 1
ATOM 3189 C C . TYR A 1 388 ? 20.619 -13.642 -6.414 1.00 93.62 388 TYR A C 1
ATOM 3191 O O . TYR A 1 388 ? 21.619 -12.993 -6.730 1.00 93.62 388 TYR A O 1
ATOM 3199 N N . GLN A 1 389 ? 20.337 -14.016 -5.161 1.00 91.75 389 GLN A N 1
ATOM 3200 C CA . GLN A 1 389 ? 21.128 -13.636 -3.985 1.00 91.75 389 GLN A CA 1
ATOM 3201 C C . GLN A 1 389 ? 21.270 -12.111 -3.846 1.00 91.75 389 GLN A C 1
ATOM 3203 O O . GLN A 1 389 ? 22.295 -11.607 -3.388 1.00 91.75 389 GLN A O 1
ATOM 3208 N N . ILE A 1 390 ? 20.254 -11.367 -4.294 1.00 89.00 390 ILE A N 1
ATOM 3209 C CA . ILE A 1 390 ? 20.182 -9.914 -4.144 1.00 89.00 390 ILE A CA 1
ATOM 3210 C C . ILE A 1 390 ? 19.321 -9.621 -2.919 1.00 89.00 390 ILE A C 1
ATOM 3212 O O . ILE A 1 390 ? 18.117 -9.867 -2.941 1.00 89.00 390 ILE A O 1
ATOM 3216 N N . SER A 1 391 ? 19.947 -9.069 -1.882 1.00 82.88 391 SER A N 1
ATOM 3217 C CA . SER A 1 391 ? 19.246 -8.610 -0.686 1.00 82.88 391 SER A CA 1
ATOM 3218 C C . SER A 1 391 ? 18.675 -7.217 -0.930 1.00 82.88 391 SER A C 1
ATOM 3220 O O . SER A 1 391 ? 19.418 -6.294 -1.261 1.00 82.88 391 SER A O 1
ATOM 3222 N N . CYS A 1 392 ? 17.370 -7.067 -0.737 1.00 80.25 392 CYS A N 1
ATOM 3223 C CA . CYS A 1 392 ? 16.684 -5.778 -0.735 1.00 80.25 392 CYS A CA 1
ATOM 3224 C C . CYS A 1 392 ? 16.261 -5.452 0.701 1.00 80.25 392 CYS A C 1
ATOM 3226 O O . CYS A 1 392 ? 15.709 -6.311 1.390 1.00 80.25 392 CYS A O 1
ATOM 3228 N N . HIS A 1 393 ? 16.531 -4.230 1.157 1.00 72.00 393 HIS A N 1
ATOM 3229 C CA . HIS A 1 393 ? 15.975 -3.704 2.401 1.00 72.00 393 HIS A CA 1
ATOM 3230 C C . HIS A 1 393 ? 14.478 -3.396 2.231 1.00 72.00 393 HIS A C 1
ATOM 3232 O O . HIS A 1 393 ? 13.990 -3.252 1.109 1.00 72.00 393 HIS A O 1
ATOM 3238 N N . ASN A 1 394 ? 13.747 -3.289 3.345 1.00 58.88 394 ASN A N 1
ATOM 3239 C CA . ASN A 1 394 ? 12.289 -3.096 3.333 1.00 58.88 394 ASN A CA 1
ATOM 3240 C C . ASN A 1 394 ? 11.848 -1.798 2.636 1.00 58.88 394 ASN A C 1
ATOM 3242 O O . ASN A 1 394 ? 10.726 -1.730 2.148 1.00 58.88 394 ASN A O 1
ATOM 3246 N N . ASP A 1 395 ? 12.729 -0.800 2.551 1.00 71.06 395 ASP A N 1
ATOM 3247 C CA . ASP A 1 395 ? 12.433 0.500 1.940 1.00 71.06 395 ASP A CA 1
ATOM 3248 C C . ASP A 1 395 ? 13.015 0.658 0.529 1.00 71.06 395 ASP A C 1
ATOM 3250 O O . ASP A 1 395 ? 12.928 1.734 -0.067 1.00 71.06 395 ASP A O 1
ATOM 3254 N N . CYS A 1 396 ? 13.589 -0.410 -0.040 1.00 81.56 396 CYS A N 1
ATOM 3255 C CA . CYS A 1 396 ? 14.125 -0.379 -1.396 1.00 81.56 396 CYS A CA 1
ATOM 3256 C C . CYS A 1 396 ? 13.032 -0.008 -2.407 1.00 81.56 396 CYS A C 1
ATOM 3258 O O . CYS A 1 396 ? 12.006 -0.679 -2.538 1.00 81.56 396 CYS A O 1
ATOM 3260 N N . LYS A 1 397 ? 13.289 1.035 -3.189 1.00 83.38 397 LYS A N 1
ATOM 3261 C CA . LYS A 1 397 ? 12.426 1.491 -4.276 1.00 83.38 397 LYS A CA 1
ATOM 3262 C C . LYS A 1 397 ? 12.647 0.668 -5.540 1.00 83.38 397 LYS A C 1
ATOM 3264 O O . LYS A 1 397 ? 13.765 0.247 -5.842 1.00 83.38 397 LYS A O 1
ATOM 3269 N N . GLY A 1 398 ? 11.590 0.495 -6.333 1.00 87.88 398 GLY A N 1
ATOM 3270 C CA . GLY A 1 398 ? 11.642 -0.090 -7.674 1.00 87.88 398 GLY A CA 1
ATOM 3271 C C . GLY A 1 398 ? 12.297 0.846 -8.688 1.00 87.88 398 GLY A C 1
ATOM 3272 O O . GLY A 1 398 ? 11.660 1.216 -9.668 1.00 87.88 398 GLY A O 1
ATOM 3273 N N . LEU A 1 399 ? 13.542 1.258 -8.437 1.00 88.12 399 LEU A N 1
ATOM 3274 C CA . LEU A 1 399 ? 14.287 2.219 -9.244 1.00 88.12 399 LEU A CA 1
ATOM 3275 C C . LEU A 1 399 ? 15.594 1.614 -9.767 1.00 88.12 399 LEU A C 1
ATOM 3277 O O . LEU A 1 399 ? 16.430 1.134 -8.994 1.00 88.12 399 LEU A O 1
ATOM 3281 N N . LEU A 1 400 ? 15.774 1.684 -11.086 1.00 90.06 400 LEU A N 1
ATOM 3282 C CA . LEU A 1 400 ? 17.025 1.389 -11.780 1.00 90.06 400 LEU A CA 1
ATOM 3283 C C . LEU A 1 400 ? 17.493 2.629 -12.546 1.00 90.06 400 LEU A C 1
ATOM 3285 O O . LEU A 1 400 ? 16.737 3.196 -13.330 1.00 90.06 400 LEU A O 1
ATOM 3289 N N . ILE A 1 401 ? 18.757 3.003 -12.377 1.00 88.06 401 ILE A N 1
ATOM 3290 C CA . ILE A 1 401 ? 19.438 4.040 -13.158 1.00 88.06 401 ILE A CA 1
ATOM 3291 C C . ILE A 1 401 ? 20.765 3.461 -13.631 1.00 88.06 401 ILE A C 1
ATOM 3293 O O . ILE A 1 401 ? 21.559 2.976 -12.820 1.00 88.06 401 ILE A O 1
ATOM 3297 N N . ASN A 1 402 ? 20.983 3.465 -14.949 1.00 86.12 402 ASN A N 1
ATOM 3298 C CA . ASN A 1 402 ? 22.199 2.937 -15.587 1.00 86.12 402 ASN A CA 1
ATOM 3299 C C . ASN A 1 402 ? 22.553 1.506 -15.163 1.00 86.12 402 ASN A C 1
ATOM 3301 O O . ASN A 1 402 ? 23.719 1.118 -15.035 1.00 86.12 402 ASN A O 1
ATOM 3305 N N . ALA A 1 403 ? 21.518 0.703 -14.929 1.00 85.56 403 ALA A N 1
ATOM 3306 C CA . ALA A 1 403 ? 21.657 -0.706 -14.622 1.00 85.56 403 ALA A CA 1
ATOM 3307 C C . ALA A 1 403 ? 22.225 -1.474 -15.826 1.00 85.56 403 ALA A C 1
ATOM 3309 O O . ALA A 1 403 ? 21.966 -1.149 -16.984 1.00 85.56 403 ALA A O 1
ATOM 3310 N N . THR A 1 404 ? 22.987 -2.534 -15.556 1.00 86.06 404 THR A N 1
ATOM 3311 C CA . THR A 1 404 ? 23.463 -3.424 -16.623 1.00 86.06 404 THR A CA 1
ATOM 3312 C C . THR A 1 404 ? 22.311 -4.267 -17.169 1.00 86.06 404 THR A C 1
ATOM 3314 O O . THR A 1 404 ? 21.343 -4.525 -16.455 1.00 86.06 404 THR A O 1
ATOM 3317 N N . PHE A 1 405 ? 22.432 -4.795 -18.393 1.00 82.94 405 PHE A N 1
ATOM 3318 C CA . PHE A 1 405 ? 21.409 -5.683 -18.977 1.00 82.94 405 PHE A CA 1
ATOM 3319 C C . PHE A 1 405 ? 21.053 -6.869 -18.082 1.00 82.94 405 PHE A C 1
ATOM 3321 O O . PHE A 1 405 ? 19.882 -7.212 -17.950 1.00 82.94 405 PHE A O 1
ATOM 3328 N N . LEU A 1 406 ? 22.039 -7.440 -17.387 1.00 87.12 406 LEU A N 1
ATOM 3329 C CA . LEU A 1 406 ? 21.792 -8.504 -16.419 1.00 87.12 406 LEU A CA 1
ATOM 3330 C C . LEU A 1 406 ? 20.918 -8.033 -15.247 1.00 87.12 406 LEU A C 1
ATOM 3332 O O . LEU A 1 406 ? 20.063 -8.777 -14.781 1.00 87.12 406 LEU A O 1
ATOM 3336 N N . GLN A 1 407 ? 21.125 -6.818 -14.745 1.00 88.69 407 GLN A N 1
ATOM 3337 C CA . GLN A 1 407 ? 20.318 -6.284 -13.647 1.00 88.69 407 GLN A CA 1
ATOM 3338 C C . GLN A 1 407 ? 18.918 -5.894 -14.096 1.00 88.69 407 GLN A C 1
ATOM 3340 O O . GLN A 1 407 ? 17.970 -6.144 -13.360 1.00 88.69 407 GLN A O 1
ATOM 3345 N N . ILE A 1 408 ? 18.790 -5.355 -15.309 1.00 87.06 408 ILE A N 1
ATOM 3346 C CA . ILE A 1 408 ? 17.495 -5.091 -15.938 1.00 87.06 408 ILE A CA 1
ATOM 3347 C C . ILE A 1 408 ? 16.726 -6.405 -16.051 1.00 87.06 408 ILE A C 1
ATOM 3349 O O . ILE A 1 408 ? 15.618 -6.499 -15.542 1.00 87.06 408 ILE A O 1
ATOM 3353 N N . TYR A 1 409 ? 17.342 -7.454 -16.604 1.00 90.19 409 TYR A N 1
ATOM 3354 C CA . TYR A 1 409 ? 16.722 -8.775 -16.688 1.00 90.19 409 TYR A CA 1
ATOM 3355 C C . TYR A 1 409 ? 16.266 -9.284 -15.316 1.00 90.19 409 TYR A C 1
ATOM 3357 O O . TYR A 1 409 ? 15.106 -9.651 -15.156 1.00 90.19 409 TYR A O 1
ATOM 3365 N N . LYS A 1 410 ? 17.147 -9.261 -14.305 1.00 91.25 410 LYS A N 1
ATOM 3366 C CA . LYS A 1 410 ? 16.814 -9.710 -12.942 1.00 91.25 410 LYS A CA 1
ATOM 3367 C C . LYS A 1 410 ? 15.646 -8.928 -12.342 1.00 91.25 410 LYS A C 1
ATOM 3369 O O . LYS A 1 410 ? 14.804 -9.533 -11.686 1.00 91.25 410 LYS A O 1
ATOM 3374 N N . PHE A 1 411 ? 15.596 -7.618 -12.578 1.00 88.56 411 PHE A N 1
ATOM 3375 C CA . PHE A 1 411 ? 14.524 -6.758 -12.096 1.00 88.56 411 PHE A CA 1
ATOM 3376 C C . PHE A 1 411 ? 13.195 -7.033 -12.792 1.00 88.56 411 PHE A C 1
ATOM 3378 O O . PHE A 1 411 ? 12.196 -7.293 -12.133 1.00 88.56 411 PHE A O 1
ATOM 3385 N N . VAL A 1 412 ? 13.170 -7.017 -14.125 1.00 89.38 412 VAL A N 1
ATOM 3386 C CA . VAL A 1 412 ? 11.933 -7.284 -14.866 1.00 89.38 412 VAL A CA 1
ATOM 3387 C C . VAL A 1 412 ? 11.447 -8.701 -14.552 1.00 89.38 412 VAL A C 1
ATOM 3389 O O . VAL A 1 412 ? 10.263 -8.907 -14.308 1.00 89.38 412 VAL A O 1
ATOM 3392 N N . HIS A 1 413 ? 12.353 -9.672 -14.428 1.00 90.94 413 HIS A N 1
ATOM 3393 C CA . HIS A 1 413 ? 11.990 -11.027 -14.029 1.00 90.94 413 HIS A CA 1
ATOM 3394 C C . HIS A 1 413 ? 11.376 -11.088 -12.627 1.00 90.94 413 HIS A C 1
ATOM 3396 O O . HIS A 1 413 ? 10.366 -11.766 -12.447 1.00 90.94 413 HIS A O 1
ATOM 3402 N N . SER A 1 414 ? 11.935 -10.372 -11.646 1.00 89.88 414 SER A N 1
ATOM 3403 C CA . SER A 1 414 ? 11.380 -10.358 -10.291 1.00 89.88 414 SER A CA 1
ATOM 3404 C C . SER A 1 414 ? 10.037 -9.642 -10.211 1.00 89.88 414 SER A C 1
ATOM 3406 O O . SER A 1 414 ? 9.170 -10.100 -9.477 1.00 89.88 414 SER A O 1
ATOM 3408 N N . ILE A 1 415 ? 9.814 -8.588 -10.996 1.00 88.62 415 ILE A N 1
ATOM 3409 C CA . ILE A 1 415 ? 8.513 -7.912 -11.070 1.00 88.62 415 ILE A CA 1
ATOM 3410 C C . ILE A 1 415 ? 7.447 -8.822 -11.684 1.00 88.62 415 ILE A C 1
ATOM 3412 O O . ILE A 1 415 ? 6.341 -8.916 -11.158 1.00 88.62 415 ILE A O 1
ATOM 3416 N N . PHE A 1 416 ? 7.778 -9.526 -12.768 1.00 88.12 416 PHE A N 1
ATOM 3417 C CA . PHE A 1 416 ? 6.816 -10.369 -13.477 1.00 88.12 416 PHE A CA 1
ATOM 3418 C C . PHE A 1 416 ? 6.564 -11.709 -12.776 1.00 88.12 416 PHE A C 1
ATOM 3420 O O . PHE A 1 416 ? 5.433 -12.184 -12.789 1.00 88.12 416 PHE A O 1
ATOM 3427 N N . LYS A 1 417 ? 7.581 -12.337 -12.166 1.00 87.56 417 LYS A N 1
ATOM 3428 C CA . LYS A 1 417 ? 7.441 -13.655 -11.513 1.00 87.56 417 LYS A CA 1
ATOM 3429 C C . LYS A 1 417 ? 7.347 -13.608 -9.993 1.00 87.56 417 LYS A C 1
ATOM 3431 O O . LYS A 1 417 ? 6.753 -14.515 -9.418 1.00 87.56 417 LYS A O 1
ATOM 3436 N N . GLY A 1 418 ? 7.868 -12.572 -9.340 1.00 86.12 418 GLY A N 1
ATOM 3437 C CA . GLY A 1 418 ? 7.826 -12.422 -7.883 1.00 86.12 418 GLY A CA 1
ATOM 3438 C C . GLY A 1 418 ? 6.420 -12.543 -7.292 1.00 86.12 418 GLY A C 1
ATOM 3439 O O . GLY A 1 418 ? 6.245 -13.309 -6.348 1.00 86.12 418 GLY A O 1
ATOM 3440 N N . PRO A 1 419 ? 5.381 -11.919 -7.874 1.00 82.00 419 PRO A N 1
ATOM 3441 C CA . PRO A 1 419 ? 4.012 -12.067 -7.381 1.00 82.00 419 PRO A CA 1
ATOM 3442 C C . PRO A 1 419 ? 3.470 -13.509 -7.409 1.00 82.00 419 PRO A C 1
ATOM 3444 O O . PRO A 1 419 ? 2.601 -13.855 -6.615 1.00 82.00 419 PRO A O 1
ATOM 3447 N N . PHE A 1 420 ? 4.005 -14.366 -8.283 1.00 80.75 420 PHE A N 1
ATOM 3448 C CA . PHE A 1 420 ? 3.663 -15.793 -8.381 1.00 80.75 420 PHE A CA 1
ATOM 3449 C C . PHE A 1 420 ? 4.581 -16.687 -7.545 1.00 80.75 420 PHE A C 1
ATOM 3451 O O . PHE A 1 420 ? 4.374 -17.896 -7.450 1.00 80.75 420 PHE A O 1
ATOM 3458 N N . HIS A 1 421 ? 5.609 -16.097 -6.943 1.00 73.69 421 HIS A N 1
ATOM 3459 C CA . HIS A 1 421 ? 6.594 -16.769 -6.115 1.00 73.69 421 HIS A CA 1
ATOM 3460 C C . HIS A 1 421 ? 6.071 -16.875 -4.682 1.00 73.69 421 HIS A C 1
ATOM 3462 O O . HIS A 1 421 ? 6.584 -16.255 -3.751 1.00 73.69 421 HIS A O 1
ATOM 3468 N N . GLN A 1 422 ? 4.999 -17.649 -4.510 1.00 57.12 422 GLN A N 1
ATOM 3469 C CA . GLN A 1 422 ? 4.487 -18.047 -3.203 1.00 57.12 422 GLN A CA 1
ATOM 3470 C C . GLN A 1 422 ? 4.402 -19.577 -3.125 1.00 57.12 422 GLN A C 1
ATOM 3472 O O . GLN A 1 422 ? 3.640 -20.201 -3.853 1.00 57.12 422 GLN A O 1
ATOM 3477 N N . GLY A 1 423 ? 5.199 -20.162 -2.224 1.00 44.09 423 GLY A N 1
ATOM 3478 C CA . GLY A 1 423 ? 5.026 -21.521 -1.701 1.00 44.09 423 GLY A CA 1
ATOM 3479 C C . GLY A 1 423 ? 5.358 -22.682 -2.644 1.00 44.09 423 GLY A C 1
ATOM 3480 O O . GLY A 1 423 ? 4.469 -23.283 -3.242 1.00 44.09 423 GLY A O 1
ATOM 3481 N N . LYS A 1 424 ? 6.629 -23.097 -2.655 1.00 29.39 424 LYS A N 1
ATOM 3482 C CA . LYS A 1 424 ? 6.923 -24.513 -2.394 1.00 29.39 424 LYS A CA 1
ATOM 3483 C C . LYS A 1 424 ? 7.241 -24.671 -0.918 1.00 29.39 424 LYS A C 1
ATOM 3485 O O . LYS A 1 424 ? 7.870 -23.731 -0.378 1.00 29.39 424 LYS A O 1
#

pLDDT: mean 78.8, std 16.59, range [29.39, 98.38]

InterPro domains:
  IPR000719 Protein kinase domain [PF00069] (24-154)
  IPR000719 Protein kinase domain [PS50011] (1-188)
  IPR008271 Serine/threonine-protein kinase, active site [PS00108] (44-56)
  IPR011009 Protein kinase-like domain superfamily [SSF56112] (1-93)

Organism: NCBI:txid890399

Sequence (424 aa):
MDWVDGHTFGAVISNACKSQNISILKKLITEWDKLCDTLHQYRIAHGDLKHDNIIVTTQGLKLIDYDGMYVPSLKGCKANETGSSAYQHPERDVSYFDETLDYFSILVIRISLLAICHSPQLFTKYNTGENLIFSKHDFEDINQSQLMQELEDIKDSYLQSYLHELKHALKNTHTRLSQLMLNRHYLREITVNNPACFIVLIDRSIDMQIDRGAGKAPLQIIEEIIRELIIDLQHLFRKDNRIRPYYYISLIYYNSNYSNERQKPINISQDISEIIKQADQYQFFNQAINAIDKIFNQWAITNKRSFPPTVLNISYKYSSVDTNLLSQSILNELSPLFYNICNFYLEYSNNHKIVFPDSIENHPEHQSTYENSSILPDCTCKFLQDNYQISCHNDCKGLLINATFLQIYKFVHSIFKGPFHQGK

Radius of gyration: 23.34 Å; chains: 1; bounding box: 60×48×62 Å

Secondary structure (DSSP, 8-state):
-----SEEHHHHHHHHHHTT-HHHHHHHHHHHHHHHHHHHHHT-B-SS--TTSEEEETTEEEE--GGG-B-GGGTTPPPS----GGGS-TT--TT--STTTTHHHHHHHHHHHHHHHH-THHHHHH--SS-SS--HHHHHTTTT-HHHHHHHTS--HHHHHHHHHHHHHHHS-SSSHHHHHTT--TT---BTTB-EEEEEEEE--HHHHS--SSSS-HHHHHHHHHHHHHHHHHHHTEETTEE--SEEEEEEEE-SS------------S-HHHHHHS-EEESSHHHHHHHHHHHHHHHHHH-TTSS--EEEEEEES--HHHHHHHHHHHHTTS-TTS-EEEEEEE-TTS---EES-S--TT-GGGHHHHHTSPBPPHHHHHHHHHHH-----TT-BSEEES--HHHHHHHHHHHHHGGG----